Protein AF-0000000068387878 (afdb_homodimer)

Radius of gyration: 28.51 Å; Cα contacts (8 Å, |Δi|>4): 1374; chains: 2; bounding box: 43×89×68 Å

Sequence (608 aa):
MSEPAFIAVDWGTTSFRLWLLSRSGAVLAERRSAEGMTTAMRTGFADVLQAHLDAIGAPADLPVLVCGMAGARQGWVEAGYIDVPASLSAVLEGAVRVPGQTRDVRILPGLAQRDKGAPDVMRGEETQLLGALSSGDSGEKLVCMPGTHSKWVTVKDGGVTRFATFMTGELFEAISKQTILSHAVAEAEAFTGEHEAFTAAVRDIYAHPELATNRLFTLRSGQLLHGLAATDAKARLSGIMIGLEIAGAHSQAKRETPVVLIGSGALGALYEGAFTALDIHYTVIDADDAVRRGLLAAANAIWPMSEPAFIAVDWGTTSFRLWLLSRSGAVLAERRSAEGMTTAMRTGFADVLQAHLDAIGAPADLPVLVCGMAGARQGWVEAGYIDVPASLSAVLEGAVRVPGQTRDVRILPGLAQRDKGAPDVMRGEETQLLGALSSGDSGEKLVCMPGTHSKWVTVKDGGVTRFATFMTGELFEAISKQTILSHAVAEAEAFTGEHEAFTAAVRDIYAHPELATNRLFTLRSGQLLHGLAATDAKARLSGIMIGLEIAGAHSQAKRETPVVLIGSGALGALYEGAFTALDIHYTVIDADDAVRRGLLAAANAIWP

Structure (mmCIF, N/CA/C/O backbone):
data_AF-0000000068387878-model_v1
#
loop_
_entity.id
_entity.type
_entity.pdbx_description
1 polymer '2-dehydro-3-deoxygalactonate kinase'
#
loop_
_atom_site.group_PDB
_atom_site.id
_atom_site.type_symbol
_atom_site.label_atom_id
_atom_site.label_alt_id
_atom_site.label_comp_id
_atom_site.label_asym_id
_atom_site.label_entity_id
_atom_site.label_seq_id
_atom_site.pdbx_PDB_ins_code
_atom_site.Cartn_x
_atom_site.Cartn_y
_atom_site.Cartn_z
_atom_site.occupancy
_atom_site.B_iso_or_equiv
_atom_site.auth_seq_id
_atom_site.auth_comp_id
_atom_site.auth_asym_id
_atom_site.auth_atom_id
_atom_site.pdbx_PDB_model_num
ATOM 1 N N . MET A 1 1 ? 16.75 -40.469 -30.5 1 60.03 1 MET A N 1
ATOM 2 C CA . MET A 1 1 ? 16.328 -39.094 -30.312 1 60.03 1 MET A CA 1
ATOM 3 C C . MET A 1 1 ? 14.906 -39.031 -29.75 1 60.03 1 MET A C 1
ATOM 5 O O . MET A 1 1 ? 14.07 -39.844 -30.078 1 60.03 1 MET A O 1
ATOM 9 N N . SER A 1 2 ? 14.68 -38.281 -28.578 1 84.06 2 SER A N 1
ATOM 10 C CA . SER A 1 2 ? 13.352 -38.281 -27.953 1 84.06 2 SER A CA 1
ATOM 11 C C . SER A 1 2 ? 12.305 -37.719 -28.906 1 84.06 2 SER A C 1
ATOM 13 O O . SER A 1 2 ? 12.547 -36.719 -29.609 1 84.06 2 SER A O 1
ATOM 15 N N . GLU A 1 3 ? 11.297 -38.469 -29.172 1 92.56 3 GLU A N 1
ATOM 16 C CA . GLU A 1 3 ? 10.203 -38.094 -30.078 1 92.56 3 GLU A CA 1
ATOM 17 C C . GLU A 1 3 ? 9.273 -37.062 -29.422 1 92.56 3 GLU A C 1
ATOM 19 O O . GLU A 1 3 ? 8.969 -37.188 -28.234 1 92.56 3 GLU A O 1
ATOM 24 N N . PRO A 1 4 ? 8.977 -36.094 -30.203 1 96 4 PRO A N 1
ATOM 25 C CA . PRO A 1 4 ? 7.996 -35.125 -29.672 1 96 4 PRO A CA 1
ATOM 26 C C . PRO A 1 4 ? 6.695 -35.812 -29.25 1 96 4 PRO A C 1
ATOM 28 O O . PRO A 1 4 ? 6.203 -36.688 -29.938 1 96 4 PRO A O 1
ATOM 31 N N . ALA A 1 5 ? 6.148 -35.375 -28.109 1 96 5 ALA A N 1
ATOM 32 C CA . ALA A 1 5 ? 4.938 -36 -27.594 1 96 5 ALA A CA 1
ATOM 33 C C . ALA A 1 5 ? 3.838 -34.969 -27.359 1 96 5 ALA A C 1
ATOM 35 O O . ALA A 1 5 ? 2.664 -35.219 -27.625 1 96 5 ALA A O 1
ATOM 36 N N . PHE A 1 6 ? 4.238 -33.812 -26.781 1 96 6 PHE A N 1
ATOM 37 C CA . PHE A 1 6 ? 3.271 -32.781 -26.406 1 96 6 PHE A CA 1
ATOM 38 C C . PHE A 1 6 ? 3.861 -31.391 -26.578 1 96 6 PHE A C 1
ATOM 40 O O . PHE A 1 6 ? 5.082 -31.234 -26.641 1 96 6 PHE A O 1
ATOM 47 N N . ILE A 1 7 ? 2.941 -30.438 -26.656 1 97.88 7 ILE A N 1
ATOM 48 C CA . ILE A 1 7 ? 3.312 -29.031 -26.547 1 97.88 7 ILE A CA 1
ATOM 49 C C . ILE A 1 7 ? 2.814 -28.469 -25.219 1 97.88 7 ILE A C 1
ATOM 51 O O . ILE A 1 7 ? 1.645 -28.641 -24.859 1 97.88 7 ILE A O 1
ATOM 55 N N . ALA A 1 8 ? 3.676 -27.891 -24.484 1 98.06 8 ALA A N 1
ATOM 56 C CA . ALA A 1 8 ? 3.332 -27.234 -23.219 1 98.06 8 ALA A CA 1
ATOM 57 C C . ALA A 1 8 ? 3.418 -25.719 -23.344 1 98.06 8 ALA A C 1
ATOM 59 O O . ALA A 1 8 ? 4.391 -25.188 -23.891 1 98.06 8 ALA A O 1
ATOM 60 N N . VAL A 1 9 ? 2.383 -25.031 -22.844 1 98.19 9 VAL A N 1
ATOM 61 C CA . VAL A 1 9 ? 2.338 -23.578 -22.969 1 98.19 9 VAL A CA 1
ATOM 62 C C . VAL A 1 9 ? 2.014 -22.953 -21.625 1 98.19 9 VAL A C 1
ATOM 64 O O . VAL A 1 9 ? 1.049 -23.344 -20.953 1 98.19 9 VAL A O 1
ATOM 67 N N . ASP A 1 10 ? 2.807 -22.094 -21.172 1 97.5 10 ASP A N 1
ATOM 68 C CA . ASP A 1 10 ? 2.523 -21.203 -20.062 1 97.5 10 ASP A CA 1
ATOM 69 C C . ASP A 1 10 ? 2.158 -19.812 -20.562 1 97.5 10 ASP A C 1
ATOM 71 O O . ASP A 1 10 ? 3.035 -19.031 -20.953 1 97.5 10 ASP A O 1
ATOM 75 N N . TRP A 1 11 ? 0.947 -19.516 -20.562 1 97.25 11 TRP A N 1
ATOM 76 C CA . TRP A 1 11 ? 0.443 -18.281 -21.141 1 97.25 11 TRP A CA 1
ATOM 77 C C . TRP A 1 11 ? 0.101 -17.266 -20.047 1 97.25 11 TRP A C 1
ATOM 79 O O . TRP A 1 11 ? -0.993 -17.312 -19.484 1 97.25 11 TRP A O 1
ATOM 89 N N . GLY A 1 12 ? 0.944 -16.328 -19.734 1 91.88 12 GLY A N 1
ATOM 90 C CA . GLY A 1 12 ? 0.727 -15.281 -18.75 1 91.88 12 GLY A CA 1
ATOM 91 C C . GLY A 1 12 ? -0.041 -14.094 -19.297 1 91.88 12 GLY A C 1
ATOM 92 O O . GLY A 1 12 ? -0.519 -14.125 -20.438 1 91.88 12 GLY A O 1
ATOM 93 N N . THR A 1 13 ? -0.19 -13.07 -18.453 1 86.56 13 THR A N 1
ATOM 94 C CA . THR A 1 13 ? -0.868 -11.859 -18.891 1 86.56 13 THR A CA 1
ATOM 95 C C . THR A 1 13 ? -0.033 -11.109 -19.922 1 86.56 13 THR A C 1
ATOM 97 O O . THR A 1 13 ? -0.569 -10.602 -20.922 1 86.56 13 THR A O 1
ATOM 100 N N . THR A 1 14 ? 1.305 -11.109 -19.641 1 87.88 14 THR A N 1
ATOM 101 C CA . THR A 1 14 ? 2.162 -10.312 -20.5 1 87.88 14 THR A CA 1
ATOM 102 C C . THR A 1 14 ? 3.238 -11.18 -21.156 1 87.88 14 THR A C 1
ATOM 104 O O . THR A 1 14 ? 4.07 -10.68 -21.906 1 87.88 14 THR A O 1
ATOM 107 N N . SER A 1 15 ? 3.25 -12.445 -20.781 1 91.19 15 SER A N 1
ATOM 108 C CA . SER A 1 15 ? 4.332 -13.305 -21.266 1 91.19 15 SER A CA 1
ATOM 109 C C . SER A 1 15 ? 3.797 -14.617 -21.812 1 91.19 15 SER A C 1
ATOM 111 O O . SER A 1 15 ? 2.691 -15.039 -21.469 1 91.19 15 SER A O 1
ATOM 113 N N . PHE A 1 16 ? 4.562 -15.188 -22.719 1 96 16 PHE A N 1
ATOM 114 C CA . PHE A 1 16 ? 4.254 -16.438 -23.391 1 96 16 PHE A CA 1
ATOM 115 C C . PHE A 1 16 ? 5.48 -17.344 -23.438 1 96 16 PHE A C 1
ATOM 117 O O . PHE A 1 16 ? 6.566 -16.906 -23.812 1 96 16 PHE A O 1
ATOM 124 N N . ARG A 1 17 ? 5.309 -18.609 -22.938 1 96.94 17 ARG A N 1
ATOM 125 C CA . ARG A 1 17 ? 6.352 -19.625 -23.047 1 96.94 17 ARG A CA 1
ATOM 126 C C . ARG A 1 17 ? 5.793 -20.938 -23.594 1 96.94 17 ARG A C 1
ATOM 128 O O . ARG A 1 17 ? 4.711 -21.375 -23.188 1 96.94 17 ARG A O 1
ATOM 135 N N . LEU A 1 18 ? 6.504 -21.453 -24.484 1 98.06 18 LEU A N 1
ATOM 136 C CA . LEU A 1 18 ? 6.102 -22.703 -25.141 1 98.06 18 LEU A CA 1
ATOM 137 C C . LEU A 1 18 ? 7.258 -23.688 -25.188 1 98.06 18 LEU A C 1
ATOM 139 O O . LEU A 1 18 ? 8.398 -23.312 -25.469 1 98.06 18 LEU A O 1
ATOM 143 N N . TRP A 1 19 ? 6.973 -25 -24.891 1 97.81 19 TRP A N 1
ATOM 144 C CA . TRP A 1 19 ? 7.949 -26.078 -24.984 1 97.81 19 TRP A CA 1
ATOM 145 C C . TRP A 1 19 ? 7.406 -27.219 -25.828 1 97.81 19 TRP A C 1
ATOM 147 O O . TRP A 1 19 ? 6.266 -27.656 -25.641 1 97.81 19 TRP A O 1
ATOM 157 N N . LEU A 1 20 ? 8.211 -27.641 -26.797 1 98.12 20 LEU A N 1
ATOM 158 C CA . LEU A 1 20 ? 8.016 -28.953 -27.406 1 98.12 20 LEU A CA 1
ATOM 159 C C . LEU A 1 20 ? 8.68 -30.047 -26.578 1 98.12 20 LEU A C 1
ATOM 161 O O . LEU A 1 20 ? 9.898 -30.031 -26.391 1 98.12 20 LEU A O 1
ATOM 165 N N . LEU A 1 21 ? 7.832 -31 -26.094 1 97.12 21 LEU A N 1
ATOM 166 C CA . LEU A 1 21 ? 8.359 -31.938 -25.109 1 97.12 21 LEU A CA 1
ATOM 167 C C . LEU A 1 21 ? 8.227 -33.375 -25.609 1 97.12 21 LEU A C 1
ATOM 169 O O . LEU A 1 21 ? 7.281 -33.688 -26.344 1 97.12 21 LEU A O 1
ATOM 173 N N . SER A 1 22 ? 9.188 -34.188 -25.203 1 96.88 22 SER A N 1
ATOM 174 C CA . SER A 1 22 ? 9.023 -35.625 -25.328 1 96.88 22 SER A CA 1
ATOM 175 C C . SER A 1 22 ? 8.227 -36.188 -24.156 1 96.88 22 SER A C 1
ATOM 177 O O . SER A 1 22 ? 7.969 -35.5 -23.172 1 96.88 22 SER A O 1
ATOM 179 N N . ARG A 1 23 ? 7.848 -37.438 -24.25 1 94.88 23 ARG A N 1
ATOM 180 C CA . ARG A 1 23 ? 7.09 -38.094 -23.188 1 94.88 23 ARG A CA 1
ATOM 181 C C . ARG A 1 23 ? 7.902 -38.156 -21.891 1 94.88 23 ARG A C 1
ATOM 183 O O . ARG A 1 23 ? 7.344 -38.062 -20.797 1 94.88 23 ARG A O 1
ATOM 190 N N . SER A 1 24 ? 9.266 -38.188 -22 1 94.5 24 SER A N 1
ATOM 191 C CA . SER A 1 24 ? 10.156 -38.281 -20.859 1 94.5 24 SER A CA 1
ATOM 192 C C . SER A 1 24 ? 10.469 -36.906 -20.281 1 94.5 24 SER A C 1
ATOM 194 O O . SER A 1 24 ? 11.086 -36.812 -19.219 1 94.5 24 SER A O 1
ATOM 196 N N . GLY A 1 25 ? 10.031 -35.875 -20.984 1 94.56 25 GLY A N 1
ATOM 197 C CA . GLY A 1 25 ? 10.203 -34.531 -20.438 1 94.56 25 GLY A CA 1
ATOM 198 C C . GLY A 1 25 ? 11.352 -33.781 -21.078 1 94.56 25 GLY A C 1
ATOM 199 O O . GLY A 1 25 ? 11.656 -32.656 -20.688 1 94.56 25 GLY A O 1
ATOM 200 N N . ALA A 1 26 ? 11.992 -34.375 -22.109 1 96.19 26 ALA A N 1
ATOM 201 C CA . ALA A 1 26 ? 13.047 -33.656 -22.828 1 96.19 26 ALA A CA 1
ATOM 202 C C . ALA A 1 26 ? 12.477 -32.469 -23.578 1 96.19 26 ALA A C 1
ATOM 204 O O . ALA A 1 26 ? 11.438 -32.594 -24.25 1 96.19 26 ALA A O 1
ATOM 205 N N . VAL A 1 27 ? 13.172 -31.375 -23.469 1 97.19 27 VAL A N 1
ATOM 206 C CA . VAL A 1 27 ? 12.789 -30.172 -24.219 1 97.19 27 VAL A CA 1
ATOM 207 C C . VAL A 1 27 ? 13.398 -30.234 -25.625 1 97.19 27 VAL A C 1
ATOM 209 O O . VAL A 1 27 ? 14.617 -30.109 -25.781 1 97.19 27 VAL A O 1
ATOM 212 N N . LEU A 1 28 ? 12.602 -30.328 -26.594 1 97.44 28 LEU A N 1
ATOM 213 C CA . LEU A 1 28 ? 13.055 -30.469 -27.969 1 97.44 28 LEU A CA 1
ATOM 214 C C . LEU A 1 28 ? 13.086 -29.109 -28.672 1 97.44 28 LEU A C 1
ATOM 216 O O . LEU A 1 28 ? 13.844 -28.922 -29.625 1 97.44 28 LEU A O 1
ATOM 220 N N . ALA A 1 29 ? 12.258 -28.234 -28.266 1 97.5 29 ALA A N 1
ATOM 221 C CA . ALA A 1 29 ? 12.219 -26.844 -28.734 1 97.5 29 ALA A CA 1
ATOM 222 C C . ALA A 1 29 ? 11.539 -25.938 -27.703 1 97.5 29 ALA A C 1
ATOM 224 O O . ALA A 1 29 ? 10.742 -26.406 -26.891 1 97.5 29 ALA A O 1
ATOM 225 N N . GLU A 1 30 ? 11.906 -24.719 -27.719 1 97.19 30 GLU A N 1
ATOM 226 C CA . GLU A 1 30 ? 11.336 -23.734 -26.797 1 97.19 30 GLU A CA 1
ATOM 227 C C . GLU A 1 30 ? 11.125 -22.391 -27.5 1 97.19 30 GLU A C 1
ATOM 229 O O . GLU A 1 30 ? 11.906 -22.016 -28.375 1 97.19 30 GLU A O 1
ATOM 234 N N . ARG A 1 31 ? 10.023 -21.734 -27.156 1 97.31 31 ARG A N 1
ATOM 235 C CA . ARG A 1 31 ? 9.711 -20.375 -27.609 1 97.31 31 ARG A CA 1
ATOM 236 C C . ARG A 1 31 ? 9.32 -19.5 -26.438 1 97.31 31 ARG A C 1
ATOM 238 O O . ARG A 1 31 ? 8.617 -19.938 -25.516 1 97.31 31 ARG A O 1
ATOM 245 N N . ARG A 1 32 ? 9.797 -18.25 -26.422 1 95.75 32 ARG A N 1
ATOM 246 C CA . ARG A 1 32 ? 9.383 -17.234 -25.469 1 95.75 32 ARG A CA 1
ATOM 247 C C . ARG A 1 32 ? 9.055 -15.922 -26.172 1 95.75 32 ARG A C 1
ATOM 249 O O . ARG A 1 32 ? 9.719 -15.547 -27.141 1 95.75 32 ARG A O 1
ATOM 256 N N . SER A 1 33 ? 8.008 -15.242 -25.703 1 95.56 33 SER A N 1
ATOM 257 C CA . SER A 1 33 ? 7.668 -13.938 -26.266 1 95.56 33 SER A CA 1
ATOM 258 C C . SER A 1 33 ? 6.852 -13.109 -25.281 1 95.56 33 SER A C 1
ATOM 260 O O . SER A 1 33 ? 6.559 -13.562 -24.172 1 95.56 33 SER A O 1
ATOM 262 N N . ALA A 1 34 ? 6.5 -11.875 -25.656 1 93.25 34 ALA A N 1
ATOM 263 C CA . ALA A 1 34 ? 5.707 -10.977 -24.828 1 93.25 34 ALA A CA 1
ATOM 264 C C . ALA A 1 34 ? 4.234 -11.023 -25.219 1 93.25 34 ALA A C 1
ATOM 266 O O . ALA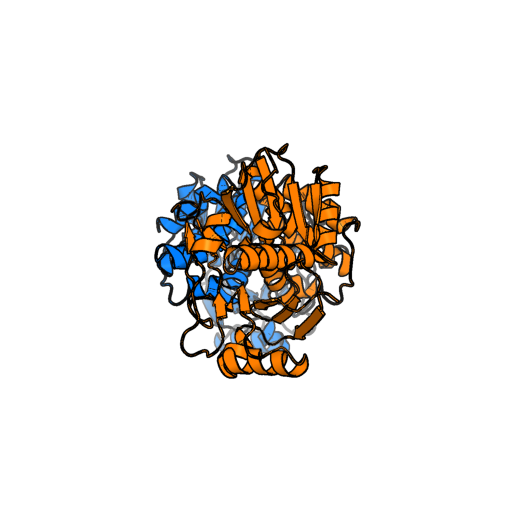 A 1 34 ? 3.434 -10.203 -24.766 1 93.25 34 ALA A O 1
ATOM 267 N N . GLU A 1 35 ? 3.922 -11.992 -26.062 1 94.62 35 GLU A N 1
ATOM 268 C CA . GLU A 1 35 ? 2.541 -12.102 -26.516 1 94.62 35 GLU A CA 1
ATOM 269 C C . GLU A 1 35 ? 1.673 -12.805 -25.484 1 94.62 35 GLU A C 1
ATOM 271 O O . GLU A 1 35 ? 1.076 -13.852 -25.766 1 94.62 35 GLU A O 1
ATOM 276 N N . GLY A 1 36 ? 1.526 -12.164 -24.375 1 93.62 36 GLY A N 1
ATOM 277 C CA . GLY A 1 36 ? 0.639 -12.672 -23.344 1 93.62 36 GLY A CA 1
ATOM 278 C C . GLY A 1 36 ? -0.83 -12.539 -23.703 1 93.62 36 GLY A C 1
ATOM 279 O O . GLY A 1 36 ? -1.174 -12.32 -24.859 1 93.62 36 GLY A O 1
ATOM 280 N N . MET A 1 37 ? -1.682 -12.805 -22.734 1 91.75 37 MET A N 1
ATOM 281 C CA . MET A 1 37 ? -3.133 -12.781 -22.891 1 91.75 37 MET A CA 1
ATOM 282 C C . MET A 1 37 ? -3.588 -11.461 -23.516 1 91.75 37 MET A C 1
ATOM 284 O O . MET A 1 37 ? -4.441 -11.445 -24.406 1 91.75 37 MET A O 1
ATOM 288 N N . THR A 1 38 ? -2.977 -10.352 -23.062 1 89.25 38 THR A N 1
ATOM 289 C CA . THR A 1 38 ? -3.371 -9.031 -23.547 1 89.25 38 THR A CA 1
ATOM 290 C C . THR A 1 38 ? -3.166 -8.922 -25.047 1 89.25 38 THR A C 1
ATOM 292 O O . THR A 1 38 ? -4.035 -8.422 -25.766 1 89.25 38 THR A O 1
ATOM 295 N N . THR A 1 39 ? -2.074 -9.344 -25.516 1 91.56 39 THR A N 1
ATOM 296 C CA . THR A 1 39 ? -1.775 -9.336 -26.953 1 91.56 39 THR A CA 1
ATOM 297 C C . THR A 1 39 ? -2.613 -10.383 -27.688 1 91.56 39 THR A C 1
ATOM 299 O O . THR A 1 39 ? -3.145 -10.109 -28.766 1 91.56 39 THR A O 1
ATOM 302 N N . ALA A 1 40 ? -2.758 -11.453 -27.109 1 94.56 40 ALA A N 1
ATOM 303 C CA . ALA A 1 40 ? -3.457 -12.57 -27.734 1 94.56 40 ALA A CA 1
ATOM 304 C C . ALA A 1 40 ? -4.945 -12.266 -27.891 1 94.56 40 ALA A C 1
ATOM 306 O O . ALA A 1 40 ? -5.582 -12.734 -28.844 1 94.56 40 ALA A O 1
ATOM 307 N N . MET A 1 41 ? -5.43 -11.508 -26.953 1 91.62 41 MET A N 1
ATOM 308 C CA . MET A 1 41 ? -6.832 -11.109 -27.047 1 91.62 41 MET A CA 1
ATOM 309 C C . MET A 1 41 ? -7.086 -10.312 -28.312 1 91.62 41 MET A C 1
ATOM 311 O O . MET A 1 41 ? -8.172 -10.383 -28.891 1 91.62 41 MET A O 1
ATOM 315 N N . ARG A 1 42 ? -6.164 -9.523 -28.781 1 91.94 42 ARG A N 1
ATOM 316 C CA . ARG A 1 42 ? -6.281 -8.68 -29.969 1 91.94 42 ARG A CA 1
ATOM 317 C C . ARG A 1 42 ? -5.98 -9.477 -31.234 1 91.94 42 ARG A C 1
ATOM 319 O O . ARG A 1 42 ? -6.707 -9.375 -32.219 1 91.94 42 ARG A O 1
ATOM 326 N N . THR A 1 43 ? -4.977 -10.359 -31.234 1 94.25 43 THR A N 1
ATOM 327 C CA . THR A 1 43 ? -4.469 -11.086 -32.406 1 94.25 43 THR A CA 1
ATOM 328 C C . THR A 1 43 ? -5.234 -12.391 -32.594 1 94.25 43 THR A C 1
ATOM 330 O O . THR A 1 43 ? -5.379 -12.859 -33.719 1 94.25 43 THR A O 1
ATOM 333 N N . GLY A 1 44 ? -5.777 -12.898 -31.547 1 95.38 44 GLY A N 1
ATOM 334 C CA . GLY A 1 44 ? -6.336 -14.242 -31.531 1 95.38 44 GLY A CA 1
ATOM 335 C C . GLY A 1 44 ? -5.406 -15.273 -30.922 1 95.38 44 GLY A C 1
ATOM 336 O O . GLY A 1 44 ? -4.277 -15.453 -31.391 1 95.38 44 GLY A O 1
ATOM 337 N N . PHE A 1 45 ? -5.84 -16.016 -29.938 1 97 45 PHE A N 1
ATOM 338 C CA . PHE A 1 45 ? -5.027 -16.984 -29.219 1 97 45 PHE A CA 1
ATOM 339 C C . PHE A 1 45 ? -4.551 -18.094 -30.156 1 97 45 PHE A C 1
ATOM 341 O O . PHE A 1 45 ? -3.373 -18.453 -30.141 1 97 45 PHE A O 1
ATOM 348 N N . ALA A 1 46 ? -5.441 -18.578 -30.953 1 96.38 46 ALA A N 1
ATOM 349 C CA . ALA A 1 46 ? -5.113 -19.672 -31.875 1 96.38 46 ALA A CA 1
ATOM 350 C C . ALA A 1 46 ? -4.043 -19.234 -32.875 1 96.38 46 ALA A C 1
ATOM 352 O O . ALA A 1 46 ? -3.15 -20.016 -33.219 1 96.38 46 ALA A O 1
ATOM 353 N N . ASP A 1 47 ? -4.145 -18.047 -33.344 1 96.88 47 ASP A N 1
ATOM 354 C CA . ASP A 1 47 ? -3.186 -17.531 -34.312 1 96.88 47 ASP A CA 1
ATOM 355 C C . ASP A 1 47 ? -1.798 -17.391 -33.688 1 96.88 47 ASP A C 1
ATOM 357 O O . ASP A 1 47 ? -0.793 -17.734 -34.312 1 96.88 47 ASP A O 1
ATOM 361 N N . VAL A 1 48 ? -1.782 -16.828 -32.469 1 97.56 48 VAL A N 1
ATOM 362 C CA . VAL A 1 48 ? -0.512 -16.672 -31.781 1 97.56 48 VAL A CA 1
ATOM 363 C C . VAL A 1 48 ? 0.133 -18.031 -31.562 1 97.56 48 VAL A C 1
ATOM 365 O O . VAL A 1 48 ? 1.321 -18.219 -31.844 1 97.56 48 VAL A O 1
ATOM 368 N N . LEU A 1 49 ? -0.666 -18.984 -31.078 1 97.38 49 LEU A N 1
ATOM 369 C CA . LEU A 1 49 ? -0.156 -20.328 -30.844 1 97.38 49 LEU A CA 1
ATOM 370 C C . LEU A 1 49 ? 0.384 -20.953 -32.125 1 97.38 49 LEU A C 1
ATOM 372 O O . LEU A 1 49 ? 1.499 -21.469 -32.156 1 97.38 49 LEU A O 1
ATOM 376 N N . GLN A 1 50 ? -0.369 -20.844 -33.188 1 96.62 50 GLN A N 1
ATOM 377 C CA . GLN A 1 50 ? 0.012 -21.453 -34.469 1 96.62 50 GLN A CA 1
ATOM 378 C C . GLN A 1 50 ? 1.311 -20.859 -35 1 96.62 50 GLN A C 1
ATOM 380 O O . GLN A 1 50 ? 2.15 -21.578 -35.531 1 96.62 50 GLN A O 1
ATOM 385 N N . ALA A 1 51 ? 1.437 -19.531 -34.844 1 97.31 51 ALA A N 1
ATOM 386 C CA . ALA A 1 51 ? 2.66 -18.875 -35.281 1 97.31 51 ALA A CA 1
ATOM 387 C C . ALA A 1 51 ? 3.885 -19.453 -34.594 1 97.31 51 ALA A C 1
ATOM 389 O O . ALA A 1 51 ? 4.922 -19.672 -35.219 1 97.31 51 ALA A O 1
ATOM 390 N N . HIS A 1 52 ? 3.805 -19.688 -33.344 1 98 52 HIS A N 1
ATOM 391 C CA . HIS A 1 52 ? 4.922 -20.25 -32.562 1 98 52 HIS A CA 1
ATOM 392 C C . HIS A 1 52 ? 5.148 -21.719 -32.938 1 98 52 HIS A C 1
ATOM 394 O O . HIS A 1 52 ? 6.289 -22.172 -32.969 1 98 52 HIS A O 1
ATOM 400 N N . LEU A 1 53 ? 4.082 -22.453 -33.156 1 97.69 53 LEU A N 1
ATOM 401 C CA . LEU A 1 53 ? 4.203 -23.844 -33.562 1 97.69 53 LEU A CA 1
ATOM 402 C C . LEU A 1 53 ? 4.895 -23.969 -34.906 1 97.69 53 LEU A C 1
ATOM 404 O O . LEU A 1 53 ? 5.758 -24.828 -35.094 1 97.69 53 LEU A O 1
ATOM 408 N N . ASP A 1 54 ? 4.516 -23.094 -35.781 1 97.56 54 ASP A N 1
ATOM 409 C CA . ASP A 1 54 ? 5.133 -23.078 -37.094 1 97.56 54 ASP A CA 1
ATOM 410 C C . ASP A 1 54 ? 6.629 -22.781 -37 1 97.56 54 ASP A C 1
ATOM 412 O O . ASP A 1 54 ? 7.434 -23.391 -37.688 1 97.56 54 ASP A O 1
ATOM 416 N N . ALA A 1 55 ? 6.934 -21.859 -36.188 1 97.69 55 ALA A N 1
ATOM 417 C CA . ALA A 1 55 ? 8.312 -21.406 -36.031 1 97.69 55 ALA A CA 1
ATOM 418 C C . ALA A 1 55 ? 9.219 -22.547 -35.594 1 97.69 55 ALA A C 1
ATOM 420 O O . ALA A 1 55 ? 10.398 -22.578 -35.938 1 97.69 55 ALA A O 1
ATOM 421 N N . ILE A 1 56 ? 8.688 -23.547 -34.844 1 96.94 56 ILE A N 1
ATOM 422 C CA . ILE A 1 56 ? 9.531 -24.625 -34.375 1 96.94 56 ILE A CA 1
ATOM 423 C C . ILE A 1 56 ? 9.281 -25.891 -35.188 1 96.94 56 ILE A C 1
ATOM 425 O O . ILE A 1 56 ? 9.82 -26.953 -34.875 1 96.94 56 ILE A O 1
ATOM 429 N N . GLY A 1 57 ? 8.438 -25.766 -36.156 1 95.56 57 GLY A N 1
ATOM 430 C CA . GLY A 1 57 ? 8.117 -26.906 -37 1 95.56 57 GLY A CA 1
ATOM 431 C C . GLY A 1 57 ? 7.418 -28.031 -36.25 1 95.56 57 GLY A C 1
ATOM 432 O O . GLY A 1 57 ? 7.73 -29.203 -36.438 1 95.56 57 GLY A O 1
ATOM 433 N N . ALA A 1 58 ? 6.57 -27.641 -35.344 1 95.12 58 ALA A N 1
ATOM 434 C CA . ALA A 1 58 ? 5.871 -28.641 -34.531 1 95.12 58 ALA A CA 1
ATOM 435 C C . ALA A 1 58 ? 4.965 -29.5 -35.406 1 95.12 58 ALA A C 1
ATOM 437 O O . ALA A 1 58 ? 4.277 -29 -36.312 1 95.12 58 ALA A O 1
ATOM 438 N N . PRO A 1 59 ? 4.977 -30.766 -35.156 1 93.44 59 PRO A N 1
ATOM 439 C CA . PRO A 1 59 ? 4.031 -31.625 -35.906 1 93.44 59 PRO A CA 1
ATOM 440 C C . PRO A 1 59 ? 2.582 -31.188 -35.719 1 93.44 59 PRO A C 1
ATOM 442 O O . PRO A 1 59 ? 2.197 -30.75 -34.625 1 93.44 59 PRO A O 1
ATOM 445 N N . ALA A 1 60 ? 1.729 -31.391 -36.656 1 90.19 60 ALA A N 1
ATOM 446 C CA . ALA A 1 60 ? 0.383 -30.828 -36.719 1 90.19 60 ALA A CA 1
ATOM 447 C C . ALA A 1 60 ? -0.548 -31.516 -35.75 1 90.19 60 ALA A C 1
ATOM 449 O O . ALA A 1 60 ? -1.508 -30.906 -35.25 1 90.19 60 ALA A O 1
ATOM 450 N N . ASP A 1 61 ? -0.285 -32.688 -35.312 1 91.62 61 ASP A N 1
ATOM 451 C CA . ASP A 1 61 ? -1.271 -33.438 -34.562 1 91.62 61 ASP A CA 1
ATOM 452 C C . ASP A 1 61 ? -0.874 -33.531 -33.094 1 91.62 61 ASP A C 1
ATOM 454 O O . ASP A 1 61 ? -1.576 -34.156 -32.281 1 91.62 61 ASP A O 1
ATOM 458 N N . LEU A 1 62 ? 0.132 -32.875 -32.656 1 96.19 62 LEU A N 1
ATOM 459 C CA . LEU A 1 62 ? 0.546 -32.938 -31.266 1 96.19 62 LEU A CA 1
ATOM 460 C C . LEU A 1 62 ? -0.423 -32.188 -30.375 1 96.19 62 LEU A C 1
ATOM 462 O O . LEU A 1 62 ? -0.82 -31.062 -30.703 1 96.19 62 LEU A O 1
ATOM 466 N N . PRO A 1 63 ? -0.822 -32.812 -29.312 1 97.62 63 PRO A N 1
ATOM 467 C CA . PRO A 1 63 ? -1.703 -32.062 -28.406 1 97.62 63 PRO A CA 1
ATOM 468 C C . PRO A 1 63 ? -0.988 -30.938 -27.672 1 97.62 63 PRO A C 1
ATOM 470 O O . PRO A 1 63 ? 0.237 -30.969 -27.531 1 97.62 63 PRO A O 1
ATOM 473 N N . VAL A 1 64 ? -1.755 -29.891 -27.266 1 98.19 64 VAL A N 1
ATOM 474 C CA . VAL A 1 64 ? -1.236 -28.703 -26.594 1 98.19 64 VAL A CA 1
ATOM 475 C C . VAL A 1 64 ? -1.892 -28.562 -25.219 1 98.19 64 VAL A C 1
ATOM 477 O O . VAL A 1 64 ? -3.119 -28.594 -25.094 1 98.19 64 VAL A O 1
ATOM 480 N N . LEU A 1 65 ? -1.095 -28.469 -24.219 1 98.19 65 LEU A N 1
ATOM 481 C CA . LEU A 1 65 ? -1.586 -28.172 -22.875 1 98.19 65 LEU A CA 1
ATOM 482 C C . LEU A 1 65 ? -1.181 -26.766 -22.438 1 98.19 65 LEU A C 1
ATOM 484 O O . LEU A 1 65 ? -0.002 -26.406 -22.5 1 98.19 65 LEU A O 1
ATOM 488 N N . VAL A 1 66 ? -2.188 -26.016 -22.031 1 98.19 66 VAL A N 1
ATOM 489 C CA . VAL A 1 66 ? -1.978 -24.609 -21.703 1 98.19 66 VAL A CA 1
ATOM 490 C C . VAL A 1 66 ? -2.309 -24.359 -20.234 1 98.19 66 VAL A C 1
ATOM 492 O O . VAL A 1 66 ? -3.283 -24.906 -19.703 1 98.19 66 VAL A O 1
ATOM 495 N N . CYS A 1 67 ? -1.521 -23.641 -19.547 1 97.56 67 CYS A N 1
ATOM 496 C CA . CYS A 1 67 ? -1.854 -23.125 -18.219 1 97.56 67 CYS A CA 1
ATOM 497 C C . CYS A 1 67 ? -1.744 -21.594 -18.203 1 97.56 67 CYS A C 1
ATOM 499 O O . CYS A 1 67 ? -1.236 -21 -19.141 1 97.56 67 CYS A O 1
ATOM 501 N N . GLY A 1 68 ? -2.311 -21 -17.125 1 96.12 68 GLY A N 1
ATOM 502 C CA . GLY A 1 68 ? -2.195 -19.547 -16.969 1 96.12 68 GLY A CA 1
ATOM 503 C C . GLY A 1 68 ? -3.447 -18.797 -17.375 1 96.12 68 GLY A C 1
ATOM 504 O O . GLY A 1 68 ? -4.562 -19.297 -17.203 1 96.12 68 GLY A O 1
ATOM 505 N N . MET A 1 69 ? -3.217 -17.625 -17.891 1 94.69 69 MET A N 1
ATOM 506 C CA . MET A 1 69 ? -4.297 -16.656 -18.031 1 94.69 69 MET A CA 1
ATOM 507 C C . MET A 1 69 ? -5.145 -16.953 -19.266 1 94.69 69 MET A C 1
ATOM 509 O O . MET A 1 69 ? -6.227 -16.391 -19.438 1 94.69 69 MET A O 1
ATOM 513 N N . ALA A 1 70 ? -4.727 -17.859 -20.156 1 96.06 70 ALA A N 1
ATOM 514 C CA . ALA A 1 70 ? -5.543 -18.281 -21.297 1 96.06 70 ALA A CA 1
ATOM 515 C C . ALA A 1 70 ? -6.859 -18.891 -20.828 1 96.06 70 ALA A C 1
ATOM 517 O O . ALA A 1 70 ? -7.836 -18.922 -21.578 1 96.06 70 ALA A O 1
ATOM 518 N N . GLY A 1 71 ? -6.805 -19.328 -19.609 1 96.44 71 GLY A N 1
ATOM 519 C CA . GLY A 1 71 ? -7.996 -19.953 -19.047 1 96.44 71 GLY A CA 1
ATOM 520 C C . GLY A 1 71 ? -8.859 -19 -18.25 1 96.44 71 GLY A C 1
ATOM 521 O O . GLY A 1 71 ? -9.859 -19.406 -17.672 1 96.44 71 GLY A O 1
ATOM 522 N N . ALA A 1 72 ? -8.453 -17.734 -18.109 1 93.75 72 ALA A N 1
ATOM 523 C CA . ALA A 1 72 ? -9.234 -16.734 -17.391 1 93.75 72 ALA A CA 1
ATOM 524 C C . ALA A 1 72 ? -10.523 -16.422 -18.125 1 93.75 72 ALA A C 1
ATOM 526 O O . ALA A 1 72 ? -10.703 -16.797 -19.281 1 93.75 72 ALA A O 1
ATOM 527 N N . ARG A 1 73 ? -11.531 -15.672 -17.531 1 87.75 73 ARG A N 1
ATOM 528 C CA . ARG A 1 73 ? -12.812 -15.289 -18.109 1 87.75 73 ARG A CA 1
ATOM 529 C C . ARG A 1 73 ? -12.609 -14.539 -19.422 1 87.75 73 ARG A C 1
ATOM 531 O O . ARG A 1 73 ? -13.375 -14.711 -20.375 1 87.75 73 ARG A O 1
ATOM 538 N N . GLN A 1 74 ? -11.586 -13.703 -19.453 1 86.31 74 GLN A N 1
ATOM 539 C CA . GLN A 1 74 ? -11.289 -12.93 -20.656 1 86.31 74 GLN A CA 1
ATOM 540 C C . GLN A 1 74 ? -10.227 -13.625 -21.5 1 86.31 74 GLN A C 1
ATOM 542 O O . GLN A 1 74 ? -9.664 -13.016 -22.422 1 86.31 74 GLN A O 1
ATOM 547 N N . GLY A 1 75 ? -9.906 -14.812 -21.172 1 93.94 75 GLY A N 1
ATOM 548 C CA . GLY A 1 75 ? -8.875 -15.547 -21.891 1 93.94 75 GLY A CA 1
ATOM 549 C C . GLY A 1 75 ? -9.406 -16.266 -23.125 1 93.94 75 GLY A C 1
ATOM 550 O O . GLY A 1 75 ? -10.383 -15.844 -23.734 1 93.94 75 GLY A O 1
ATOM 551 N N . TRP A 1 76 ? -8.688 -17.312 -23.5 1 95.88 76 TRP A N 1
ATOM 552 C CA . TRP A 1 76 ? -9.039 -18.109 -24.672 1 95.88 76 TRP A CA 1
ATOM 553 C C . TRP A 1 76 ? -10.344 -18.875 -24.438 1 95.88 76 TRP A C 1
ATOM 555 O O . TRP A 1 76 ? -11.305 -18.719 -25.203 1 95.88 76 TRP A O 1
ATOM 565 N N . VAL A 1 77 ? -10.391 -19.688 -23.484 1 96.25 77 VAL A N 1
ATOM 566 C CA . VAL A 1 77 ? -11.57 -20.391 -22.984 1 96.25 77 VAL A CA 1
ATOM 567 C C . VAL A 1 77 ? -11.555 -20.422 -21.469 1 96.25 77 VAL A C 1
ATOM 569 O O . VAL A 1 77 ? -10.531 -20.75 -20.859 1 96.25 77 VAL A O 1
ATOM 572 N N . GLU A 1 78 ? -12.68 -20.078 -20.859 1 95.5 78 GLU A N 1
ATOM 573 C CA . GLU A 1 78 ? -12.719 -20.094 -19.406 1 95.5 78 GLU A CA 1
ATOM 574 C C . GLU A 1 78 ? -12.594 -21.516 -18.859 1 95.5 78 GLU A C 1
ATOM 576 O O . GLU A 1 78 ? -13.461 -22.359 -19.109 1 95.5 78 GLU A O 1
ATOM 581 N N . ALA A 1 79 ? -11.5 -21.812 -18.141 1 96.38 79 ALA A N 1
ATOM 582 C CA . ALA A 1 79 ? -11.234 -23.156 -17.625 1 96.38 79 ALA A CA 1
ATOM 583 C C . ALA A 1 79 ? -11.758 -23.312 -16.203 1 96.38 79 ALA A C 1
ATOM 585 O O . ALA A 1 79 ? -11.742 -24.406 -15.648 1 96.38 79 ALA A O 1
ATOM 586 N N . GLY A 1 80 ? -12.25 -22.25 -15.578 1 95.44 80 GLY A N 1
ATOM 587 C CA . GLY A 1 80 ? -12.828 -22.312 -14.242 1 95.44 80 GLY A CA 1
ATOM 588 C C . GLY A 1 80 ? -11.805 -22.547 -13.156 1 95.44 80 GLY A C 1
ATOM 589 O O . GLY A 1 80 ? -10.625 -22.234 -13.32 1 95.44 80 GLY A O 1
ATOM 590 N N . TYR A 1 81 ? -12.289 -23.031 -11.953 1 97.12 81 TYR A N 1
ATOM 591 C CA . TYR A 1 81 ? -11.453 -23.25 -10.773 1 97.12 81 TYR A CA 1
ATOM 592 C C . TYR A 1 81 ? -11.82 -24.547 -10.086 1 97.12 81 TYR A C 1
ATOM 594 O O . TYR A 1 81 ? -12.984 -24.969 -10.102 1 97.12 81 TYR A O 1
ATOM 602 N N . ILE A 1 82 ? -10.867 -25.156 -9.539 1 97.25 82 ILE A N 1
ATOM 603 C CA . ILE A 1 82 ? -11.086 -26.25 -8.594 1 97.25 82 ILE A CA 1
ATOM 604 C C . ILE A 1 82 ? -11.117 -25.703 -7.168 1 97.25 82 ILE A C 1
ATOM 606 O O . ILE A 1 82 ? -10.242 -24.938 -6.773 1 97.25 82 ILE A O 1
ATOM 610 N N . ASP A 1 83 ? -12.078 -26.109 -6.371 1 97.62 83 ASP A N 1
ATOM 611 C CA . ASP A 1 83 ? -12.219 -25.594 -5.016 1 97.62 83 ASP A CA 1
ATOM 612 C C . ASP A 1 83 ? -11.258 -26.281 -4.055 1 97.62 83 ASP A C 1
ATOM 614 O O . ASP A 1 83 ? -11.141 -27.5 -4.059 1 97.62 83 ASP A O 1
ATOM 618 N N . VAL A 1 84 ? -10.586 -25.469 -3.252 1 97.12 84 VAL A N 1
ATOM 619 C CA . VAL A 1 84 ? -9.727 -26 -2.201 1 97.12 84 VAL A CA 1
ATOM 620 C C . VAL A 1 84 ? -10.508 -26.094 -0.893 1 97.12 84 VAL A C 1
ATOM 622 O O . VAL A 1 84 ? -11.406 -25.297 -0.638 1 97.12 84 VAL A O 1
ATOM 625 N N . PRO A 1 85 ? -10.164 -27.219 -0.061 1 96.81 85 PRO A N 1
ATOM 626 C CA . PRO A 1 85 ? -9.039 -28.156 -0.205 1 96.81 85 PRO A CA 1
ATOM 627 C C . PRO A 1 85 ? -9.25 -29.156 -1.342 1 96.81 85 PRO A C 1
ATOM 629 O O . PRO A 1 85 ? -10.383 -29.547 -1.625 1 96.81 85 PRO A O 1
ATOM 632 N N . ALA A 1 86 ? -8.211 -29.5 -2.037 1 95.5 86 ALA A N 1
ATOM 633 C CA . ALA A 1 86 ? -8.258 -30.453 -3.141 1 95.5 86 ALA A CA 1
ATOM 634 C C . ALA A 1 86 ? -6.883 -31.062 -3.396 1 95.5 86 ALA A C 1
ATOM 636 O O . ALA A 1 86 ? -5.855 -30.453 -3.102 1 95.5 86 ALA A O 1
ATOM 637 N N . SER A 1 87 ? -6.984 -32.281 -3.867 1 93.06 87 SER A N 1
ATOM 638 C CA . SER A 1 87 ? -5.758 -32.844 -4.414 1 93.06 87 SER A CA 1
ATOM 639 C C . SER A 1 87 ? -5.297 -32.094 -5.656 1 93.06 87 SER A C 1
ATOM 641 O O . SER A 1 87 ? -6.121 -31.672 -6.469 1 93.06 87 SER A O 1
ATOM 643 N N . LEU A 1 88 ? -4.035 -31.922 -5.801 1 91.12 88 LEU A N 1
ATOM 644 C CA . LEU A 1 88 ? -3.504 -31.219 -6.965 1 91.12 88 LEU A CA 1
ATOM 645 C C . LEU A 1 88 ? -3.848 -31.969 -8.25 1 91.12 88 LEU A C 1
ATOM 647 O O . LEU A 1 88 ? -3.965 -31.359 -9.312 1 91.12 88 LEU A O 1
ATOM 651 N N . SER A 1 89 ? -4.047 -33.25 -8.148 1 89.62 89 SER A N 1
ATOM 652 C CA . SER A 1 89 ? -4.402 -34.062 -9.312 1 89.62 89 SER A CA 1
ATOM 653 C C . SER A 1 89 ? -5.777 -33.688 -9.852 1 89.62 89 SER A C 1
ATOM 655 O O . SER A 1 89 ? -6.117 -34 -10.992 1 89.62 89 SER A O 1
ATOM 657 N N . ALA A 1 90 ? -6.594 -33.031 -9.047 1 92.19 90 ALA A N 1
ATOM 658 C CA . ALA A 1 90 ? -7.918 -32.594 -9.477 1 92.19 90 ALA A CA 1
ATOM 659 C C . ALA A 1 90 ? -7.816 -31.594 -10.633 1 92.19 90 ALA A C 1
ATOM 661 O O . ALA A 1 90 ? -8.727 -31.5 -11.453 1 92.19 90 ALA A O 1
ATOM 662 N N . VAL A 1 91 ? -6.719 -30.906 -10.703 1 93 91 VAL A N 1
ATOM 663 C CA . VAL A 1 91 ? -6.484 -29.938 -11.766 1 93 91 VAL A CA 1
ATOM 664 C C . VAL A 1 91 ? -6.449 -30.641 -13.117 1 93 91 VAL A C 1
ATOM 666 O O . VAL A 1 91 ? -6.875 -30.078 -14.133 1 93 91 VAL A O 1
ATOM 669 N N . LEU A 1 92 ? -6.066 -31.906 -13.148 1 92.25 92 LEU A N 1
ATOM 670 C CA . LEU A 1 92 ? -5.953 -32.688 -14.375 1 92.25 92 LEU A CA 1
ATOM 671 C C . LEU A 1 92 ? -7.336 -33.031 -14.922 1 92.25 92 LEU A C 1
ATOM 673 O O . LEU A 1 92 ? -7.57 -32.938 -16.125 1 92.25 92 LEU A O 1
ATOM 677 N N . GLU A 1 93 ? -8.188 -33.344 -13.984 1 91.19 93 GLU A N 1
ATOM 678 C CA . GLU A 1 93 ? -9.539 -33.719 -14.367 1 91.19 93 GLU A CA 1
ATOM 679 C C . GLU A 1 93 ? -10.336 -32.5 -14.852 1 91.19 93 GLU A C 1
ATOM 681 O O . GLU A 1 93 ? -11.281 -32.656 -15.625 1 91.19 93 GLU A O 1
ATOM 686 N N . GLY A 1 94 ? -9.883 -31.391 -14.469 1 93.56 94 GLY A N 1
ATOM 687 C CA . GLY A 1 94 ? -10.633 -30.188 -14.766 1 93.56 94 GLY A CA 1
ATOM 688 C C . GLY A 1 94 ? -10.18 -29.5 -16.047 1 93.56 94 GLY A C 1
ATOM 689 O O . GLY A 1 94 ? -10.719 -28.453 -16.422 1 93.56 94 GLY A O 1
ATOM 690 N N . ALA A 1 95 ? -9.227 -30.109 -16.781 1 96.62 95 ALA A N 1
ATOM 691 C CA . ALA A 1 95 ? -8.734 -29.5 -18.016 1 96.62 95 ALA A CA 1
ATOM 692 C C . ALA A 1 95 ? -9.852 -29.359 -19.047 1 96.62 95 ALA A C 1
ATOM 694 O O . ALA A 1 95 ? -10.656 -30.266 -19.234 1 96.62 95 ALA A O 1
ATOM 695 N N . VAL A 1 96 ? -9.898 -28.188 -19.703 1 97.31 96 VAL A N 1
ATOM 696 C CA . VAL A 1 96 ? -10.984 -27.906 -20.625 1 97.31 96 VAL A CA 1
ATOM 697 C C . VAL A 1 96 ? -10.445 -27.875 -22.062 1 97.31 96 VAL A C 1
ATOM 699 O O . VAL A 1 96 ? -9.43 -27.25 -22.328 1 97.31 96 VAL A O 1
ATOM 702 N N . ARG A 1 97 ? -11.156 -28.453 -22.938 1 97.19 97 ARG A N 1
ATOM 703 C CA . ARG A 1 97 ? -10.781 -28.469 -24.344 1 97.19 97 ARG A CA 1
ATOM 704 C C . ARG A 1 97 ? -11.172 -27.172 -25.031 1 97.19 97 ARG A C 1
ATOM 706 O O . ARG A 1 97 ? -12.25 -26.625 -24.797 1 97.19 97 ARG A O 1
ATOM 713 N N . VAL A 1 98 ? -10.234 -26.656 -25.812 1 97.38 98 VAL A N 1
ATOM 714 C CA . VAL A 1 98 ? -10.523 -25.484 -26.609 1 97.38 98 VAL A CA 1
ATOM 715 C C . VAL A 1 98 ? -11.305 -25.891 -27.859 1 97.38 98 VAL A C 1
ATOM 717 O O . VAL A 1 98 ? -10.812 -26.656 -28.688 1 97.38 98 VAL A O 1
ATOM 720 N N . PRO A 1 99 ? -12.461 -25.359 -28.047 1 95.62 99 PRO A N 1
ATOM 721 C CA . PRO A 1 99 ? -13.25 -25.766 -29.219 1 95.62 99 PRO A CA 1
ATOM 722 C C . PRO A 1 99 ? -12.695 -25.188 -30.516 1 95.62 99 PRO A C 1
ATOM 724 O O . PRO A 1 99 ? -11.953 -24.203 -30.5 1 95.62 99 PRO A O 1
ATOM 727 N N . GLY A 1 100 ? -13.039 -25.812 -31.641 1 93.38 100 GLY A N 1
ATOM 728 C CA . GLY A 1 100 ? -12.773 -25.281 -32.969 1 93.38 100 GLY A CA 1
ATOM 729 C C . GLY A 1 100 ? -11.336 -25.484 -33.406 1 93.38 100 GLY A C 1
ATOM 730 O O . GLY A 1 100 ? -10.898 -24.891 -34.406 1 93.38 100 GLY A O 1
ATOM 731 N N . GLN A 1 101 ? -10.625 -26.141 -32.625 1 93.69 101 GLN A N 1
ATOM 732 C CA . GLN A 1 101 ? -9.25 -26.438 -33 1 93.69 101 GLN A CA 1
ATOM 733 C C . GLN A 1 101 ? -9.133 -27.844 -33.594 1 93.69 101 GLN A C 1
ATOM 735 O O . GLN A 1 101 ? -9.805 -28.781 -33.125 1 93.69 101 GLN A O 1
ATOM 740 N N . THR A 1 102 ? -8.297 -27.953 -34.594 1 91.94 102 THR A N 1
ATOM 741 C CA . THR A 1 102 ? -8.07 -29.266 -35.188 1 91.94 102 THR A CA 1
ATOM 742 C C . THR A 1 102 ? -7.289 -30.172 -34.25 1 91.94 102 THR A C 1
ATOM 744 O O . THR A 1 102 ? -7.613 -31.344 -34.094 1 91.94 102 THR A O 1
ATOM 747 N N . ARG A 1 103 ? -6.25 -29.672 -33.625 1 93.94 103 ARG A N 1
ATOM 748 C CA . ARG A 1 103 ? -5.504 -30.438 -32.625 1 93.94 103 ARG A CA 1
ATOM 749 C C . ARG A 1 103 ? -6.172 -30.344 -31.266 1 93.94 103 ARG A C 1
ATOM 751 O O . ARG A 1 103 ? -7 -29.469 -31.031 1 93.94 103 ARG A O 1
ATOM 758 N N . ASP A 1 104 ? -5.863 -31.297 -30.406 1 97 104 ASP A N 1
ATOM 759 C CA . ASP A 1 104 ? -6.379 -31.266 -29.031 1 97 104 ASP A CA 1
ATOM 760 C C . ASP A 1 104 ? -5.652 -30.234 -28.188 1 97 104 ASP A C 1
ATOM 762 O O . ASP A 1 104 ? -4.492 -30.422 -27.828 1 97 104 ASP A O 1
ATOM 766 N N . VAL A 1 105 ? -6.289 -29.078 -27.938 1 97.75 105 VAL A N 1
ATOM 767 C CA . VAL A 1 105 ? -5.77 -28.031 -27.062 1 97.75 105 VAL A CA 1
ATOM 768 C C . VAL A 1 105 ? -6.57 -27.984 -25.766 1 97.75 105 VAL A C 1
ATOM 770 O O . VAL A 1 105 ? -7.797 -27.859 -25.797 1 97.75 105 VAL A O 1
ATOM 773 N N . ARG A 1 106 ? -5.906 -28.125 -24.672 1 98.12 106 ARG A N 1
ATOM 774 C CA . ARG A 1 106 ? -6.578 -28.094 -23.375 1 98.12 106 ARG A CA 1
ATOM 775 C C . ARG A 1 106 ? -5.965 -27.031 -22.469 1 98.12 106 ARG A C 1
ATOM 777 O O . ARG A 1 106 ? -4.766 -26.766 -22.547 1 98.12 106 ARG A O 1
ATOM 784 N N . ILE A 1 107 ? -6.812 -26.469 -21.656 1 98.31 107 ILE A N 1
ATOM 785 C CA . ILE A 1 107 ? -6.391 -25.438 -20.703 1 98.31 107 ILE A CA 1
ATOM 786 C C . ILE A 1 107 ? -6.664 -25.922 -19.281 1 98.31 107 ILE A C 1
ATOM 788 O O . ILE A 1 107 ? -7.773 -26.359 -18.969 1 98.31 107 ILE A O 1
ATOM 792 N N . LEU A 1 108 ? -5.652 -25.875 -18.422 1 98 108 LEU A N 1
ATOM 793 C CA . LEU A 1 108 ? -5.781 -26.281 -17.031 1 98 108 LEU A CA 1
ATOM 794 C C . LEU A 1 108 ? -6.547 -25.234 -16.219 1 98 108 LEU A C 1
ATOM 796 O O . LEU A 1 108 ? -6.371 -24.031 -16.422 1 98 108 LEU A O 1
ATOM 800 N N . PRO A 1 109 ? -7.438 -25.688 -15.305 1 97.88 109 PRO A N 1
ATOM 801 C CA . PRO A 1 109 ? -8.141 -24.75 -14.422 1 97.88 109 PRO A CA 1
ATOM 802 C C . PRO A 1 109 ? -7.258 -24.219 -13.297 1 97.88 109 PRO A C 1
ATOM 804 O O . PRO A 1 109 ? -6.164 -24.734 -13.07 1 97.88 109 PRO A O 1
ATOM 807 N N . GLY A 1 110 ? -7.684 -23.125 -12.688 1 97.38 110 GLY A N 1
ATOM 808 C CA . GLY A 1 110 ? -7.043 -22.625 -11.484 1 97.38 110 GLY A CA 1
ATOM 809 C C . GLY A 1 110 ? -7.598 -23.234 -10.211 1 97.38 110 GLY A C 1
ATOM 810 O O . GLY A 1 110 ? -8.297 -24.25 -10.266 1 97.38 110 GLY A O 1
ATOM 811 N N . LEU A 1 111 ? -7.176 -22.719 -9.078 1 97.94 111 LEU A N 1
ATOM 812 C CA . LEU A 1 111 ? -7.711 -23.094 -7.777 1 97.94 111 LEU A CA 1
ATOM 813 C C . LEU A 1 111 ? -8.461 -21.922 -7.141 1 97.94 111 LEU A C 1
ATOM 815 O O . LEU A 1 111 ? -8.078 -20.766 -7.32 1 97.94 111 LEU A O 1
ATOM 819 N N . ALA A 1 112 ? -9.523 -22.219 -6.426 1 98.25 112 ALA A N 1
ATOM 820 C CA . ALA A 1 112 ? -10.289 -21.219 -5.703 1 98.25 112 ALA A CA 1
ATOM 821 C C . ALA A 1 112 ? -10.508 -21.625 -4.25 1 98.25 112 ALA A C 1
ATOM 823 O O . ALA A 1 112 ? -10.75 -22.797 -3.961 1 98.25 112 ALA A O 1
ATOM 824 N N . GLN A 1 113 ? -10.266 -20.766 -3.387 1 98.44 113 GLN A N 1
ATOM 825 C CA . GLN A 1 113 ? -10.656 -20.859 -1.983 1 98.44 113 GLN A CA 1
ATOM 826 C C . GLN A 1 113 ? -11.914 -20.031 -1.705 1 98.44 113 GLN A C 1
ATOM 828 O O . GLN A 1 113 ? -11.867 -18.797 -1.729 1 98.44 113 GLN A O 1
ATOM 833 N N . ARG A 1 114 ? -13 -20.656 -1.364 1 97.94 114 ARG A N 1
ATOM 834 C CA . ARG A 1 114 ? -14.289 -19.969 -1.372 1 97.94 114 ARG A CA 1
ATOM 835 C C . ARG A 1 114 ? -14.75 -19.641 0.046 1 97.94 114 ARG A C 1
ATOM 837 O O . ARG A 1 114 ? -15.891 -19.219 0.257 1 97.94 114 ARG A O 1
ATOM 844 N N . ASP A 1 115 ? -13.836 -19.891 0.985 1 96.25 115 ASP A N 1
ATOM 845 C CA . ASP A 1 115 ? -14.141 -19.375 2.32 1 96.25 115 ASP A CA 1
ATOM 846 C C . ASP A 1 115 ? -14.477 -17.891 2.275 1 96.25 115 ASP A C 1
ATOM 848 O O . ASP A 1 115 ? -13.656 -17.078 1.857 1 96.25 115 ASP A O 1
ATOM 852 N N . LYS A 1 116 ? -15.609 -17.469 2.756 1 93.25 116 LYS A N 1
ATOM 853 C CA . LYS A 1 116 ? -16.078 -16.078 2.652 1 93.25 116 LYS A CA 1
ATOM 854 C C . LYS A 1 116 ? -15.156 -15.141 3.424 1 93.25 116 LYS A C 1
ATOM 856 O O . LYS A 1 116 ? -15.008 -13.969 3.057 1 93.25 116 LYS A O 1
ATOM 861 N N . GLY A 1 117 ? -14.492 -15.633 4.434 1 93.5 117 GLY A N 1
ATOM 862 C CA . GLY A 1 117 ? -13.594 -14.828 5.238 1 93.5 117 GLY A CA 1
ATOM 863 C C . GLY A 1 117 ? -12.211 -14.688 4.633 1 93.5 117 GLY A C 1
ATOM 864 O O . GLY A 1 117 ? -11.438 -13.812 5.023 1 93.5 117 GLY A O 1
ATOM 865 N N . ALA A 1 118 ? -11.938 -15.586 3.66 1 95.94 118 ALA A N 1
ATOM 866 C CA . ALA A 1 118 ? -10.617 -15.562 3.045 1 95.94 118 ALA A CA 1
ATOM 867 C C . ALA A 1 118 ? -10.68 -16.031 1.596 1 95.94 118 ALA A C 1
ATOM 869 O O . ALA A 1 118 ? -9.961 -16.953 1.206 1 95.94 118 ALA A O 1
ATOM 870 N N . PRO A 1 119 ? -11.562 -15.391 0.789 1 98.38 119 PRO A N 1
ATOM 871 C CA . PRO A 1 119 ? -11.641 -15.789 -0.618 1 98.38 119 PRO A CA 1
ATOM 872 C C . PRO A 1 1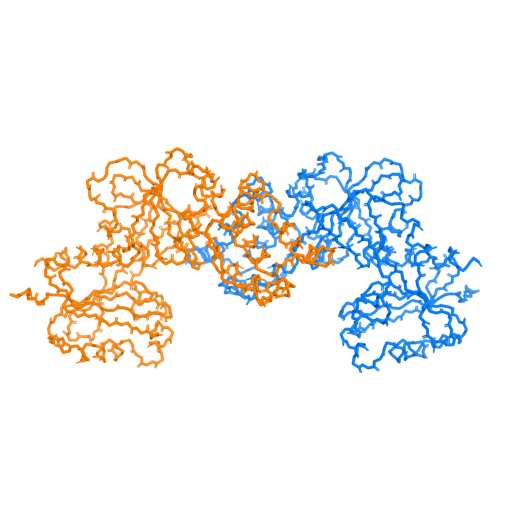19 ? -10.336 -15.57 -1.37 1 98.38 119 PRO A C 1
ATOM 874 O O . PRO A 1 119 ? -9.656 -14.555 -1.161 1 98.38 119 PRO A O 1
ATOM 877 N N . ASP A 1 120 ? -9.984 -16.5 -2.199 1 98.56 120 ASP A N 1
ATOM 878 C CA . ASP A 1 120 ? -8.719 -16.406 -2.92 1 98.56 120 ASP A CA 1
ATOM 879 C C . ASP A 1 120 ? -8.758 -17.234 -4.203 1 98.56 120 ASP A C 1
ATOM 881 O O . ASP A 1 120 ? -9.602 -18.125 -4.352 1 98.56 120 ASP A O 1
ATOM 885 N N . VAL A 1 121 ? -7.961 -16.859 -5.141 1 97.88 121 VAL A N 1
ATOM 886 C CA . VAL A 1 121 ? -7.883 -17.562 -6.414 1 97.88 121 VAL A CA 1
ATOM 887 C C . VAL A 1 121 ? -6.441 -17.578 -6.91 1 97.88 121 VAL A C 1
ATOM 889 O O . VAL A 1 121 ? -5.66 -16.688 -6.598 1 97.88 121 VAL A O 1
ATOM 892 N N . MET A 1 122 ? -6.121 -18.594 -7.566 1 96.88 122 MET A N 1
ATOM 893 C CA . MET A 1 122 ? -4.867 -18.625 -8.312 1 96.88 122 MET A CA 1
ATOM 894 C C . MET A 1 122 ? -5.059 -19.281 -9.672 1 96.88 122 MET A C 1
ATOM 896 O O . MET A 1 122 ? -5.938 -20.125 -9.836 1 96.88 122 MET A O 1
ATOM 900 N N . ARG A 1 123 ? -4.34 -18.844 -10.609 1 96.06 123 ARG A N 1
ATOM 901 C CA . ARG A 1 123 ? -4.312 -19.375 -11.969 1 96.06 123 ARG A CA 1
ATOM 902 C C . ARG A 1 123 ? -2.898 -19.344 -12.539 1 96.06 123 ARG A C 1
ATOM 904 O O . ARG A 1 123 ? -2.293 -18.281 -12.656 1 96.06 123 ARG A O 1
ATOM 911 N N . GLY A 1 124 ? -2.383 -20.438 -12.891 1 94.19 124 GLY A N 1
ATOM 912 C CA . GLY A 1 124 ? -0.995 -20.609 -13.289 1 94.19 124 GLY A CA 1
ATOM 913 C C . GLY A 1 124 ? -0.133 -21.219 -12.203 1 94.19 124 GLY A C 1
ATOM 914 O O . GLY A 1 124 ? 0.633 -22.156 -12.461 1 94.19 124 GLY A O 1
ATOM 915 N N . GLU A 1 125 ? -0.265 -20.766 -10.992 1 95.88 125 GLU A N 1
ATOM 916 C CA . GLU A 1 125 ? 0.544 -21.234 -9.867 1 95.88 125 GLU A CA 1
ATOM 917 C C . GLU A 1 125 ? 0.232 -22.688 -9.531 1 95.88 125 GLU A C 1
ATOM 919 O O . GLU A 1 125 ? 1.102 -23.422 -9.055 1 95.88 125 GLU A O 1
ATOM 924 N N . GLU A 1 126 ? -1.022 -23.125 -9.789 1 96.19 126 GLU A N 1
ATOM 925 C CA . GLU A 1 126 ? -1.391 -24.516 -9.523 1 96.19 126 GLU A CA 1
ATOM 926 C C . GLU A 1 126 ? -0.533 -25.484 -10.336 1 96.19 126 GLU A C 1
ATOM 928 O O . GLU A 1 126 ? -0.232 -26.578 -9.883 1 96.19 126 GLU A O 1
ATOM 933 N N . THR A 1 127 ? -0.192 -25.062 -11.562 1 95.81 127 THR A N 1
ATOM 934 C CA . THR A 1 127 ? 0.634 -25.891 -12.422 1 95.81 127 THR A CA 1
ATOM 935 C C . THR A 1 127 ? 2.062 -25.984 -11.891 1 95.81 127 THR A C 1
ATOM 937 O O . THR A 1 127 ? 2.697 -27.031 -11.969 1 95.81 127 THR A O 1
ATOM 940 N N . GLN A 1 128 ? 2.543 -24.844 -11.383 1 95.31 128 GLN A N 1
ATOM 941 C CA . GLN A 1 128 ? 3.852 -24.859 -10.734 1 95.31 128 GLN A CA 1
ATOM 942 C C . GLN A 1 128 ? 3.861 -25.797 -9.531 1 95.31 128 GLN A C 1
ATOM 944 O O . GLN A 1 128 ? 4.828 -26.531 -9.312 1 95.31 128 GLN A O 1
ATOM 949 N N . LEU A 1 129 ? 2.807 -25.766 -8.773 1 95.56 129 LEU A N 1
ATOM 950 C CA . LEU A 1 129 ? 2.684 -26.656 -7.613 1 95.56 129 LEU A CA 1
ATOM 951 C C . LEU A 1 129 ? 2.729 -28.109 -8.039 1 95.56 129 LEU A C 1
ATOM 953 O O . LEU A 1 129 ? 3.41 -28.922 -7.41 1 95.56 129 LEU A O 1
ATOM 957 N N . LEU A 1 130 ? 2.035 -28.438 -9.086 1 92.75 130 LEU A N 1
ATOM 958 C CA . LEU A 1 130 ? 2.008 -29.781 -9.625 1 92.75 130 LEU A CA 1
ATOM 959 C C . LEU A 1 130 ? 3.416 -30.266 -9.977 1 92.75 130 LEU A C 1
ATOM 961 O O . LEU A 1 130 ? 3.744 -31.438 -9.789 1 92.75 130 LEU A O 1
ATOM 965 N N . GLY A 1 131 ? 4.199 -29.328 -10.484 1 92.94 131 GLY A N 1
ATOM 966 C CA . GLY A 1 131 ? 5.555 -29.656 -10.891 1 92.94 131 GLY A CA 1
ATOM 967 C C . GLY A 1 131 ? 6.535 -29.703 -9.734 1 92.94 131 GLY A C 1
ATOM 968 O O . GLY A 1 131 ? 7.566 -30.375 -9.812 1 92.94 131 GLY A O 1
ATOM 969 N N . ALA A 1 132 ? 6.262 -28.969 -8.742 1 91.38 132 ALA A N 1
ATOM 970 C CA . ALA A 1 132 ? 7.188 -28.812 -7.625 1 91.38 132 ALA A CA 1
ATOM 971 C C . ALA A 1 132 ? 7.012 -29.922 -6.598 1 91.38 132 ALA A C 1
ATOM 973 O O . ALA A 1 132 ? 7.98 -30.359 -5.98 1 91.38 132 ALA A O 1
ATOM 974 N N . LEU A 1 133 ? 5.762 -30.297 -6.441 1 85.31 133 LEU A N 1
ATOM 975 C CA . LEU A 1 133 ? 5.488 -31.219 -5.336 1 85.31 133 LEU A CA 1
ATOM 976 C C . LEU A 1 133 ? 5.363 -32.656 -5.832 1 85.31 133 LEU A C 1
ATOM 978 O O . LEU A 1 133 ? 4.832 -32.906 -6.918 1 85.31 133 LEU A O 1
ATOM 982 N N . SER A 1 134 ? 6.188 -33.469 -5.305 1 69.06 134 SER A N 1
ATOM 983 C CA . SER A 1 134 ? 6.172 -34.875 -5.672 1 69.06 134 SER A CA 1
ATOM 984 C C . SER A 1 134 ? 5.109 -35.625 -4.887 1 69.06 134 SER A C 1
ATOM 986 O O . SER A 1 134 ? 4.777 -35.25 -3.758 1 69.06 134 SER A O 1
ATOM 988 N N . SER A 1 135 ? 4.586 -36.5 -5.594 1 58.97 135 SER A N 1
ATOM 989 C CA . SER A 1 135 ? 3.562 -37.344 -4.988 1 58.97 135 SER A CA 1
ATOM 990 C C . SER A 1 135 ? 4.062 -37.969 -3.697 1 58.97 135 SER A C 1
ATOM 992 O O . SER A 1 135 ? 3.273 -38.25 -2.797 1 58.97 135 SER A O 1
ATOM 994 N N . GLY A 1 136 ? 5.281 -38.094 -3.568 1 62.41 136 GLY A N 1
ATOM 995 C CA . GLY A 1 136 ? 5.773 -38.812 -2.406 1 62.41 136 GLY A CA 1
ATOM 996 C C . GLY A 1 136 ? 6.121 -37.906 -1.242 1 62.41 136 GLY A C 1
ATOM 997 O O . GLY A 1 136 ? 6.539 -38.375 -0.183 1 62.41 136 GLY A O 1
ATOM 998 N N . ASP A 1 137 ? 5.871 -36.656 -1.416 1 68.19 137 ASP A N 1
ATOM 999 C CA . ASP A 1 137 ? 6.207 -35.719 -0.332 1 68.19 137 ASP A CA 1
ATOM 1000 C C . ASP A 1 137 ? 5.203 -35.844 0.814 1 68.19 137 ASP A C 1
ATOM 1002 O O . ASP A 1 137 ? 3.994 -35.875 0.584 1 68.19 137 ASP A O 1
ATOM 1006 N N . SER A 1 138 ? 5.688 -36.281 1.967 1 77.75 138 SER A N 1
ATOM 1007 C CA . SER A 1 138 ? 4.82 -36.375 3.137 1 77.75 138 SER A CA 1
ATOM 1008 C C . SER A 1 138 ? 5.016 -35.219 4.082 1 77.75 138 SER A C 1
ATOM 1010 O O . SER A 1 138 ? 6.062 -34.562 4.066 1 77.75 138 SER A O 1
ATOM 1012 N N . GLY A 1 139 ? 3.941 -34.844 4.695 1 87.62 139 GLY A N 1
ATOM 1013 C CA . GLY A 1 139 ? 3.994 -33.812 5.699 1 87.62 139 GLY A CA 1
ATOM 1014 C C . GLY A 1 139 ? 3.482 -32.469 5.191 1 87.62 139 GLY A C 1
ATOM 1015 O O . GLY A 1 139 ? 3.08 -32.344 4.031 1 87.62 139 GLY A O 1
ATOM 1016 N N . GLU A 1 140 ? 3.379 -31.547 6.016 1 92.62 140 GLU A N 1
ATOM 1017 C CA . GLU A 1 140 ? 2.887 -30.219 5.691 1 92.62 140 GLU A CA 1
ATOM 1018 C C . GLU A 1 140 ? 4.023 -29.312 5.246 1 92.62 140 GLU A C 1
ATOM 1020 O O . GLU A 1 140 ? 5.121 -29.344 5.812 1 92.62 140 GLU A O 1
ATOM 1025 N N . LYS A 1 141 ? 3.826 -28.609 4.184 1 94.06 141 LYS A N 1
ATOM 1026 C CA . LYS A 1 141 ? 4.77 -27.609 3.666 1 94.06 141 LYS A CA 1
ATOM 1027 C C . LYS A 1 141 ? 4.07 -26.297 3.363 1 94.06 141 LYS A C 1
ATOM 1029 O O . LYS A 1 141 ? 2.863 -26.266 3.113 1 94.06 141 LYS A O 1
ATOM 1034 N N . LEU A 1 142 ? 4.773 -25.281 3.482 1 96.75 142 LEU A N 1
ATOM 1035 C CA . LEU A 1 142 ? 4.352 -23.953 3.055 1 96.75 142 LEU A CA 1
ATOM 1036 C C . LEU A 1 142 ? 5.102 -23.531 1.8 1 96.75 142 LEU A C 1
ATOM 1038 O O . LEU A 1 142 ? 6.324 -23.359 1.828 1 96.75 142 LEU A O 1
ATOM 1042 N N . VAL A 1 143 ? 4.383 -23.359 0.709 1 97.44 143 VAL A N 1
ATOM 1043 C CA . VAL A 1 143 ? 5.023 -23.031 -0.559 1 97.44 143 VAL A CA 1
ATOM 1044 C C . VAL A 1 143 ? 4.871 -21.531 -0.835 1 97.44 143 VAL A C 1
ATOM 1046 O O . VAL A 1 143 ? 3.756 -21.016 -0.881 1 97.44 143 VAL A O 1
ATOM 1049 N N . CYS A 1 144 ? 5.961 -20.906 -0.972 1 98.44 144 CYS A N 1
ATOM 1050 C CA . CYS A 1 144 ? 6.004 -19.484 -1.316 1 98.44 144 CYS A CA 1
ATOM 1051 C C . CYS A 1 144 ? 6.242 -19.297 -2.809 1 98.44 144 CYS A C 1
ATOM 1053 O O . CYS A 1 144 ? 7.234 -19.781 -3.352 1 98.44 144 CYS A O 1
ATOM 1055 N N . MET A 1 145 ? 5.348 -18.578 -3.445 1 98 145 MET A N 1
ATOM 1056 C CA . MET A 1 145 ? 5.418 -18.328 -4.879 1 98 145 MET A CA 1
ATOM 1057 C C . MET A 1 145 ? 5.367 -16.828 -5.164 1 98 145 MET A C 1
ATOM 1059 O O . MET A 1 145 ? 4.305 -16.281 -5.465 1 98 145 MET A O 1
ATOM 1063 N N . PRO A 1 146 ? 6.539 -16.188 -5.18 1 97.38 146 PRO A N 1
ATOM 1064 C CA . PRO A 1 146 ? 6.602 -14.734 -5.328 1 97.38 146 PRO A CA 1
ATOM 1065 C C . PRO A 1 146 ? 6.164 -14.266 -6.711 1 97.38 146 PRO A C 1
ATOM 1067 O O . PRO A 1 146 ? 6.375 -14.969 -7.703 1 97.38 146 PRO A O 1
ATOM 1070 N N . GLY A 1 147 ? 5.594 -13.039 -6.844 1 93.94 147 GLY A N 1
ATOM 1071 C CA . GLY A 1 147 ? 5.184 -12.414 -8.086 1 93.94 147 GLY A CA 1
ATOM 1072 C C . GLY A 1 147 ? 4.402 -11.125 -7.883 1 93.94 147 GLY A C 1
ATOM 1073 O O . GLY A 1 147 ? 4.508 -10.492 -6.832 1 93.94 147 GLY A O 1
ATOM 1074 N N . THR A 1 148 ? 3.662 -10.703 -8.906 1 93.75 148 THR A N 1
ATOM 1075 C CA . THR A 1 148 ? 2.754 -9.57 -8.797 1 93.75 148 THR A CA 1
ATOM 1076 C C . THR A 1 148 ? 1.774 -9.766 -7.645 1 93.75 148 THR A C 1
ATOM 1078 O O . THR A 1 148 ? 1.543 -8.852 -6.855 1 93.75 148 THR A O 1
ATOM 1081 N N . HIS A 1 149 ? 1.266 -10.914 -7.637 1 96.44 149 HIS A N 1
ATOM 1082 C CA . HIS A 1 149 ? 0.478 -11.406 -6.512 1 96.44 149 HIS A CA 1
ATOM 1083 C C . HIS A 1 149 ? 1.104 -12.664 -5.914 1 96.44 149 HIS A C 1
ATOM 1085 O O . HIS A 1 149 ? 0.908 -13.766 -6.426 1 96.44 149 HIS A O 1
ATOM 1091 N N . SER A 1 150 ? 1.844 -12.461 -4.855 1 97.81 150 SER A N 1
ATOM 1092 C CA . SER A 1 150 ? 2.576 -13.555 -4.227 1 97.81 150 SER A CA 1
ATOM 1093 C C . SER A 1 150 ? 1.631 -14.516 -3.518 1 97.81 150 SER A C 1
ATOM 1095 O O . SER A 1 150 ? 0.695 -14.086 -2.84 1 97.81 150 SER A O 1
ATOM 1097 N N . LYS A 1 151 ? 1.886 -15.812 -3.676 1 98.25 151 LYS A N 1
ATOM 1098 C CA . LYS A 1 151 ? 1.044 -16.828 -3.061 1 98.25 151 LYS A CA 1
ATOM 1099 C C . LYS A 1 151 ? 1.809 -17.594 -1.986 1 98.25 151 LYS A C 1
ATOM 1101 O O . LYS A 1 151 ? 2.986 -17.922 -2.166 1 98.25 151 LYS A O 1
ATOM 1106 N N . TRP A 1 152 ? 1.196 -17.812 -0.944 1 98.56 152 TRP A N 1
ATOM 1107 C CA . TRP A 1 152 ? 1.622 -18.781 0.074 1 98.56 152 TRP A CA 1
ATOM 1108 C C . TRP A 1 152 ? 0.617 -19.906 0.207 1 98.56 152 TRP A C 1
ATOM 1110 O O . TRP A 1 152 ? -0.542 -19.688 0.563 1 98.56 152 TRP A O 1
ATOM 1120 N N . VAL A 1 153 ? 1.048 -21.109 -0.099 1 97.88 153 VAL A N 1
ATOM 1121 C CA . VAL A 1 153 ? 0.142 -22.25 -0.241 1 97.88 153 VAL A CA 1
ATOM 1122 C C . VAL A 1 153 ? 0.49 -23.328 0.79 1 97.88 153 VAL A C 1
ATOM 1124 O O . VAL A 1 153 ? 1.646 -23.734 0.894 1 97.88 153 VAL A O 1
ATOM 1127 N N . THR A 1 154 ? -0.444 -23.734 1.568 1 96.88 154 THR A N 1
ATOM 1128 C CA . THR A 1 154 ? -0.28 -24.875 2.465 1 96.88 154 THR A CA 1
ATOM 1129 C C . THR A 1 154 ? -0.616 -26.172 1.749 1 96.88 154 THR A C 1
ATOM 1131 O O . THR A 1 154 ? -1.738 -26.359 1.271 1 96.88 154 THR A O 1
ATOM 1134 N N . VAL A 1 155 ? 0.355 -27 1.646 1 94.75 155 VAL A N 1
ATOM 1135 C CA . VAL A 1 155 ? 0.195 -28.297 0.992 1 94.75 155 VAL A CA 1
ATOM 1136 C C . VAL A 1 155 ? 0.397 -29.422 2.008 1 94.75 155 VAL A C 1
ATOM 1138 O O . VAL A 1 155 ? 1.333 -29.375 2.809 1 94.75 155 VAL A O 1
ATOM 1141 N N . LYS A 1 156 ? -0.529 -30.312 2.037 1 92.25 156 LYS A N 1
ATOM 1142 C CA . LYS A 1 156 ? -0.444 -31.5 2.885 1 92.25 156 LYS A CA 1
ATOM 1143 C C . LYS A 1 156 ? -0.742 -32.781 2.09 1 92.25 156 LYS A C 1
ATOM 1145 O O . LYS A 1 156 ? -1.795 -32.875 1.457 1 92.25 156 LYS A O 1
ATOM 1150 N N . ASP A 1 157 ? 0.194 -33.719 2.115 1 87.81 157 ASP A N 1
ATOM 1151 C CA . ASP A 1 157 ? 0.036 -35.031 1.504 1 87.81 157 ASP A CA 1
ATOM 1152 C C . ASP A 1 157 ? -0.457 -34.906 0.063 1 87.81 157 ASP A C 1
ATOM 1154 O O . ASP A 1 157 ? -1.435 -35.562 -0.319 1 87.81 157 ASP A O 1
ATOM 1158 N N . GLY A 1 158 ? 0.135 -33.969 -0.694 1 84.38 158 GLY A N 1
ATOM 1159 C CA . GLY A 1 158 ? -0.124 -33.812 -2.119 1 84.38 158 GLY A CA 1
ATOM 1160 C C . GLY A 1 158 ? -1.358 -33 -2.424 1 84.38 158 GLY A C 1
ATOM 1161 O O . GLY A 1 158 ? -1.764 -32.875 -3.584 1 84.38 158 GLY A O 1
ATOM 1162 N N . GLY A 1 159 ? -1.943 -32.438 -1.392 1 92.38 159 GLY A N 1
ATOM 1163 C CA . GLY A 1 159 ? -3.121 -31.609 -1.58 1 92.38 159 GLY A CA 1
ATOM 1164 C C . GLY A 1 159 ? -2.938 -30.203 -1.078 1 92.38 159 GLY A C 1
ATOM 1165 O O . GLY A 1 159 ? -2.193 -29.969 -0.124 1 92.38 159 GLY A O 1
ATOM 1166 N N . VAL A 1 160 ? -3.594 -29.25 -1.756 1 95.69 160 VAL A N 1
ATOM 1167 C CA . VAL A 1 160 ? -3.654 -27.875 -1.284 1 95.69 160 VAL A CA 1
ATOM 1168 C C . VAL A 1 160 ? -4.785 -27.719 -0.271 1 95.69 160 VAL A C 1
ATOM 1170 O O . VAL A 1 160 ? -5.941 -28.031 -0.573 1 95.69 160 VAL A O 1
ATOM 1173 N N . THR A 1 161 ? -4.5 -27.281 0.901 1 96.19 161 THR A N 1
ATOM 1174 C CA . THR A 1 161 ? -5.52 -27.141 1.936 1 96.19 161 THR A CA 1
ATOM 1175 C C . THR A 1 161 ? -6.004 -25.703 2.031 1 96.19 161 THR A C 1
ATOM 1177 O O . THR A 1 161 ? -7.184 -25.453 2.275 1 96.19 161 THR A O 1
ATOM 1180 N N . ARG A 1 162 ? -5.078 -24.766 1.854 1 97 162 ARG A N 1
ATOM 1181 C CA . ARG A 1 162 ? -5.379 -23.344 1.909 1 97 162 ARG A CA 1
ATOM 1182 C C . ARG A 1 162 ? -4.277 -22.516 1.239 1 97 162 ARG A C 1
ATOM 1184 O O . ARG A 1 162 ? -3.16 -23.016 1.054 1 97 162 ARG A O 1
ATOM 1191 N N . PHE A 1 163 ? -4.621 -21.359 0.835 1 98 163 PHE A N 1
ATOM 1192 C CA . PHE A 1 163 ? -3.586 -20.453 0.344 1 98 163 PHE A CA 1
ATOM 1193 C C . PHE A 1 163 ? -3.992 -19 0.547 1 98 163 PHE A C 1
ATOM 1195 O O . PHE A 1 163 ? -5.164 -18.703 0.783 1 98 163 PHE A O 1
ATOM 1202 N N . ALA A 1 164 ? -3.062 -18.141 0.576 1 98.44 164 ALA A N 1
ATOM 1203 C CA . ALA A 1 164 ? -3.229 -16.703 0.756 1 98.44 164 ALA A CA 1
ATOM 1204 C C . ALA A 1 164 ? -2.406 -15.922 -0.268 1 98.44 164 ALA A C 1
ATOM 1206 O O . ALA A 1 164 ? -1.23 -16.219 -0.486 1 98.44 164 ALA A O 1
ATOM 1207 N N . THR A 1 165 ? -3.076 -14.992 -0.929 1 98.56 165 THR A N 1
ATOM 1208 C CA . THR A 1 165 ? -2.412 -14.148 -1.914 1 98.56 165 THR A CA 1
ATOM 1209 C C . THR A 1 165 ? -2.08 -12.781 -1.318 1 98.56 165 THR A C 1
ATOM 1211 O O . THR A 1 165 ? -2.93 -12.148 -0.685 1 98.56 165 THR A O 1
ATOM 1214 N N . PHE A 1 166 ? -0.848 -12.359 -1.475 1 98.62 166 PHE A N 1
ATOM 1215 C CA . PHE A 1 166 ? -0.381 -11.039 -1.063 1 98.62 166 PHE A CA 1
ATOM 1216 C C . PHE A 1 166 ? 0.004 -10.203 -2.275 1 98.62 166 PHE A C 1
ATOM 1218 O O . PHE A 1 166 ? 0.644 -10.695 -3.203 1 98.62 166 PHE A O 1
ATOM 1225 N N . MET A 1 167 ? -0.321 -8.953 -2.271 1 97.94 167 MET A N 1
ATOM 1226 C CA . MET A 1 167 ? -0.168 -8.094 -3.441 1 97.94 167 MET A CA 1
ATOM 1227 C C . MET A 1 167 ? 1.215 -7.453 -3.467 1 97.94 167 MET A C 1
ATOM 1229 O O . MET A 1 167 ? 1.372 -6.328 -3.941 1 97.94 167 MET A O 1
ATOM 1233 N N . THR A 1 168 ? 2.137 -8.133 -3.018 1 98.38 168 THR A N 1
ATOM 1234 C CA . THR A 1 168 ? 3.457 -7.586 -2.732 1 98.38 168 THR A CA 1
ATOM 1235 C C . THR A 1 168 ? 4.055 -6.938 -3.979 1 98.38 168 THR A C 1
ATOM 1237 O O . THR A 1 168 ? 4.434 -5.766 -3.953 1 98.38 168 THR A O 1
ATOM 1240 N N . GLY A 1 169 ? 4.145 -7.645 -5.082 1 97.31 169 GLY A N 1
ATOM 1241 C CA . GLY A 1 169 ? 4.742 -7.105 -6.289 1 97.31 169 GLY A CA 1
ATOM 1242 C C . GLY A 1 169 ? 3.979 -5.926 -6.859 1 97.31 169 GLY A C 1
ATOM 1243 O O . GLY A 1 169 ? 4.578 -4.922 -7.254 1 97.31 169 GLY A O 1
ATOM 1244 N N . GLU A 1 170 ? 2.723 -6.117 -6.922 1 96.69 170 GLU A N 1
ATOM 1245 C CA . GLU A 1 170 ? 1.884 -5.062 -7.48 1 96.69 170 GLU A CA 1
ATOM 1246 C C . GLU A 1 170 ? 1.948 -3.795 -6.629 1 96.69 170 GLU A C 1
ATOM 1248 O O . GLU A 1 170 ? 2.012 -2.686 -7.16 1 96.69 170 GLU A O 1
ATOM 1253 N N . LEU A 1 171 ? 1.892 -3.926 -5.297 1 98.44 171 LEU A N 1
ATOM 1254 C CA . LEU A 1 171 ? 1.975 -2.787 -4.387 1 98.44 171 LEU A CA 1
ATOM 1255 C C . LEU A 1 171 ? 3.338 -2.109 -4.488 1 98.44 171 LEU A C 1
ATOM 1257 O O . LEU A 1 171 ? 3.428 -0.879 -4.469 1 98.44 171 LEU A O 1
ATOM 1261 N N . PHE A 1 172 ? 4.379 -2.926 -4.582 1 98.31 172 PHE A N 1
ATOM 1262 C CA . PHE A 1 172 ? 5.699 -2.342 -4.785 1 98.31 172 PHE A CA 1
ATOM 1263 C C . PHE A 1 172 ? 5.711 -1.438 -6.012 1 98.31 172 PHE A C 1
ATOM 1265 O O . PHE A 1 172 ? 6.203 -0.309 -5.953 1 98.31 172 PHE A O 1
ATOM 1272 N N . GLU A 1 173 ? 5.152 -1.94 -7.078 1 96.81 173 GLU A N 1
ATOM 1273 C CA . GLU A 1 173 ? 5.133 -1.185 -8.328 1 96.81 173 GLU A CA 1
ATOM 1274 C C . GLU A 1 173 ? 4.301 0.089 -8.188 1 96.81 173 GLU A C 1
ATOM 1276 O O . GLU A 1 173 ? 4.758 1.175 -8.555 1 96.81 173 GLU A O 1
ATOM 1281 N N . ALA A 1 174 ? 3.125 -0.015 -7.645 1 97.5 174 ALA A N 1
ATOM 1282 C CA . ALA A 1 174 ? 2.232 1.131 -7.5 1 97.5 174 ALA A CA 1
ATOM 1283 C C . ALA A 1 174 ? 2.834 2.184 -6.574 1 97.5 174 ALA A C 1
ATOM 1285 O O . ALA A 1 174 ? 2.805 3.379 -6.883 1 97.5 174 ALA A O 1
ATOM 1286 N N . ILE A 1 175 ? 3.41 1.737 -5.465 1 98.31 175 ILE A N 1
ATOM 1287 C CA . ILE A 1 175 ? 3.924 2.648 -4.449 1 98.31 175 ILE A CA 1
ATOM 1288 C C . ILE A 1 175 ? 5.188 3.338 -4.965 1 98.31 175 ILE A C 1
ATOM 1290 O O . ILE A 1 175 ? 5.352 4.547 -4.797 1 98.31 175 ILE A O 1
ATOM 1294 N N . SER A 1 176 ? 6.055 2.586 -5.629 1 98.12 176 SER A N 1
ATOM 1295 C CA . SER A 1 176 ? 7.332 3.125 -6.09 1 98.12 176 SER A CA 1
ATOM 1296 C C . SER A 1 176 ? 7.137 4.07 -7.273 1 98.12 176 SER A C 1
ATOM 1298 O O . SER A 1 176 ? 7.996 4.906 -7.555 1 98.12 176 SER A O 1
ATOM 1300 N N . LYS A 1 177 ? 5.957 4.004 -7.93 1 97.12 177 LYS A N 1
ATOM 1301 C CA . LYS A 1 177 ? 5.789 4.773 -9.156 1 97.12 177 LYS A CA 1
ATOM 1302 C C . LYS A 1 177 ? 4.715 5.844 -9 1 97.12 177 LYS A C 1
ATOM 1304 O O . LYS A 1 177 ? 4.758 6.879 -9.664 1 97.12 177 LYS A O 1
ATOM 1309 N N . GLN A 1 178 ? 3.756 5.574 -8.102 1 96.69 178 GLN A N 1
ATOM 1310 C CA . GLN A 1 178 ? 2.547 6.387 -8.117 1 96.69 178 GLN A CA 1
ATOM 1311 C C . GLN A 1 178 ? 2.354 7.113 -6.793 1 96.69 178 GLN A C 1
ATOM 1313 O O . GLN A 1 178 ? 1.247 7.551 -6.473 1 96.69 178 GLN A O 1
ATOM 1318 N N . THR A 1 179 ? 3.268 7.191 -5.965 1 96.81 179 THR A N 1
ATOM 1319 C CA . THR A 1 179 ? 3.232 7.953 -4.723 1 96.81 179 THR A CA 1
ATOM 1320 C C . THR A 1 179 ? 4.457 8.852 -4.602 1 96.81 179 THR A C 1
ATOM 1322 O O . THR A 1 179 ? 5.324 8.852 -5.477 1 96.81 179 THR A O 1
ATOM 1325 N N . ILE A 1 180 ? 4.555 9.617 -3.529 1 94.38 180 ILE A N 1
ATOM 1326 C CA . ILE A 1 180 ? 5.664 10.531 -3.277 1 94.38 180 ILE A CA 1
ATOM 1327 C C . ILE A 1 180 ? 6.973 9.742 -3.217 1 94.38 180 ILE A C 1
ATOM 1329 O O . ILE A 1 180 ? 8.055 10.32 -3.328 1 94.38 180 ILE A O 1
ATOM 1333 N N . LEU A 1 181 ? 6.871 8.383 -3.059 1 97.81 181 LEU A N 1
ATOM 1334 C CA . LEU A 1 181 ? 8.07 7.566 -2.912 1 97.81 181 LEU A CA 1
ATOM 1335 C C . LEU A 1 181 ? 8.773 7.395 -4.254 1 97.81 181 LEU A C 1
ATOM 1337 O O . LEU A 1 181 ? 9.93 6.953 -4.301 1 97.81 181 LEU A O 1
ATOM 1341 N N . SER A 1 182 ? 8.078 7.711 -5.383 1 97.38 182 SER A N 1
ATOM 1342 C CA . SER A 1 182 ? 8.75 7.723 -6.676 1 97.38 182 SER A CA 1
ATOM 1343 C C . SER A 1 182 ? 9.977 8.625 -6.648 1 97.38 182 SER A C 1
ATOM 1345 O O . SER A 1 182 ? 10.984 8.328 -7.301 1 97.38 182 SER A O 1
ATOM 1347 N N . HIS A 1 183 ? 9.898 9.68 -5.809 1 94.06 183 HIS A N 1
ATOM 1348 C CA . HIS A 1 183 ? 11.016 10.602 -5.66 1 94.06 183 HIS A CA 1
ATOM 1349 C C . HIS A 1 183 ? 12.133 9.984 -4.832 1 94.06 183 HIS A C 1
ATOM 1351 O O . HIS A 1 183 ? 13.312 10.289 -5.047 1 94.06 183 HIS A O 1
ATOM 1357 N N . ALA A 1 184 ? 11.766 9.141 -3.918 1 95.44 184 ALA A N 1
ATOM 1358 C CA . ALA A 1 184 ? 12.742 8.547 -3.012 1 95.44 184 ALA A CA 1
ATOM 1359 C C . ALA A 1 184 ? 13.555 7.461 -3.715 1 95.44 184 ALA A C 1
ATOM 1361 O O . ALA A 1 184 ? 14.711 7.219 -3.367 1 95.44 184 ALA A O 1
ATOM 1362 N N . VAL A 1 185 ? 12.938 6.852 -4.695 1 97.19 185 VAL A N 1
ATOM 1363 C CA . VAL A 1 185 ? 13.594 5.688 -5.277 1 97.19 185 VAL A CA 1
ATOM 1364 C C . VAL A 1 185 ? 14.062 6.02 -6.695 1 97.19 185 VAL A C 1
ATOM 1366 O O . VAL A 1 185 ? 14.57 5.148 -7.406 1 97.19 185 VAL A O 1
ATOM 1369 N N . ALA A 1 186 ? 13.945 7.336 -6.953 1 89.69 186 ALA A N 1
ATOM 1370 C CA . ALA A 1 186 ? 14.375 7.77 -8.281 1 89.69 186 ALA A CA 1
ATOM 1371 C C . ALA A 1 186 ? 15.844 7.422 -8.523 1 89.69 186 ALA A C 1
ATOM 1373 O O . ALA A 1 186 ? 16.688 7.641 -7.652 1 89.69 186 ALA A O 1
ATOM 1374 N N . GLU A 1 187 ? 16.219 6.734 -9.547 1 92.69 187 GLU A N 1
ATOM 1375 C CA . GLU A 1 187 ? 17.578 6.434 -9.992 1 92.69 187 GLU A CA 1
ATOM 1376 C C . GLU A 1 187 ? 18.172 5.277 -9.195 1 92.69 187 GLU A C 1
ATOM 1378 O O . GLU A 1 187 ? 19.391 5.168 -9.086 1 92.69 187 GLU A O 1
ATOM 1383 N N . ALA A 1 188 ? 17.375 4.684 -8.406 1 96.5 188 ALA A N 1
ATOM 1384 C CA . ALA A 1 188 ? 17.859 3.535 -7.641 1 96.5 188 ALA A CA 1
ATOM 1385 C C . ALA A 1 188 ? 18.5 2.498 -8.555 1 96.5 188 ALA A C 1
ATOM 1387 O O . ALA A 1 188 ? 18.016 2.246 -9.656 1 96.5 188 ALA A O 1
ATOM 1388 N N . GLU A 1 189 ? 19.547 1.948 -8.078 1 97 189 GLU A N 1
ATOM 1389 C CA . GLU A 1 189 ? 20.203 0.842 -8.766 1 97 189 GLU A CA 1
ATOM 1390 C C . GLU A 1 189 ? 19.672 -0.504 -8.281 1 97 189 GLU A C 1
ATOM 1392 O O . GLU A 1 189 ? 18.844 -0.559 -7.367 1 97 189 GLU A O 1
ATOM 1397 N N . ALA A 1 190 ? 20.172 -1.515 -9.008 1 96 190 ALA A N 1
ATOM 1398 C CA . ALA A 1 190 ? 19.812 -2.867 -8.586 1 96 190 ALA A CA 1
ATOM 1399 C C . ALA A 1 190 ? 20.484 -3.223 -7.262 1 96 190 ALA A C 1
ATOM 1401 O O . ALA A 1 190 ? 21.578 -2.748 -6.965 1 96 190 ALA A O 1
ATOM 1402 N N . PHE A 1 191 ? 19.797 -3.965 -6.449 1 97.12 191 PHE A N 1
ATOM 1403 C CA . PHE A 1 191 ? 20.328 -4.484 -5.199 1 97.12 191 PHE A CA 1
ATOM 1404 C C . PHE A 1 191 ? 20 -5.961 -5.035 1 97.12 191 PHE A C 1
ATOM 1406 O O . PHE A 1 191 ? 19.156 -6.496 -5.758 1 97.12 191 PHE A O 1
ATOM 1413 N N . THR A 1 192 ? 20.703 -6.629 -4.129 1 96.88 192 THR A N 1
ATOM 1414 C CA . THR A 1 192 ? 20.5 -8.062 -3.922 1 96.88 192 THR A CA 1
ATOM 1415 C C . THR A 1 192 ? 19.844 -8.32 -2.572 1 96.88 192 THR A C 1
ATOM 1417 O O . THR A 1 192 ? 19.672 -7.402 -1.771 1 96.88 192 THR A O 1
ATOM 1420 N N . GLY A 1 193 ? 19.562 -9.586 -2.34 1 97.75 193 GLY A N 1
ATOM 1421 C CA . GLY A 1 193 ? 18.938 -10 -1.1 1 97.75 193 GLY A CA 1
ATOM 1422 C C . GLY A 1 193 ? 19.844 -9.859 0.11 1 97.75 193 GLY A C 1
ATOM 1423 O O . GLY A 1 193 ? 19.375 -9.938 1.25 1 97.75 193 GLY A O 1
ATOM 1424 N N . GLU A 1 194 ? 21.078 -9.547 -0.12 1 97.75 194 GLU A N 1
ATOM 1425 C CA . GLU A 1 194 ? 22.031 -9.398 0.969 1 97.75 194 GLU A CA 1
ATOM 1426 C C . GLU A 1 194 ? 22.172 -7.938 1.39 1 97.75 194 GLU A C 1
ATOM 1428 O O . GLU A 1 194 ? 22.812 -7.629 2.393 1 97.75 194 GLU A O 1
ATOM 1433 N N . HIS A 1 195 ? 21.531 -7.09 0.574 1 98.38 195 HIS A N 1
ATOM 1434 C CA . HIS A 1 195 ? 21.641 -5.664 0.869 1 98.38 195 HIS A CA 1
ATOM 1435 C C . HIS A 1 195 ? 21.172 -5.363 2.291 1 98.38 195 HIS A C 1
ATOM 1437 O O . HIS A 1 195 ? 20.094 -5.773 2.697 1 98.38 195 HIS A O 1
ATOM 1443 N N . GLU A 1 196 ? 21.906 -4.652 3.053 1 98.5 196 GLU A N 1
ATOM 1444 C CA . GLU A 1 196 ? 21.672 -4.438 4.477 1 98.5 196 GLU A CA 1
ATOM 1445 C C . GLU A 1 196 ? 20.359 -3.711 4.727 1 98.5 196 GLU A C 1
ATOM 1447 O O . GLU A 1 196 ? 19.594 -4.082 5.621 1 98.5 196 GLU A O 1
ATOM 1452 N N . ALA A 1 197 ? 20.094 -2.662 3.928 1 98.44 197 ALA A N 1
ATOM 1453 C CA . ALA A 1 197 ? 18.859 -1.899 4.098 1 98.44 197 ALA A CA 1
ATOM 1454 C C . ALA A 1 197 ? 17.641 -2.77 3.828 1 98.44 197 ALA A C 1
ATOM 1456 O O . ALA A 1 197 ? 16.594 -2.609 4.473 1 98.44 197 ALA A O 1
ATOM 1457 N N . PHE A 1 198 ? 17.828 -3.723 2.873 1 98.81 198 PHE A N 1
ATOM 1458 C CA . PHE A 1 198 ? 16.766 -4.656 2.549 1 98.81 198 PHE A CA 1
ATOM 1459 C C . PHE A 1 198 ? 16.5 -5.613 3.707 1 98.81 198 PHE A C 1
ATOM 1461 O O . PHE A 1 198 ? 15.383 -5.707 4.207 1 98.81 198 PHE A O 1
ATOM 1468 N N . THR A 1 199 ? 17.531 -6.23 4.227 1 98.88 199 THR A N 1
ATOM 1469 C CA . THR A 1 199 ? 17.359 -7.246 5.258 1 98.88 199 THR A CA 1
ATOM 1470 C C . THR A 1 199 ? 16.922 -6.613 6.574 1 98.88 199 THR A C 1
ATOM 1472 O O . THR A 1 199 ? 16.125 -7.203 7.312 1 98.88 199 THR A O 1
ATOM 1475 N N . ALA A 1 200 ? 17.359 -5.41 6.871 1 98.75 200 ALA A N 1
ATOM 1476 C CA . ALA A 1 200 ? 16.938 -4.703 8.078 1 98.75 200 ALA A CA 1
ATOM 1477 C C . ALA A 1 200 ? 15.453 -4.379 8.023 1 98.75 200 ALA A C 1
ATOM 1479 O O . ALA A 1 200 ? 14.742 -4.527 9.023 1 98.75 200 ALA A O 1
ATOM 1480 N N . ALA A 1 201 ? 15.008 -3.943 6.859 1 98.81 201 ALA A N 1
ATOM 1481 C CA . ALA A 1 201 ? 13.594 -3.621 6.691 1 98.81 201 ALA A CA 1
ATOM 1482 C C . ALA A 1 201 ? 12.727 -4.871 6.812 1 98.81 201 ALA A C 1
ATOM 1484 O O . ALA A 1 201 ? 11.656 -4.832 7.414 1 98.81 201 ALA A O 1
ATOM 1485 N N . VAL A 1 202 ? 13.188 -6 6.234 1 98.94 202 VAL A N 1
ATOM 1486 C CA . VAL A 1 202 ? 12.484 -7.27 6.348 1 98.94 202 VAL A CA 1
ATOM 1487 C C . VAL A 1 202 ? 12.289 -7.625 7.816 1 98.94 202 VAL A C 1
ATOM 1489 O O . VAL A 1 202 ? 11.172 -7.914 8.25 1 98.94 202 VAL A O 1
ATOM 1492 N N . ARG A 1 203 ? 13.344 -7.551 8.609 1 98.88 203 ARG A N 1
ATOM 1493 C CA . ARG A 1 203 ? 13.289 -7.91 10.023 1 98.88 203 ARG A CA 1
ATOM 1494 C C . ARG A 1 203 ? 12.359 -6.973 10.789 1 98.88 203 ARG A C 1
ATOM 1496 O O . ARG A 1 203 ? 11.547 -7.418 11.602 1 98.88 203 ARG A O 1
ATOM 1503 N N . ASP A 1 204 ? 12.484 -5.727 10.516 1 98.75 204 ASP A N 1
ATOM 1504 C CA . ASP A 1 204 ? 11.719 -4.711 11.234 1 98.75 204 ASP A CA 1
ATOM 1505 C C . ASP A 1 204 ? 10.219 -4.902 11.023 1 98.75 204 ASP A C 1
ATOM 1507 O O . ASP A 1 204 ? 9.461 -4.996 11.984 1 98.75 204 ASP A O 1
ATOM 1511 N N . ILE A 1 205 ? 9.836 -5.062 9.789 1 98.81 205 ILE A N 1
ATOM 1512 C CA . ILE A 1 205 ? 8.406 -5.094 9.492 1 98.81 205 ILE A CA 1
ATOM 1513 C C . ILE A 1 205 ? 7.836 -6.469 9.836 1 98.81 205 ILE A C 1
ATOM 1515 O O . ILE A 1 205 ? 6.688 -6.582 10.273 1 98.81 205 ILE A O 1
ATOM 1519 N N . TYR A 1 206 ? 8.641 -7.516 9.664 1 98.81 206 TYR A N 1
ATOM 1520 C CA . TYR A 1 206 ? 8.203 -8.828 10.117 1 98.81 206 TYR A CA 1
ATOM 1521 C C . TYR A 1 206 ? 7.836 -8.789 11.602 1 98.81 206 TYR A C 1
ATOM 1523 O O . TYR A 1 206 ? 6.836 -9.383 12.008 1 98.81 206 TYR A O 1
ATOM 1531 N N . ALA A 1 207 ? 8.609 -8.07 12.375 1 98.56 207 ALA A N 1
ATOM 1532 C CA . ALA A 1 207 ? 8.391 -7.98 13.82 1 98.56 207 ALA A CA 1
ATOM 1533 C C . ALA A 1 207 ? 7.312 -6.957 14.148 1 98.56 207 ALA A C 1
ATOM 1535 O O . ALA A 1 207 ? 6.594 -7.102 15.141 1 98.56 207 ALA A O 1
ATOM 1536 N N . HIS A 1 208 ? 7.176 -5.926 13.359 1 98.56 208 HIS A N 1
ATOM 1537 C CA . HIS A 1 208 ? 6.25 -4.824 13.609 1 98.56 208 HIS A CA 1
ATOM 1538 C C . HIS A 1 208 ? 5.43 -4.5 12.367 1 98.56 208 HIS A C 1
ATOM 1540 O O . HIS A 1 208 ? 5.516 -3.395 11.828 1 98.56 208 HIS A O 1
ATOM 1546 N N . PRO A 1 209 ? 4.562 -5.465 11.977 1 98.75 209 PRO A N 1
ATOM 1547 C CA . PRO A 1 209 ? 3.812 -5.266 10.734 1 98.75 209 PRO A CA 1
ATOM 1548 C C . PRO A 1 209 ? 2.908 -4.039 10.781 1 98.75 209 PRO A C 1
ATOM 1550 O O . PRO A 1 209 ? 2.623 -3.439 9.742 1 98.75 209 PRO A O 1
ATOM 1553 N N . GLU A 1 210 ? 2.449 -3.58 11.992 1 98.62 210 GLU A N 1
ATOM 1554 C CA . GLU A 1 210 ? 1.553 -2.439 12.148 1 98.62 210 GLU A CA 1
ATOM 1555 C C . GLU A 1 210 ? 2.242 -1.136 11.75 1 98.62 210 GLU A C 1
ATOM 1557 O O . GLU A 1 210 ? 1.581 -0.118 11.539 1 98.62 210 GLU A O 1
ATOM 1562 N N . LEU A 1 211 ? 3.562 -1.143 11.578 1 98.62 211 LEU A N 1
ATOM 1563 C CA . LEU A 1 211 ? 4.309 0.075 11.281 1 98.62 211 LEU A CA 1
ATOM 1564 C C . LEU A 1 211 ? 4.637 0.162 9.797 1 98.62 211 LEU A C 1
ATOM 1566 O O . LEU A 1 211 ? 5.332 1.083 9.359 1 98.62 211 LEU A O 1
ATOM 1570 N N . ALA A 1 212 ? 4.125 -0.732 8.984 1 98.62 212 ALA A N 1
ATOM 1571 C CA . ALA A 1 212 ? 4.508 -0.845 7.578 1 98.62 212 ALA A CA 1
ATOM 1572 C C . ALA A 1 212 ? 4.297 0.476 6.844 1 98.62 212 ALA A C 1
ATOM 1574 O O . ALA A 1 212 ? 5.211 0.979 6.188 1 98.62 212 ALA A O 1
ATOM 1575 N N . THR A 1 213 ? 3.133 1.129 7.031 1 98.56 213 THR A N 1
ATOM 1576 C CA . THR A 1 213 ? 2.82 2.307 6.23 1 98.56 213 THR A CA 1
ATOM 1577 C C . THR A 1 213 ? 3.506 3.545 6.801 1 98.56 213 THR A C 1
ATOM 1579 O O . THR A 1 213 ? 3.66 4.551 6.105 1 98.56 213 THR A O 1
ATOM 1582 N N . ASN A 1 214 ? 3.881 3.525 8.078 1 98.62 214 ASN A N 1
ATOM 1583 C CA . ASN A 1 214 ? 4.758 4.562 8.617 1 98.62 214 ASN A CA 1
ATOM 1584 C C . ASN A 1 214 ? 6.172 4.441 8.062 1 98.62 214 ASN A C 1
ATOM 1586 O O . ASN A 1 214 ? 6.773 5.441 7.656 1 98.62 214 ASN A O 1
ATOM 1590 N N . ARG A 1 215 ? 6.703 3.195 8.031 1 98.69 215 ARG A N 1
ATOM 1591 C CA . ARG A 1 215 ? 8.047 2.973 7.52 1 98.69 215 ARG A CA 1
ATOM 1592 C C . ARG A 1 215 ? 8.156 3.387 6.055 1 98.69 215 ARG A C 1
ATOM 1594 O O . ARG A 1 215 ? 9.203 3.859 5.613 1 98.69 215 ARG A O 1
ATOM 1601 N N . LEU A 1 216 ? 7.059 3.207 5.328 1 98.69 216 LEU A N 1
ATOM 1602 C CA . LEU A 1 216 ? 7.062 3.691 3.951 1 98.69 216 LEU A CA 1
ATOM 1603 C C . LEU A 1 216 ? 7.359 5.188 3.898 1 98.69 216 LEU A C 1
ATOM 1605 O O . LEU A 1 216 ? 8.211 5.625 3.129 1 98.69 216 LEU A O 1
ATOM 1609 N N . PHE A 1 217 ? 6.711 5.945 4.727 1 98.5 217 PHE A N 1
ATOM 1610 C CA . PHE A 1 217 ? 6.898 7.391 4.688 1 98.5 217 PHE A CA 1
ATOM 1611 C C . PHE A 1 217 ? 8.32 7.762 5.078 1 98.5 217 PHE A C 1
ATOM 1613 O O . PHE A 1 217 ? 8.875 8.734 4.57 1 98.5 217 PHE A O 1
ATOM 1620 N N . THR A 1 218 ? 8.945 6.992 5.938 1 98.5 218 THR A N 1
ATOM 1621 C CA . THR A 1 218 ? 10.289 7.297 6.414 1 98.5 218 THR A CA 1
ATOM 1622 C C . THR A 1 218 ? 11.297 7.234 5.266 1 98.5 218 THR A C 1
ATOM 1624 O O . THR A 1 218 ? 12.406 7.758 5.379 1 98.5 218 THR A O 1
ATOM 1627 N N . LEU A 1 219 ? 10.938 6.59 4.184 1 98.44 219 LEU A N 1
ATOM 1628 C CA . LEU A 1 219 ? 11.812 6.594 3.018 1 98.44 219 LEU A CA 1
ATOM 1629 C C . LEU A 1 219 ? 11.961 8 2.451 1 98.44 219 LEU A C 1
ATOM 1631 O O . LEU A 1 219 ? 13.07 8.438 2.141 1 98.44 219 LEU A O 1
ATOM 1635 N N . ARG A 1 220 ? 10.883 8.703 2.346 1 97.06 220 ARG A N 1
ATOM 1636 C CA . ARG A 1 220 ? 10.898 10.055 1.813 1 97.06 220 ARG A CA 1
ATOM 1637 C C . ARG A 1 220 ? 11.484 11.031 2.83 1 97.06 220 ARG A C 1
ATOM 1639 O O . ARG A 1 220 ? 12.344 11.852 2.49 1 97.06 220 ARG A O 1
ATOM 1646 N N . SER A 1 221 ? 10.961 10.914 4.129 1 97.75 221 SER A N 1
ATOM 1647 C CA . SER A 1 221 ? 11.461 11.828 5.148 1 97.75 221 SER A CA 1
ATOM 1648 C C . SER A 1 221 ? 12.938 11.57 5.441 1 97.75 221 SER A C 1
ATOM 1650 O O . SER A 1 221 ? 13.688 12.508 5.742 1 97.75 221 SER A O 1
ATOM 1652 N N . GLY A 1 222 ? 13.375 10.273 5.305 1 97.56 222 GLY A N 1
ATOM 1653 C CA . GLY A 1 222 ? 14.789 9.961 5.457 1 97.56 222 GLY A CA 1
ATOM 1654 C C . GLY A 1 222 ? 15.656 10.57 4.371 1 97.56 222 GLY A C 1
ATOM 1655 O O . GLY A 1 222 ? 16.781 10.992 4.633 1 97.56 222 GLY A O 1
ATOM 1656 N N . GLN A 1 223 ? 15.117 10.508 3.201 1 96.38 223 GLN A N 1
ATOM 1657 C CA . GLN A 1 223 ? 15.82 11.164 2.105 1 96.38 223 GLN A CA 1
ATOM 1658 C C . GLN A 1 223 ? 15.938 12.664 2.352 1 96.38 223 GLN A C 1
ATOM 1660 O O . GLN A 1 223 ? 17.016 13.242 2.217 1 96.38 223 GLN A O 1
ATOM 1665 N N . LEU A 1 224 ? 14.891 13.32 2.762 1 93.75 224 LEU A N 1
ATOM 1666 C CA . LEU A 1 224 ? 14.812 14.766 2.967 1 93.75 224 LEU A CA 1
ATOM 1667 C C . LEU A 1 224 ? 15.719 15.203 4.105 1 93.75 224 LEU A C 1
ATOM 1669 O O . LEU A 1 224 ? 16.391 16.234 4.008 1 93.75 224 LEU A O 1
ATOM 1673 N N . LEU A 1 225 ? 15.781 14.422 5.18 1 96.69 225 LEU A N 1
ATOM 1674 C CA . LEU A 1 225 ? 16.438 14.867 6.402 1 96.69 225 LEU A CA 1
ATOM 1675 C C . LEU A 1 225 ? 17.875 14.359 6.469 1 96.69 225 LEU A C 1
ATOM 1677 O O . LEU A 1 225 ? 18.734 15.008 7.051 1 96.69 225 LEU A O 1
ATOM 1681 N N . HIS A 1 226 ? 18.125 13.141 5.863 1 97.12 226 HIS A N 1
ATOM 1682 C CA . HIS A 1 226 ? 19.422 12.508 6.098 1 97.12 226 HIS A CA 1
ATOM 1683 C C . HIS A 1 226 ? 20.094 12.117 4.781 1 97.12 226 HIS A C 1
ATOM 1685 O O . HIS A 1 226 ? 21.172 11.539 4.785 1 97.12 226 HIS A O 1
ATOM 1691 N N . GLY A 1 227 ? 19.469 12.367 3.713 1 96.44 227 GLY A N 1
ATOM 1692 C CA . GLY A 1 227 ? 20.047 12.023 2.428 1 96.44 227 GLY A CA 1
ATOM 1693 C C . GLY A 1 227 ? 20.062 10.531 2.156 1 96.44 227 GLY A C 1
ATOM 1694 O O . GLY A 1 227 ? 21.031 10 1.605 1 96.44 227 GLY A O 1
ATOM 1695 N N . LEU A 1 228 ? 19.078 9.805 2.646 1 97.06 228 LEU A N 1
ATOM 1696 C CA . LEU A 1 228 ? 18.938 8.391 2.32 1 97.06 228 LEU A CA 1
ATOM 1697 C C . LEU A 1 228 ? 19.109 8.156 0.824 1 97.06 228 LEU A C 1
ATOM 1699 O O . LEU A 1 228 ? 18.422 8.773 0.011 1 97.06 228 LEU A O 1
ATOM 1703 N N . ALA A 1 229 ? 20.047 7.32 0.487 1 97.88 229 ALA A N 1
ATOM 1704 C CA . ALA A 1 229 ? 20.344 7.039 -0.917 1 97.88 229 ALA A CA 1
ATOM 1705 C C . ALA A 1 229 ? 19.172 6.332 -1.592 1 97.88 229 ALA A C 1
ATOM 1707 O O . ALA A 1 229 ? 18.5 5.508 -0.972 1 97.88 229 ALA A O 1
ATOM 1708 N N . ALA A 1 230 ? 18.984 6.555 -2.881 1 98.31 230 ALA A N 1
ATOM 1709 C CA . ALA A 1 230 ? 17.859 6.016 -3.646 1 98.31 230 ALA A CA 1
ATOM 1710 C C . ALA A 1 230 ? 17.859 4.492 -3.613 1 98.31 230 ALA A C 1
ATOM 1712 O O . ALA A 1 230 ? 16.797 3.871 -3.48 1 98.31 230 ALA A O 1
ATOM 1713 N N . THR A 1 231 ? 19.031 3.857 -3.746 1 98.69 231 THR A N 1
ATOM 1714 C CA . THR A 1 231 ? 19.125 2.402 -3.752 1 98.69 231 THR A CA 1
ATOM 1715 C C . THR A 1 231 ? 18.75 1.83 -2.389 1 98.69 231 THR A C 1
ATOM 1717 O O . THR A 1 231 ? 18.062 0.811 -2.307 1 98.69 231 THR A O 1
ATOM 1720 N N . ASP A 1 232 ? 19.172 2.514 -1.323 1 98.56 232 ASP A N 1
ATOM 1721 C CA . ASP A 1 232 ? 18.781 2.098 0.02 1 98.56 232 ASP A CA 1
ATOM 1722 C C . ASP A 1 232 ? 17.281 2.221 0.216 1 98.56 232 ASP A C 1
ATOM 1724 O O . ASP A 1 232 ? 16.656 1.354 0.834 1 98.56 232 ASP A O 1
ATOM 1728 N N . ALA A 1 233 ? 16.734 3.318 -0.292 1 98.62 233 ALA A N 1
ATOM 1729 C CA . ALA A 1 233 ? 15.297 3.531 -0.19 1 98.62 233 ALA A CA 1
ATOM 1730 C C . ALA A 1 233 ? 14.531 2.436 -0.924 1 98.62 233 ALA A C 1
ATOM 1732 O O . ALA A 1 233 ? 13.555 1.893 -0.396 1 98.62 233 ALA A O 1
ATOM 1733 N N . LYS A 1 234 ? 14.961 2.119 -2.117 1 98.75 234 LYS A N 1
ATOM 1734 C CA . LYS A 1 234 ? 14.312 1.069 -2.898 1 98.75 234 LYS A CA 1
ATOM 1735 C C . LYS A 1 234 ? 14.43 -0.284 -2.203 1 98.75 234 LYS A C 1
ATOM 1737 O O . LYS A 1 234 ? 13.469 -1.055 -2.168 1 98.75 234 LYS A O 1
ATOM 1742 N N . ALA A 1 235 ? 15.602 -0.578 -1.665 1 98.81 235 ALA A N 1
ATOM 1743 C CA . ALA A 1 235 ? 15.828 -1.818 -0.929 1 98.81 235 ALA A CA 1
ATOM 1744 C C . ALA A 1 235 ? 14.914 -1.904 0.293 1 98.81 235 ALA A C 1
ATOM 1746 O O . ALA A 1 235 ? 14.328 -2.955 0.566 1 98.81 235 ALA A O 1
ATOM 1747 N N . ARG A 1 236 ? 14.781 -0.79 1.014 1 98.75 236 ARG A N 1
ATOM 1748 C CA . ARG A 1 236 ? 13.906 -0.751 2.182 1 98.75 236 ARG A CA 1
ATOM 1749 C C . ARG A 1 236 ? 12.445 -0.952 1.778 1 98.75 236 ARG A C 1
ATOM 1751 O O . ARG A 1 236 ? 11.703 -1.668 2.453 1 98.75 236 ARG A O 1
ATOM 1758 N N . LEU A 1 237 ? 12.109 -0.282 0.691 1 98.81 237 LEU A N 1
ATOM 1759 C CA . LEU A 1 237 ? 10.742 -0.445 0.202 1 98.81 237 LEU A CA 1
ATOM 1760 C C . LEU A 1 237 ? 10.43 -1.914 -0.067 1 98.81 237 LEU A C 1
ATOM 1762 O O . LEU A 1 237 ? 9.398 -2.424 0.366 1 98.81 237 LEU A O 1
ATOM 1766 N N . SER A 1 238 ? 11.32 -2.615 -0.76 1 98.75 238 SER A N 1
ATOM 1767 C CA . SER A 1 238 ? 11.164 -4.039 -1.04 1 98.75 238 SER A CA 1
ATOM 1768 C C . SER A 1 238 ? 11.125 -4.852 0.248 1 98.75 238 SER A C 1
ATOM 1770 O O . SER A 1 238 ? 10.297 -5.75 0.395 1 98.75 238 SER A O 1
ATOM 1772 N N . GLY A 1 239 ? 12.023 -4.488 1.179 1 98.88 239 GLY A N 1
ATOM 1773 C CA . GLY A 1 239 ? 12.062 -5.184 2.457 1 98.88 239 GLY A CA 1
ATOM 1774 C C . GLY A 1 239 ? 10.797 -5.016 3.268 1 98.88 239 GLY A C 1
ATOM 1775 O O . GLY A 1 239 ? 10.336 -5.965 3.908 1 98.88 239 GLY A O 1
ATOM 1776 N N . ILE A 1 240 ? 10.234 -3.824 3.227 1 98.88 240 ILE A N 1
ATOM 1777 C CA . ILE A 1 240 ? 8.992 -3.543 3.934 1 98.88 240 ILE A CA 1
ATOM 1778 C C . ILE A 1 240 ? 7.871 -4.426 3.379 1 98.88 240 ILE A C 1
ATOM 1780 O O . ILE A 1 240 ? 7.16 -5.086 4.137 1 98.88 240 ILE A O 1
ATOM 1784 N N . MET A 1 241 ? 7.773 -4.484 2.068 1 98.75 241 MET A N 1
ATOM 1785 C CA . MET A 1 241 ? 6.699 -5.238 1.428 1 98.75 241 MET A CA 1
ATOM 1786 C C . MET A 1 241 ? 6.848 -6.73 1.693 1 98.75 241 MET A C 1
ATOM 1788 O O . MET A 1 241 ? 5.883 -7.398 2.066 1 98.75 241 MET A O 1
ATOM 1792 N N . ILE A 1 242 ? 8.039 -7.242 1.539 1 98.88 242 ILE A N 1
ATOM 1793 C CA . ILE A 1 242 ? 8.281 -8.672 1.682 1 98.88 242 ILE A CA 1
ATOM 1794 C C . ILE A 1 242 ? 8.203 -9.07 3.156 1 98.88 242 ILE A C 1
ATOM 1796 O O . ILE A 1 242 ? 7.668 -10.125 3.496 1 98.88 242 ILE A O 1
ATOM 1800 N N . GLY A 1 243 ? 8.719 -8.211 4.059 1 98.94 243 GLY A N 1
ATOM 1801 C CA . GLY A 1 243 ? 8.586 -8.477 5.48 1 98.94 243 GLY A CA 1
ATOM 1802 C C . GLY A 1 243 ? 7.141 -8.57 5.938 1 98.94 243 GLY A C 1
ATOM 1803 O O . GLY A 1 243 ? 6.793 -9.453 6.727 1 98.94 243 GLY A O 1
ATOM 1804 N N . LEU A 1 244 ? 6.32 -7.656 5.453 1 98.88 244 LEU A N 1
ATOM 1805 C CA . LEU A 1 244 ? 4.902 -7.664 5.785 1 98.88 244 LEU A CA 1
ATOM 1806 C C . LEU A 1 244 ? 4.23 -8.93 5.266 1 98.88 244 LEU A C 1
ATOM 1808 O O . LEU A 1 244 ? 3.438 -9.555 5.98 1 98.88 244 LEU A O 1
ATOM 1812 N N . GLU A 1 245 ? 4.547 -9.336 4.07 1 98.81 245 GLU A N 1
ATOM 1813 C CA . GLU A 1 245 ? 4.035 -10.555 3.457 1 98.81 245 GLU A CA 1
ATOM 1814 C C . GLU A 1 245 ? 4.367 -11.781 4.305 1 98.81 245 GLU A C 1
ATOM 1816 O O . GLU A 1 245 ? 3.482 -12.578 4.629 1 98.81 245 GLU A O 1
ATOM 1821 N N . ILE A 1 246 ? 5.629 -11.875 4.668 1 98.75 246 ILE A N 1
ATOM 1822 C CA . ILE A 1 246 ? 6.074 -13.055 5.398 1 98.75 246 ILE A CA 1
ATOM 1823 C C . ILE A 1 246 ? 5.414 -13.094 6.773 1 98.75 246 ILE A C 1
ATOM 1825 O O . ILE A 1 246 ? 5.027 -14.156 7.258 1 98.75 246 ILE A O 1
ATOM 1829 N N . ALA A 1 247 ? 5.258 -11.891 7.418 1 98.75 247 ALA A N 1
ATOM 1830 C CA . ALA A 1 247 ? 4.539 -11.828 8.688 1 98.75 247 ALA A CA 1
ATOM 1831 C C . ALA A 1 247 ? 3.113 -12.352 8.539 1 98.75 247 ALA A C 1
ATOM 1833 O O . ALA A 1 247 ? 2.639 -13.125 9.367 1 98.75 247 ALA A O 1
ATOM 1834 N N . GLY A 1 248 ? 2.438 -11.961 7.488 1 98.56 248 GLY A N 1
ATOM 1835 C CA . GLY A 1 248 ? 1.089 -12.43 7.215 1 98.56 248 GLY A CA 1
ATOM 1836 C C . GLY A 1 248 ? 1.021 -13.922 6.953 1 98.56 248 GLY A C 1
ATOM 1837 O O . GLY A 1 248 ? 0.15 -14.609 7.488 1 98.56 248 GLY A O 1
ATOM 1838 N N . ALA A 1 249 ? 1.933 -14.422 6.129 1 97.88 249 ALA A N 1
ATOM 1839 C CA . ALA A 1 249 ? 1.969 -15.844 5.805 1 97.88 249 ALA A CA 1
ATOM 1840 C C . ALA A 1 249 ? 2.186 -16.688 7.062 1 97.88 249 ALA A C 1
ATOM 1842 O O . ALA A 1 249 ? 1.507 -17.688 7.266 1 97.88 249 ALA A O 1
ATOM 1843 N N . HIS A 1 250 ? 3.078 -16.188 7.906 1 97.56 250 HIS A N 1
ATOM 1844 C CA . HIS A 1 250 ? 3.447 -16.938 9.102 1 97.56 250 HIS A CA 1
ATOM 1845 C C . HIS A 1 250 ? 2.357 -16.844 10.164 1 97.56 250 HIS A C 1
ATOM 1847 O O . HIS A 1 250 ? 2.348 -17.625 11.125 1 97.56 250 HIS A O 1
ATOM 1853 N N . SER A 1 251 ? 1.474 -15.852 10.039 1 96.38 251 SER A N 1
ATOM 1854 C CA . SER A 1 251 ? 0.352 -15.781 10.969 1 96.38 251 SER A CA 1
ATOM 1855 C C . SER A 1 251 ? -0.68 -16.859 10.672 1 96.38 251 SER A C 1
ATOM 1857 O O . SER A 1 251 ? -1.546 -17.141 11.5 1 96.38 251 SER A O 1
ATOM 1859 N N . GLN A 1 252 ? -0.544 -17.516 9.508 1 91.44 252 GLN A N 1
ATOM 1860 C CA . GLN A 1 252 ? -1.545 -18.484 9.07 1 91.44 252 GLN A CA 1
ATOM 1861 C C . GLN A 1 252 ? -0.996 -19.906 9.133 1 91.44 252 GLN A C 1
ATOM 1863 O O . GLN A 1 252 ? -1.695 -20.859 8.789 1 91.44 252 GLN A O 1
ATOM 1868 N N . ALA A 1 253 ? 0.208 -20.094 9.43 1 91.38 253 ALA A N 1
ATOM 1869 C CA . ALA A 1 253 ? 0.88 -21.391 9.539 1 91.38 253 ALA A CA 1
ATOM 1870 C C . ALA A 1 253 ? 1.937 -21.359 10.641 1 91.38 253 ALA A C 1
ATOM 1872 O O . ALA A 1 253 ? 2.418 -20.297 11.023 1 91.38 253 ALA A O 1
ATOM 1873 N N . LYS A 1 254 ? 2.307 -22.562 11.117 1 91.38 254 LYS A N 1
ATOM 1874 C CA . LYS A 1 254 ? 3.363 -22.641 12.117 1 91.38 254 LYS A CA 1
ATOM 1875 C C . LYS A 1 254 ? 4.707 -22.219 11.539 1 91.38 254 LYS A C 1
ATOM 1877 O O . LYS A 1 254 ? 5.047 -22.578 10.414 1 91.38 254 LYS A O 1
ATOM 1882 N N . ARG A 1 255 ? 5.441 -21.5 12.281 1 90.25 255 ARG A N 1
ATOM 1883 C CA . ARG A 1 255 ? 6.727 -20.969 11.852 1 90.25 255 ARG A CA 1
ATOM 1884 C C . ARG A 1 255 ? 7.688 -22.078 11.461 1 90.25 255 ARG A C 1
ATOM 1886 O O . ARG A 1 255 ? 8.539 -21.891 10.586 1 90.25 255 ARG A O 1
ATOM 1893 N N . GLU A 1 256 ? 7.5 -23.219 12.078 1 91.69 256 GLU A N 1
ATOM 1894 C CA . GLU A 1 256 ? 8.422 -24.328 11.875 1 91.69 256 GLU A CA 1
ATOM 1895 C C . GLU A 1 256 ? 8.078 -25.109 10.602 1 91.69 256 GLU A C 1
ATOM 1897 O O . GLU A 1 256 ? 8.859 -25.938 10.148 1 91.69 256 GLU A O 1
ATOM 1902 N N . THR A 1 257 ? 6.953 -24.828 10.008 1 93.44 257 THR A N 1
ATOM 1903 C CA . THR A 1 257 ? 6.586 -25.5 8.766 1 93.44 257 THR A CA 1
ATOM 1904 C C . THR A 1 257 ? 7.621 -25.234 7.68 1 93.44 257 THR A C 1
ATOM 1906 O O . THR A 1 257 ? 7.965 -24.094 7.41 1 93.44 257 THR A O 1
ATOM 1909 N N . PRO A 1 258 ? 8.18 -26.312 7.133 1 93.06 258 PRO A N 1
ATOM 1910 C CA . PRO A 1 258 ? 9.18 -26.109 6.078 1 93.06 258 PRO A CA 1
ATOM 1911 C C . PRO A 1 258 ? 8.641 -25.281 4.91 1 93.06 258 PRO A C 1
ATOM 1913 O O . PRO A 1 258 ? 7.492 -25.453 4.504 1 93.06 258 PRO A O 1
ATOM 1916 N N . VAL A 1 259 ? 9.5 -24.391 4.387 1 96.88 259 VAL A N 1
ATOM 1917 C CA . VAL A 1 259 ? 9.094 -23.5 3.303 1 96.88 259 VAL A CA 1
ATOM 1918 C C . VAL A 1 259 ? 9.742 -23.953 1.997 1 96.88 259 VAL A C 1
ATOM 1920 O O . VAL A 1 259 ? 10.93 -24.297 1.971 1 96.88 259 VAL A O 1
ATOM 1923 N N . VAL A 1 260 ? 9 -24.078 0.96 1 96.56 260 VAL A N 1
ATOM 1924 C CA . VAL A 1 260 ? 9.492 -24.281 -0.398 1 96.56 260 VAL A CA 1
ATOM 1925 C C . VAL A 1 260 ? 9.305 -23 -1.212 1 96.56 260 VAL A C 1
ATOM 1927 O O . VAL A 1 260 ? 8.188 -22.5 -1.349 1 96.56 260 VAL A O 1
ATOM 1930 N N . LEU A 1 261 ? 10.359 -22.438 -1.668 1 98 261 LEU A N 1
ATOM 1931 C CA . LEU A 1 261 ? 10.312 -21.266 -2.529 1 98 261 LEU A CA 1
ATOM 1932 C C . LEU A 1 261 ? 10.305 -21.672 -4 1 98 261 LEU A C 1
ATOM 1934 O O . LEU A 1 261 ? 11.242 -22.312 -4.477 1 98 261 LEU A O 1
ATOM 1938 N N . ILE A 1 262 ? 9.219 -21.391 -4.66 1 97.44 262 ILE A N 1
ATOM 1939 C CA . ILE A 1 262 ? 9.203 -21.516 -6.117 1 97.44 262 ILE A CA 1
ATOM 1940 C C . ILE A 1 262 ? 9.484 -20.141 -6.746 1 97.44 262 ILE A C 1
ATOM 1942 O O . ILE A 1 262 ? 8.594 -19.297 -6.828 1 97.44 262 ILE A O 1
ATOM 1946 N N . GLY A 1 263 ? 10.664 -19.938 -7.098 1 94.38 263 GLY A N 1
ATOM 1947 C CA . GLY A 1 263 ? 11.078 -18.641 -7.609 1 94.38 263 GLY A CA 1
ATOM 1948 C C . GLY A 1 263 ? 12.297 -18.719 -8.508 1 94.38 263 GLY A C 1
ATOM 1949 O O . GLY A 1 263 ? 13.008 -19.719 -8.508 1 94.38 263 GLY A O 1
ATOM 1950 N N . SER A 1 264 ? 12.461 -17.734 -9.336 1 90.69 264 SER A N 1
ATOM 1951 C CA . SER A 1 264 ? 13.609 -17.641 -10.234 1 90.69 264 SER A CA 1
ATOM 1952 C C . SER A 1 264 ? 14.125 -16.203 -10.312 1 90.69 264 SER A C 1
ATOM 1954 O O . SER A 1 264 ? 13.43 -15.266 -9.93 1 90.69 264 SER A O 1
ATOM 1956 N N . GLY A 1 265 ? 15.398 -16.094 -10.648 1 92.69 265 GLY A N 1
ATOM 1957 C CA . GLY A 1 265 ? 15.977 -14.797 -10.969 1 92.69 265 GLY A CA 1
ATOM 1958 C C . GLY A 1 265 ? 16.125 -13.891 -9.758 1 92.69 265 GLY A C 1
ATOM 1959 O O . GLY A 1 265 ? 16.312 -14.367 -8.641 1 92.69 265 GLY A O 1
ATOM 1960 N N . ALA A 1 266 ? 16.078 -12.594 -9.992 1 94.19 266 ALA A N 1
ATOM 1961 C CA . ALA A 1 266 ? 16.344 -11.586 -8.977 1 94.19 266 ALA A CA 1
ATOM 1962 C C . ALA A 1 266 ? 15.266 -11.609 -7.887 1 94.19 266 ALA A C 1
ATOM 1964 O O . ALA A 1 266 ? 15.57 -11.438 -6.703 1 94.19 266 ALA A O 1
ATOM 1965 N N . LEU A 1 267 ? 14.07 -11.867 -8.297 1 95.31 267 LEU A N 1
ATOM 1966 C CA . LEU A 1 267 ? 12.984 -11.883 -7.328 1 95.31 267 LEU A CA 1
ATOM 1967 C C . LEU A 1 267 ? 13.125 -13.062 -6.371 1 95.31 267 LEU A C 1
ATOM 1969 O O . LEU A 1 267 ? 12.945 -12.906 -5.16 1 95.31 267 LEU A O 1
ATOM 1973 N N . GLY A 1 268 ? 13.422 -14.234 -6.895 1 97.06 268 GLY A N 1
ATOM 1974 C CA . GLY A 1 268 ? 13.695 -15.383 -6.043 1 97.06 268 GLY A CA 1
ATOM 1975 C C . GLY A 1 268 ? 14.82 -15.133 -5.059 1 97.06 268 GLY A C 1
ATOM 1976 O O . GLY A 1 268 ? 14.719 -15.492 -3.883 1 97.06 268 GLY A O 1
ATOM 1977 N N . ALA A 1 269 ? 15.805 -14.484 -5.523 1 97.56 269 ALA A N 1
ATOM 1978 C CA . ALA A 1 269 ? 16.969 -14.195 -4.695 1 97.56 269 ALA A CA 1
ATOM 1979 C C . ALA A 1 269 ? 16.609 -13.25 -3.553 1 97.56 269 ALA A C 1
ATOM 1981 O O . ALA A 1 269 ? 17.156 -13.359 -2.453 1 97.56 269 ALA A O 1
ATOM 1982 N N . LEU A 1 270 ? 15.766 -12.328 -3.777 1 98.5 270 LEU A N 1
ATOM 1983 C CA . LEU A 1 270 ? 15.32 -11.43 -2.723 1 98.5 270 LEU A CA 1
ATOM 1984 C C . LEU A 1 270 ? 14.594 -12.195 -1.622 1 98.5 270 LEU A C 1
ATOM 1986 O O . LEU A 1 270 ? 14.82 -11.945 -0.435 1 98.5 270 LEU A O 1
ATOM 1990 N N . TYR A 1 271 ? 13.75 -13.125 -2.033 1 98.75 271 TYR A N 1
ATOM 1991 C CA . TYR A 1 271 ? 13.023 -13.906 -1.038 1 98.75 271 TYR A CA 1
ATOM 1992 C C . TYR A 1 271 ? 13.969 -14.812 -0.265 1 98.75 271 TYR A C 1
ATOM 1994 O O . TYR A 1 271 ? 13.82 -15 0.944 1 98.75 271 TYR A O 1
ATOM 2002 N N . GLU A 1 272 ? 14.945 -15.367 -0.964 1 98.56 272 GLU A N 1
ATOM 2003 C CA . GLU A 1 272 ? 15.969 -16.125 -0.257 1 98.56 272 GLU A CA 1
ATOM 2004 C C . GLU A 1 272 ? 16.672 -15.273 0.787 1 98.56 272 GLU A C 1
ATOM 2006 O O . GLU A 1 272 ? 16.906 -15.719 1.913 1 98.56 272 GLU A O 1
ATOM 2011 N N . GLY A 1 273 ? 17.016 -14.078 0.37 1 98.75 273 GLY A N 1
ATOM 2012 C CA . GLY A 1 273 ? 17.625 -13.148 1.311 1 98.75 273 GLY A CA 1
ATOM 2013 C C . GLY A 1 273 ? 16.734 -12.859 2.51 1 98.75 273 GLY A C 1
ATOM 2014 O O . GLY A 1 273 ? 17.219 -12.805 3.643 1 98.75 273 GLY A O 1
ATOM 2015 N N . ALA A 1 274 ? 15.469 -12.656 2.295 1 98.88 274 ALA A N 1
ATOM 2016 C CA . ALA A 1 274 ? 14.516 -12.398 3.371 1 98.88 274 ALA A CA 1
ATOM 2017 C C . ALA A 1 274 ? 14.406 -13.594 4.309 1 98.88 274 ALA A C 1
ATOM 2019 O O . ALA A 1 274 ? 14.375 -13.438 5.531 1 98.88 274 ALA A O 1
ATOM 2020 N N . PHE A 1 275 ? 14.32 -14.82 3.699 1 98.62 275 PHE A N 1
ATOM 2021 C CA . PHE A 1 275 ? 14.234 -16.047 4.5 1 98.62 275 PHE A CA 1
ATOM 2022 C C . PHE A 1 275 ? 15.477 -16.203 5.375 1 98.62 275 PHE A C 1
ATOM 2024 O O . PHE A 1 275 ? 15.367 -16.547 6.551 1 98.62 275 PHE A O 1
ATOM 2031 N N . THR A 1 276 ? 16.594 -15.914 4.809 1 98.31 276 THR A N 1
ATOM 2032 C CA . THR A 1 276 ? 17.844 -15.984 5.562 1 98.31 276 THR A CA 1
ATOM 2033 C C . THR A 1 276 ? 17.844 -14.977 6.703 1 98.31 276 THR A C 1
ATOM 2035 O O . THR A 1 276 ? 18.188 -15.305 7.84 1 98.31 276 THR A O 1
ATOM 2038 N N . ALA A 1 277 ? 17.438 -13.773 6.398 1 98.62 277 ALA A N 1
ATOM 2039 C CA . ALA A 1 277 ? 17.391 -12.711 7.395 1 98.62 277 ALA A CA 1
ATOM 2040 C C . ALA A 1 277 ? 16.484 -13.094 8.562 1 98.62 277 ALA A C 1
ATOM 2042 O O . ALA A 1 277 ? 16.719 -12.672 9.703 1 98.62 277 ALA A O 1
ATOM 2043 N N . LEU A 1 278 ? 15.492 -13.906 8.32 1 98.5 278 LEU A N 1
ATOM 2044 C CA . LEU A 1 278 ? 14.508 -14.25 9.336 1 98.5 278 LEU A CA 1
ATOM 2045 C C . LEU A 1 278 ? 14.758 -15.656 9.883 1 98.5 278 LEU A C 1
ATOM 2047 O O . LEU A 1 278 ? 13.961 -16.172 10.664 1 98.5 278 LEU A O 1
ATOM 2051 N N . ASP A 1 279 ? 15.789 -16.328 9.453 1 97.75 279 ASP A N 1
ATOM 2052 C CA . ASP A 1 279 ? 16.172 -17.672 9.883 1 97.75 279 ASP A CA 1
ATOM 2053 C C . ASP A 1 279 ? 15.094 -18.688 9.531 1 97.75 279 ASP A C 1
ATOM 2055 O O . ASP A 1 279 ? 14.719 -19.516 10.359 1 97.75 279 ASP A O 1
ATOM 2059 N N . ILE A 1 280 ? 14.539 -18.531 8.352 1 97.5 280 ILE A N 1
ATOM 2060 C CA . ILE A 1 280 ? 13.555 -19.484 7.836 1 97.5 280 ILE A CA 1
ATOM 2061 C C . ILE A 1 280 ? 14.258 -20.562 7.012 1 97.5 280 ILE A C 1
ATOM 2063 O O . ILE A 1 280 ? 15.039 -20.25 6.109 1 97.5 280 ILE A O 1
ATOM 2067 N N . HIS A 1 281 ? 14.031 -21.812 7.359 1 95.56 281 HIS A N 1
ATOM 2068 C CA . HIS A 1 281 ? 14.531 -22.922 6.555 1 95.56 281 HIS A CA 1
ATOM 2069 C C . HIS A 1 281 ? 13.703 -23.109 5.285 1 95.56 281 HIS A C 1
ATOM 2071 O O . HIS A 1 281 ? 12.477 -23.125 5.344 1 95.56 281 HIS A O 1
ATOM 2077 N N . TYR A 1 282 ? 14.43 -23.156 4.156 1 96.5 282 TYR A N 1
ATOM 2078 C CA . TYR A 1 282 ? 13.695 -23.25 2.898 1 96.5 282 TYR A CA 1
ATOM 2079 C C . TYR A 1 282 ? 14.453 -24.094 1.882 1 96.5 282 TYR A C 1
ATOM 2081 O O . TYR A 1 282 ? 15.664 -24.297 2.012 1 96.5 282 TYR A O 1
ATOM 2089 N N . THR A 1 283 ? 13.773 -24.625 0.954 1 95.56 283 THR A N 1
ATOM 2090 C CA . THR A 1 283 ? 14.312 -25.203 -0.274 1 95.56 283 THR A CA 1
ATOM 2091 C C . THR A 1 283 ? 13.828 -24.422 -1.494 1 95.56 283 THR A C 1
ATOM 2093 O O . THR A 1 283 ? 12.805 -23.734 -1.433 1 95.56 283 THR A O 1
ATOM 2096 N N . VAL A 1 284 ? 14.586 -24.438 -2.582 1 96.62 284 VAL A N 1
ATOM 2097 C CA . VAL A 1 284 ? 14.25 -23.656 -3.762 1 96.62 284 VAL A CA 1
ATOM 2098 C C . VAL A 1 284 ? 13.953 -24.578 -4.938 1 96.62 284 VAL A C 1
ATOM 2100 O O . VAL A 1 284 ? 14.656 -25.578 -5.145 1 96.62 284 VAL A O 1
ATOM 2103 N N . ILE A 1 285 ? 12.922 -24.328 -5.543 1 95.75 285 ILE A N 1
ATOM 2104 C CA . ILE A 1 285 ? 12.609 -24.922 -6.84 1 95.75 285 ILE A CA 1
ATOM 2105 C C . ILE A 1 285 ? 12.469 -23.828 -7.891 1 95.75 285 ILE A C 1
ATOM 2107 O O . ILE A 1 285 ? 11.75 -22.844 -7.68 1 95.75 285 ILE A O 1
ATOM 2111 N N . ASP A 1 286 ? 13.156 -23.969 -8.977 1 95.19 286 ASP A N 1
ATOM 2112 C CA . ASP A 1 286 ? 13.086 -22.969 -10.047 1 95.19 286 ASP A CA 1
ATOM 2113 C C . ASP A 1 286 ? 11.68 -22.906 -10.641 1 95.19 286 ASP A C 1
ATOM 2115 O O . ASP A 1 286 ? 11.086 -23.938 -10.969 1 95.19 286 ASP A O 1
ATOM 2119 N N . ALA A 1 287 ? 11.188 -21.703 -10.789 1 92.44 287 ALA A N 1
ATOM 2120 C CA . ALA A 1 287 ? 9.805 -21.516 -11.227 1 92.44 287 ALA A CA 1
ATOM 2121 C C . ALA A 1 287 ? 9.594 -22.047 -12.641 1 92.44 287 ALA A C 1
ATOM 2123 O O . ALA A 1 287 ? 8.539 -22.625 -12.938 1 92.44 287 ALA A O 1
ATOM 2124 N N . ASP A 1 288 ? 10.508 -21.859 -13.555 1 89.62 288 ASP A N 1
ATOM 2125 C CA . ASP A 1 288 ? 10.414 -22.344 -14.922 1 89.62 288 ASP A CA 1
ATOM 2126 C C . ASP A 1 288 ? 10.398 -23.875 -14.961 1 89.62 288 ASP A C 1
ATOM 2128 O O . ASP A 1 288 ? 9.617 -24.469 -15.703 1 89.62 288 ASP A O 1
ATOM 2132 N N . ASP A 1 289 ? 11.273 -24.391 -14.133 1 93.19 289 ASP A N 1
ATOM 2133 C CA . ASP A 1 289 ? 11.328 -25.859 -14.039 1 93.19 289 ASP A CA 1
ATOM 2134 C C . ASP A 1 289 ? 10.023 -26.406 -13.477 1 93.19 289 ASP A C 1
ATOM 2136 O O . ASP A 1 289 ? 9.516 -27.422 -13.961 1 93.19 289 ASP A O 1
ATOM 2140 N N . ALA A 1 290 ? 9.531 -25.734 -12.516 1 94.75 290 ALA A N 1
ATOM 2141 C CA . ALA A 1 290 ? 8.312 -26.188 -11.852 1 94.75 290 ALA A CA 1
ATOM 2142 C C . ALA A 1 290 ? 7.141 -26.219 -12.828 1 94.75 290 ALA A C 1
ATOM 2144 O O . ALA A 1 290 ? 6.402 -27.219 -12.891 1 94.75 290 ALA A O 1
ATOM 2145 N N . VAL A 1 291 ? 6.949 -25.188 -13.562 1 95.38 291 VAL A N 1
ATOM 2146 C CA . VAL A 1 291 ? 5.809 -25.125 -14.469 1 95.38 291 VAL A CA 1
ATOM 2147 C C . VAL A 1 291 ? 5.98 -26.141 -15.594 1 95.38 291 VAL A C 1
ATOM 2149 O O . VAL A 1 291 ? 5.016 -26.797 -16 1 95.38 291 VAL A O 1
ATOM 2152 N N . ARG A 1 292 ? 7.184 -26.312 -16.125 1 94.44 292 ARG A N 1
ATOM 2153 C CA . ARG A 1 292 ? 7.434 -27.281 -17.172 1 94.44 292 ARG A CA 1
ATOM 2154 C C . ARG A 1 292 ? 7.148 -28.703 -16.672 1 94.44 292 ARG A C 1
ATOM 2156 O O . ARG A 1 292 ? 6.48 -29.484 -17.359 1 94.44 292 ARG A O 1
ATOM 2163 N N . ARG A 1 293 ? 7.625 -28.969 -15.5 1 94.06 293 ARG A N 1
ATOM 2164 C CA . ARG A 1 293 ? 7.395 -30.281 -14.922 1 94.06 293 ARG A CA 1
ATOM 2165 C C . ARG A 1 293 ? 5.91 -30.516 -14.656 1 94.06 293 ARG A C 1
ATOM 2167 O O . ARG A 1 293 ? 5.41 -31.625 -14.844 1 94.06 293 ARG A O 1
ATOM 2174 N N . GLY A 1 294 ? 5.273 -29.469 -14.18 1 95.31 294 GLY A N 1
ATOM 2175 C CA . GLY A 1 294 ? 3.84 -29.547 -13.961 1 95.31 294 GLY A CA 1
ATOM 2176 C C . GLY A 1 294 ? 3.061 -29.828 -15.227 1 95.31 294 GLY A C 1
ATOM 2177 O O . GLY A 1 294 ? 2.184 -30.703 -15.25 1 95.31 294 GLY A O 1
ATOM 2178 N N . LEU A 1 295 ? 3.416 -29.125 -16.266 1 96.44 295 LEU A N 1
ATOM 2179 C CA . LEU A 1 295 ? 2.762 -29.328 -17.562 1 96.44 295 LEU A CA 1
ATOM 2180 C C . LEU A 1 295 ? 3.055 -30.719 -18.109 1 96.44 295 LEU A C 1
ATOM 2182 O O . LEU A 1 295 ? 2.172 -31.359 -18.688 1 96.44 295 LEU A O 1
ATOM 2186 N N . LEU A 1 296 ? 4.25 -31.172 -17.922 1 95 296 LEU A N 1
ATOM 2187 C CA . LEU A 1 296 ? 4.621 -32.5 -18.359 1 95 296 LEU A CA 1
ATOM 2188 C C . LEU A 1 296 ? 3.803 -33.562 -17.625 1 95 296 LEU A C 1
ATOM 2190 O O . LEU A 1 296 ? 3.25 -34.469 -18.266 1 95 296 LEU A O 1
ATOM 2194 N N . ALA A 1 297 ? 3.744 -33.375 -16.359 1 93.19 297 ALA A N 1
ATOM 2195 C CA . ALA A 1 297 ? 2.986 -34.344 -15.547 1 93.19 297 ALA A CA 1
ATOM 2196 C C . ALA A 1 297 ? 1.517 -34.344 -15.961 1 93.19 297 ALA A C 1
ATOM 2198 O O . ALA A 1 297 ? 0.919 -35.438 -16.094 1 93.19 297 ALA A O 1
ATOM 2199 N N . ALA A 1 298 ? 1.007 -33.25 -16.141 1 94.88 298 ALA A N 1
ATOM 2200 C CA . ALA A 1 298 ? -0.397 -33.125 -16.531 1 94.88 298 ALA A CA 1
ATOM 2201 C C . ALA A 1 298 ? -0.64 -33.719 -17.906 1 94.88 298 ALA A C 1
ATOM 2203 O O . ALA A 1 298 ? -1.61 -34.438 -18.109 1 94.88 298 ALA A O 1
ATOM 2204 N N . ALA A 1 299 ? 0.244 -33.406 -18.844 1 95.69 299 ALA A N 1
ATOM 2205 C CA . ALA A 1 299 ? 0.106 -33.906 -20.203 1 95.69 299 ALA A CA 1
ATOM 2206 C C . ALA A 1 299 ? 0.143 -35.438 -20.219 1 95.69 299 ALA A C 1
ATOM 2208 O O . ALA A 1 299 ? -0.663 -36.094 -20.891 1 95.69 299 ALA A O 1
ATOM 2209 N N . ASN A 1 300 ? 1.04 -35.969 -19.469 1 94.75 300 ASN A N 1
ATOM 2210 C CA . ASN A 1 300 ? 1.164 -37.438 -19.391 1 94.75 300 ASN A CA 1
ATOM 2211 C C . ASN A 1 300 ? -0.078 -38.062 -18.781 1 94.75 300 ASN A C 1
ATOM 2213 O O . ASN A 1 300 ? -0.458 -39.188 -19.141 1 94.75 300 ASN A O 1
ATOM 2217 N N . ALA A 1 301 ? -0.669 -37.406 -17.875 1 93.56 301 ALA A N 1
ATOM 2218 C CA . ALA A 1 301 ? -1.873 -37.906 -17.234 1 93.56 301 ALA A CA 1
ATOM 2219 C C . ALA A 1 301 ? -3.082 -37.812 -18.156 1 93.56 301 ALA A C 1
ATOM 2221 O O . ALA A 1 301 ? -3.934 -38.688 -18.188 1 93.56 301 ALA A O 1
ATOM 2222 N N . ILE A 1 302 ? -3.174 -36.719 -18.875 1 94.31 302 ILE A N 1
ATOM 2223 C CA . ILE A 1 302 ? -4.316 -36.438 -19.734 1 94.31 302 ILE A CA 1
ATOM 2224 C C . ILE A 1 302 ? -4.23 -37.312 -21 1 94.31 302 ILE A C 1
ATOM 2226 O O . ILE A 1 302 ? -5.25 -37.781 -21.5 1 94.31 302 ILE A O 1
ATOM 2230 N N . TRP A 1 303 ? -2.969 -37.406 -21.516 1 94.31 303 TRP A N 1
ATOM 2231 C CA . TRP A 1 303 ? -2.713 -38.188 -22.719 1 94.31 303 TRP A CA 1
ATOM 2232 C C . TRP A 1 303 ? -1.677 -39.281 -22.453 1 94.31 303 TRP A C 1
ATOM 2234 O O . TRP A 1 303 ? -0.539 -39.188 -22.922 1 94.31 303 TRP A O 1
ATOM 2244 N N . PRO A 1 304 ? -2.08 -40.344 -21.812 1 88.44 304 PRO A N 1
ATOM 2245 C CA . PRO A 1 304 ? -1.114 -41.406 -21.469 1 88.44 304 PRO A CA 1
ATOM 2246 C C . PRO A 1 304 ? -0.514 -42.062 -22.703 1 88.44 304 PRO A C 1
ATOM 2248 O O . PRO A 1 304 ? -1.156 -42.125 -23.75 1 88.44 304 PRO A O 1
ATOM 2251 N N . MET B 1 1 ? -17.547 47.5 14.75 1 60.09 1 MET B N 1
ATOM 2252 C CA . MET B 1 1 ? -17.188 46.531 13.719 1 60.09 1 MET B CA 1
ATOM 2253 C C . MET B 1 1 ? -15.711 46.125 13.844 1 60.09 1 MET B C 1
ATOM 2255 O O . MET B 1 1 ? -14.875 46.938 14.211 1 60.09 1 MET B O 1
ATOM 2259 N N . SER B 1 2 ? -15.383 44.75 13.961 1 84.31 2 SER B N 1
ATOM 2260 C CA . SER B 1 2 ? -14 44.344 14.172 1 84.31 2 SER B CA 1
ATOM 2261 C C . SER B 1 2 ? -13.102 44.812 13.031 1 84.31 2 SER B C 1
ATOM 2263 O O . SER B 1 2 ? -13.484 44.719 11.859 1 84.31 2 SER B O 1
ATOM 2265 N N . GLU B 1 3 ? -12.086 45.531 13.344 1 92.69 3 GLU B N 1
ATOM 2266 C CA . GLU B 1 3 ? -11.133 46.062 12.375 1 92.69 3 GLU B CA 1
ATOM 2267 C C . GLU B 1 3 ? -10.195 44.969 11.867 1 92.69 3 GLU B C 1
ATOM 2269 O O . GLU B 1 3 ? -9.742 44.125 12.641 1 92.69 3 GLU B O 1
ATOM 2274 N N . PRO B 1 4 ? -10.055 45 10.57 1 96.06 4 PRO B N 1
ATOM 2275 C CA . PRO B 1 4 ? -9.07 44.062 10.031 1 96.06 4 PRO B CA 1
ATOM 2276 C C . PRO B 1 4 ? -7.695 44.219 10.672 1 96.06 4 PRO B C 1
ATOM 2278 O O . PRO B 1 4 ? -7.234 45.344 10.891 1 96.06 4 PRO B O 1
ATOM 2281 N N . ALA B 1 5 ? -7.047 43.094 10.969 1 96.12 5 ALA B N 1
ATOM 2282 C CA . ALA B 1 5 ? -5.75 43.156 11.641 1 96.12 5 ALA B CA 1
ATOM 2283 C C . ALA B 1 5 ? -4.695 42.375 10.867 1 96.12 5 ALA B C 1
ATOM 2285 O O . ALA B 1 5 ? -3.541 42.781 10.773 1 96.12 5 ALA B O 1
ATOM 2286 N N . PHE B 1 6 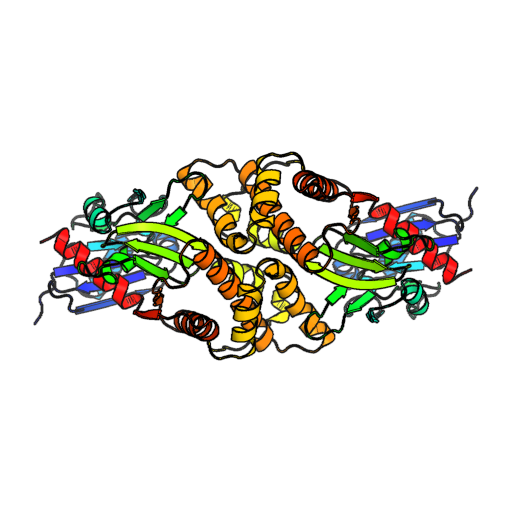? -5.109 41.188 10.352 1 96.06 6 PHE B N 1
ATOM 2287 C CA . PHE B 1 6 ? -4.176 40.281 9.703 1 96.06 6 PHE B CA 1
ATOM 2288 C C . PHE B 1 6 ? -4.84 39.562 8.531 1 96.06 6 PHE B C 1
ATOM 2290 O O . PHE B 1 6 ? -6.07 39.438 8.484 1 96.06 6 PHE B O 1
ATOM 2297 N N . ILE B 1 7 ? -3.982 39.062 7.656 1 97.88 7 ILE B N 1
ATOM 2298 C CA . ILE B 1 7 ? -4.402 38.094 6.656 1 97.88 7 ILE B CA 1
ATOM 2299 C C . ILE B 1 7 ? -3.787 36.719 6.977 1 97.88 7 ILE B C 1
ATOM 2301 O O . ILE B 1 7 ? -2.578 36.625 7.199 1 97.88 7 ILE B O 1
ATOM 2305 N N . ALA B 1 8 ? -4.594 35.75 7.062 1 98.06 8 ALA B N 1
ATOM 2306 C CA . ALA B 1 8 ? -4.145 34.375 7.285 1 98.06 8 ALA B CA 1
ATOM 2307 C C . ALA B 1 8 ? -4.324 33.531 6.031 1 98.06 8 ALA B C 1
ATOM 2309 O O . ALA B 1 8 ? -5.379 33.562 5.391 1 98.06 8 ALA B O 1
ATOM 2310 N N . VAL B 1 9 ? -3.277 32.781 5.695 1 98.19 9 VAL B N 1
ATOM 2311 C CA . VAL B 1 9 ? -3.326 31.969 4.477 1 98.19 9 VAL B CA 1
ATOM 2312 C C . VAL B 1 9 ? -2.883 30.547 4.773 1 98.19 9 VAL B C 1
ATOM 2314 O O . VAL B 1 9 ? -1.83 30.328 5.379 1 98.19 9 VAL B O 1
ATOM 2317 N N . ASP B 1 10 ? -3.664 29.625 4.473 1 97.5 10 ASP B N 1
ATOM 2318 C CA . ASP B 1 10 ? -3.303 28.203 4.418 1 97.5 10 ASP B CA 1
ATOM 2319 C C . ASP B 1 10 ? -3.072 27.75 2.979 1 97.5 10 ASP B C 1
ATOM 2321 O O . ASP B 1 10 ? -4.027 27.531 2.234 1 97.5 10 ASP B O 1
ATOM 2325 N N . TRP B 1 11 ? -1.879 27.656 2.625 1 97.31 11 TRP B N 1
ATOM 2326 C CA . TRP B 1 11 ? -1.511 27.359 1.244 1 97.31 11 TRP B CA 1
ATOM 2327 C C . TRP B 1 11 ? -1.107 25.891 1.09 1 97.31 11 TRP B C 1
ATOM 2329 O O . TRP B 1 11 ? 0.047 25.531 1.333 1 97.31 11 TRP B O 1
ATOM 2339 N N . GLY B 1 12 ? -1.973 25.016 0.632 1 91.88 12 GLY B N 1
ATOM 2340 C CA . GLY B 1 12 ? -1.704 23.609 0.392 1 91.88 12 GLY B CA 1
ATOM 2341 C C . GLY B 1 12 ? -1.065 23.344 -0.959 1 91.88 12 GLY B C 1
ATOM 2342 O O . GLY B 1 12 ? -0.724 24.281 -1.684 1 91.88 12 GLY B O 1
ATOM 2343 N N . THR B 1 13 ? -0.87 22.062 -1.255 1 86.56 13 THR B N 1
ATOM 2344 C CA . THR B 1 13 ? -0.309 21.688 -2.547 1 86.56 13 THR B CA 1
ATOM 2345 C C . THR B 1 13 ? -1.294 21.984 -3.674 1 86.56 13 THR B C 1
ATOM 2347 O O . THR B 1 13 ? -0.902 22.469 -4.734 1 86.56 13 THR B O 1
ATOM 2350 N N . THR B 1 14 ? -2.59 21.672 -3.332 1 87.75 14 THR B N 1
ATOM 2351 C CA . THR B 1 14 ? -3.582 21.812 -4.395 1 87.75 14 THR B CA 1
ATOM 2352 C C . THR B 1 14 ? -4.676 22.797 -3.992 1 87.75 14 THR B C 1
ATOM 2354 O O . THR B 1 14 ? -5.609 23.047 -4.762 1 87.75 14 THR B O 1
ATOM 2357 N N . SER B 1 15 ? -4.57 23.297 -2.787 1 91.06 15 SER B N 1
ATOM 2358 C CA . SER B 1 15 ? -5.656 24.141 -2.285 1 91.06 15 SER B CA 1
ATOM 2359 C C . SER B 1 15 ? -5.117 25.422 -1.66 1 91.06 15 SER B C 1
ATOM 2361 O O . SER B 1 15 ? -3.957 25.484 -1.242 1 91.06 15 SER B O 1
ATOM 2363 N N . PHE B 1 16 ? -5.953 26.453 -1.678 1 95.94 16 PHE B N 1
ATOM 2364 C CA . PHE B 1 16 ? -5.656 27.766 -1.14 1 95.94 16 PHE B CA 1
ATOM 2365 C C . PHE B 1 16 ? -6.832 28.297 -0.322 1 95.94 16 PHE B C 1
ATOM 2367 O O . PHE B 1 16 ? -7.977 28.25 -0.773 1 95.94 16 PHE B O 1
ATOM 2374 N N . ARG B 1 17 ? -6.535 28.703 0.959 1 96.94 17 ARG B N 1
ATOM 2375 C CA . ARG B 1 17 ? -7.527 29.359 1.812 1 96.94 17 ARG B CA 1
ATOM 2376 C C . ARG B 1 17 ? -6.965 30.625 2.438 1 96.94 17 ARG B C 1
ATOM 2378 O O . ARG B 1 17 ? -5.824 30.641 2.902 1 96.94 17 ARG B O 1
ATOM 2385 N N . LEU B 1 18 ? -7.75 31.609 2.373 1 98.06 18 LEU B N 1
ATOM 2386 C CA . LEU B 1 18 ? -7.359 32.906 2.893 1 98.06 18 LEU B CA 1
ATOM 2387 C C . LEU B 1 18 ? -8.453 33.5 3.777 1 98.06 18 LEU B C 1
ATOM 2389 O O . LEU B 1 18 ? -9.641 33.438 3.441 1 98.06 18 LEU B O 1
ATOM 2393 N N . TRP B 1 19 ? -8.062 34.094 4.949 1 97.88 19 TRP B N 1
ATOM 2394 C CA . TRP B 1 19 ? -8.984 34.781 5.84 1 97.88 19 TRP B CA 1
ATOM 2395 C C . TRP B 1 19 ? -8.484 36.188 6.168 1 97.88 19 TRP B C 1
ATOM 2397 O O . TRP B 1 19 ? -7.301 36.375 6.473 1 97.88 19 TRP B O 1
ATOM 2407 N N . LEU B 1 20 ? -9.375 37.156 5.98 1 98.19 20 LEU B N 1
ATOM 2408 C CA . LEU B 1 20 ? -9.172 38.469 6.605 1 98.19 20 LEU B CA 1
ATOM 2409 C C . LEU B 1 20 ? -9.68 38.469 8.047 1 98.19 20 LEU B C 1
ATOM 2411 O O . LEU B 1 20 ? -10.867 38.25 8.289 1 98.19 20 LEU B O 1
ATOM 2415 N N . LEU B 1 21 ? -8.727 38.719 8.984 1 97.19 21 LEU B N 1
ATOM 2416 C CA . LEU B 1 21 ? -9.078 38.5 10.391 1 97.19 21 LEU B CA 1
ATOM 2417 C C . LEU B 1 21 ? -8.938 39.781 11.18 1 97.19 21 LEU B C 1
ATOM 2419 O O . LEU B 1 21 ? -8.07 40.625 10.883 1 97.19 21 LEU B O 1
ATOM 2423 N N . SER B 1 22 ? -9.805 39.906 12.18 1 96.94 22 SER B N 1
ATOM 2424 C CA . SER B 1 22 ? -9.578 40.906 13.211 1 96.94 22 SER B CA 1
ATOM 2425 C C . SER B 1 22 ? -8.617 40.406 14.289 1 96.94 22 SER B C 1
ATOM 2427 O O . SER B 1 22 ? -8.289 39.219 14.312 1 96.94 22 SER B O 1
ATOM 2429 N N . ARG B 1 23 ? -8.18 41.25 15.148 1 94.94 23 ARG B N 1
ATOM 2430 C CA . ARG B 1 23 ? -7.277 40.875 16.219 1 94.94 23 ARG B CA 1
ATOM 2431 C C . ARG B 1 23 ? -7.93 39.875 17.156 1 94.94 23 ARG B C 1
ATOM 2433 O O . ARG B 1 23 ? -7.254 39 17.719 1 94.94 23 ARG B O 1
ATOM 2440 N N . SER B 1 24 ? -9.289 39.906 17.281 1 94.5 24 SER B N 1
ATOM 2441 C CA . SER B 1 24 ? -10.039 39.031 18.156 1 94.5 24 SER B CA 1
ATOM 2442 C C . SER B 1 24 ? -10.359 37.688 17.469 1 94.5 24 SER B C 1
ATOM 2444 O O . SER B 1 24 ? -10.852 36.75 18.109 1 94.5 24 SER B O 1
ATOM 2446 N N . GLY B 1 25 ? -10.07 37.625 16.188 1 94.62 25 GLY B N 1
ATOM 2447 C CA . GLY B 1 25 ? -10.242 36.375 15.492 1 94.62 25 GLY B CA 1
ATOM 2448 C C . GLY B 1 25 ? -11.5 36.344 14.641 1 94.62 25 GLY B C 1
ATOM 2449 O O . GLY B 1 25 ? -11.812 35.312 14.039 1 94.62 25 GLY B O 1
ATOM 2450 N N . ALA B 1 26 ? -12.211 37.469 14.547 1 96.19 26 ALA B N 1
ATOM 2451 C CA . ALA B 1 26 ? -13.375 37.5 13.664 1 96.19 26 ALA B CA 1
ATOM 2452 C C . ALA B 1 26 ? -12.961 37.406 12.203 1 96.19 26 ALA B C 1
ATOM 2454 O O . ALA B 1 26 ? -12 38.031 11.773 1 96.19 26 ALA B O 1
ATOM 2455 N N . VAL B 1 27 ? -13.703 36.594 11.492 1 97.19 27 VAL B N 1
ATOM 2456 C CA . VAL B 1 27 ? -13.477 36.469 10.055 1 97.19 27 VAL B CA 1
ATOM 2457 C C . VAL B 1 27 ? -14.242 37.531 9.305 1 97.19 27 VAL B C 1
ATOM 2459 O O . VAL B 1 27 ? -15.477 37.531 9.258 1 97.19 27 VAL B O 1
ATOM 2462 N N . LEU B 1 28 ? -13.555 38.406 8.703 1 97.44 28 LEU B N 1
ATOM 2463 C CA . LEU B 1 28 ? -14.148 39.562 8.016 1 97.44 28 LEU B CA 1
ATOM 2464 C C . LEU B 1 28 ? -14.336 39.25 6.531 1 97.44 28 LEU B C 1
ATOM 2466 O O . LEU B 1 28 ? -15.203 39.844 5.883 1 97.44 28 LEU B O 1
ATOM 2470 N N . ALA B 1 29 ? -13.523 38.438 6.008 1 97.5 29 ALA B N 1
ATOM 2471 C CA . ALA B 1 29 ? -13.609 37.938 4.633 1 97.5 29 ALA B CA 1
ATOM 2472 C C . ALA B 1 29 ? -12.875 36.625 4.477 1 97.5 29 ALA B C 1
ATOM 2474 O O . ALA B 1 29 ? -11.961 36.312 5.25 1 97.5 29 ALA B O 1
ATOM 2475 N N . GLU B 1 30 ? -13.297 35.844 3.561 1 97.19 30 GLU B N 1
ATOM 2476 C CA . GLU B 1 30 ? -12.688 34.562 3.287 1 97.19 30 GLU B CA 1
ATOM 2477 C C . GLU B 1 30 ? -12.633 34.281 1.789 1 97.19 30 GLU B C 1
ATOM 2479 O O . GLU B 1 30 ? -13.523 34.656 1.044 1 97.19 30 GLU B O 1
ATOM 2484 N N . ARG B 1 31 ? -11.523 33.688 1.351 1 97.31 31 ARG B N 1
ATOM 2485 C CA . ARG B 1 31 ? -11.352 33.188 -0.017 1 97.31 31 ARG B CA 1
ATOM 2486 C C . ARG B 1 31 ? -10.867 31.75 -0.035 1 97.31 31 ARG B C 1
ATOM 2488 O O . ARG B 1 31 ? -10.047 31.359 0.795 1 97.31 31 ARG B O 1
ATOM 2495 N N . ARG B 1 32 ? -11.406 30.938 -0.942 1 95.75 32 ARG B N 1
ATOM 2496 C CA . ARG B 1 32 ? -10.938 29.594 -1.202 1 95.75 32 ARG B CA 1
ATOM 2497 C C . ARG B 1 32 ? -10.766 29.344 -2.697 1 95.75 32 ARG B C 1
ATOM 2499 O O . ARG B 1 32 ? -11.555 29.844 -3.506 1 95.75 32 ARG B O 1
ATOM 2506 N N . SER B 1 33 ? -9.711 28.594 -3.059 1 95.5 33 SER B N 1
ATOM 2507 C CA . SER B 1 33 ? -9.5 28.25 -4.461 1 95.5 33 SER B CA 1
ATOM 2508 C C . SER B 1 33 ? -8.625 27.016 -4.602 1 95.5 33 SER B C 1
ATOM 2510 O O . SER B 1 33 ? -8.172 26.438 -3.602 1 95.5 33 SER B O 1
ATOM 2512 N N . ALA B 1 34 ? -8.398 26.562 -5.848 1 93.19 34 ALA B N 1
ATOM 2513 C CA . ALA B 1 34 ? -7.559 25.406 -6.137 1 93.19 34 ALA B CA 1
ATOM 2514 C C . ALA B 1 34 ? -6.141 25.828 -6.504 1 93.19 34 ALA B C 1
ATOM 2516 O O . ALA B 1 34 ? -5.34 25.016 -6.961 1 93.19 34 ALA B O 1
ATOM 2517 N N . GLU B 1 35 ? -5.867 27.109 -6.277 1 94.56 35 GLU B N 1
ATOM 2518 C CA . GLU B 1 35 ? -4.543 27.609 -6.621 1 94.56 35 GLU B CA 1
ATOM 2519 C C . GLU B 1 35 ? -3.527 27.281 -5.527 1 94.56 35 GLU B C 1
ATOM 2521 O O . GLU B 1 35 ? -2.918 28.188 -4.949 1 94.56 35 GLU B O 1
ATOM 2526 N N . GLY B 1 36 ? -3.291 26.031 -5.391 1 93.62 36 GLY B N 1
ATOM 2527 C CA . GLY B 1 36 ? -2.264 25.578 -4.465 1 93.62 36 GLY B CA 1
ATOM 2528 C C . GLY B 1 36 ? -0.855 25.859 -4.949 1 93.62 36 GLY B C 1
ATOM 2529 O O . GLY B 1 36 ? -0.659 26.656 -5.875 1 93.62 36 GLY B O 1
ATOM 2530 N N . MET B 1 37 ? 0.113 25.328 -4.25 1 91.75 37 MET B N 1
ATOM 2531 C CA . MET B 1 37 ? 1.531 25.516 -4.531 1 91.75 37 MET B CA 1
ATOM 2532 C C . MET B 1 37 ? 1.842 25.203 -5.992 1 91.75 37 MET B C 1
ATOM 2534 O O . MET B 1 37 ? 2.586 25.938 -6.645 1 91.75 37 MET B O 1
ATOM 2538 N N . THR B 1 38 ? 1.224 24.125 -6.52 1 89.31 38 THR B N 1
ATOM 2539 C CA . THR B 1 38 ? 1.489 23.703 -7.891 1 89.31 38 THR B CA 1
ATOM 2540 C C . THR B 1 38 ? 1.107 24.812 -8.875 1 89.31 38 THR B C 1
ATOM 2542 O O . THR B 1 38 ? 1.864 25.109 -9.805 1 89.31 38 THR B O 1
ATOM 2545 N N . THR B 1 39 ? -0 25.375 -8.711 1 91.69 39 THR B N 1
ATOM 2546 C CA . THR B 1 39 ? -0.461 26.469 -9.555 1 91.69 39 THR B CA 1
ATOM 2547 C C . THR B 1 39 ? 0.345 27.734 -9.281 1 91.69 39 THR B C 1
ATOM 2549 O O . THR B 1 39 ? 0.732 28.438 -10.211 1 91.69 39 THR B O 1
ATOM 2552 N N . ALA B 1 40 ? 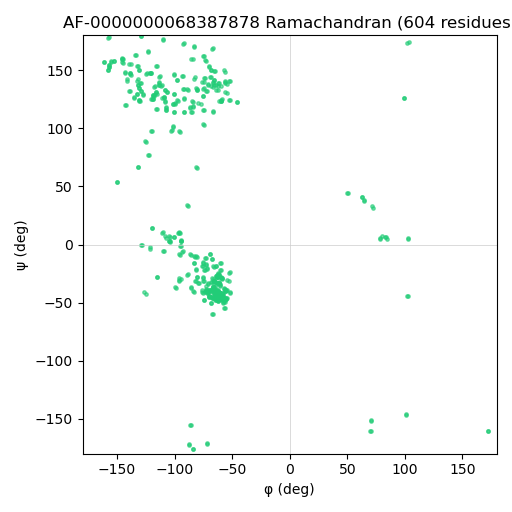0.611 27.969 -8.109 1 94.62 40 ALA B N 1
ATOM 2553 C CA . ALA B 1 40 ? 1.295 29.188 -7.703 1 94.62 40 ALA B CA 1
ATOM 2554 C C . ALA B 1 40 ? 2.734 29.203 -8.203 1 94.62 40 ALA B C 1
ATOM 2556 O O . ALA B 1 40 ? 3.287 30.266 -8.492 1 94.62 40 ALA B O 1
ATOM 2557 N N . MET B 1 41 ? 3.281 28.016 -8.273 1 91.81 41 MET B N 1
ATOM 2558 C CA . MET B 1 41 ? 4.641 27.922 -8.797 1 91.81 41 MET B CA 1
ATOM 2559 C C . MET B 1 41 ? 4.703 28.422 -10.234 1 91.81 41 MET B C 1
ATOM 2561 O O . MET B 1 41 ? 5.723 28.984 -10.656 1 91.81 41 MET B O 1
ATOM 2565 N N . ARG B 1 42 ? 3.691 28.266 -11.039 1 92.06 42 ARG B N 1
ATOM 2566 C CA . ARG B 1 42 ? 3.623 28.672 -12.438 1 92.06 42 ARG B CA 1
ATOM 2567 C C . ARG B 1 42 ? 3.227 30.141 -12.562 1 92.06 42 ARG B C 1
ATOM 2569 O O . ARG B 1 42 ? 3.826 30.891 -13.328 1 92.06 42 ARG B O 1
ATOM 2576 N N . THR B 1 43 ? 2.289 30.641 -11.742 1 94.31 43 THR B N 1
ATOM 2577 C CA . THR B 1 43 ? 1.692 31.969 -11.828 1 94.31 43 THR B CA 1
ATOM 2578 C C . THR B 1 43 ? 2.498 32.969 -11.023 1 94.31 43 THR B C 1
ATOM 2580 O O . THR B 1 43 ? 2.537 34.156 -11.359 1 94.31 43 THR B O 1
ATOM 2583 N N . GLY B 1 44 ? 3.18 32.5 -10.031 1 95.44 44 GLY B N 1
ATOM 2584 C CA . GLY B 1 44 ? 3.805 33.344 -9.031 1 95.44 44 GLY B CA 1
ATOM 2585 C C . GLY B 1 44 ? 3.008 33.469 -7.75 1 95.44 44 GLY B C 1
ATOM 2586 O O . GLY B 1 44 ? 1.847 33.875 -7.766 1 95.44 44 GLY B O 1
ATOM 2587 N N . PHE B 1 45 ? 3.59 33.188 -6.625 1 97.06 45 PHE B N 1
ATOM 2588 C CA . PHE B 1 45 ? 2.916 33.188 -5.332 1 97.06 45 PHE B CA 1
ATOM 2589 C C . PHE B 1 45 ? 2.395 34.562 -4.984 1 97.06 45 PHE B C 1
ATOM 2591 O O . PHE B 1 45 ? 1.248 34.719 -4.559 1 97.06 45 PHE B O 1
ATOM 2598 N N . ALA B 1 46 ? 3.213 35.562 -5.199 1 96.38 46 ALA B N 1
ATOM 2599 C CA . ALA B 1 46 ? 2.844 36.938 -4.879 1 96.38 46 ALA B CA 1
ATOM 2600 C C . ALA B 1 46 ? 1.645 37.375 -5.703 1 96.38 46 ALA B C 1
ATOM 2602 O O . ALA B 1 46 ? 0.764 38.094 -5.195 1 96.38 46 ALA B O 1
ATOM 2603 N N . ASP B 1 47 ? 1.622 37 -6.93 1 96.94 47 ASP B N 1
ATOM 2604 C CA . ASP B 1 47 ? 0.532 37.406 -7.824 1 96.94 47 ASP B CA 1
ATOM 2605 C C . ASP B 1 47 ? -0.782 36.75 -7.395 1 96.94 47 ASP B C 1
ATOM 2607 O O . ASP B 1 47 ? -1.83 37.406 -7.395 1 96.94 47 ASP B O 1
ATOM 2611 N N . VAL B 1 48 ? -0.682 35.438 -7.086 1 97.56 48 VAL B N 1
ATOM 2612 C CA . VAL B 1 48 ? -1.87 34.719 -6.637 1 97.56 48 VAL B CA 1
ATOM 2613 C C . VAL B 1 48 ? -2.412 35.375 -5.359 1 97.56 48 VAL B C 1
ATOM 2615 O O . VAL B 1 48 ? -3.613 35.625 -5.25 1 97.56 48 VAL B O 1
ATOM 2618 N N . LEU B 1 49 ? -1.514 35.625 -4.406 1 97.38 49 LEU B N 1
ATOM 2619 C CA . LEU B 1 49 ? -1.92 36.25 -3.152 1 97.38 49 LEU B CA 1
ATOM 2620 C C . LEU B 1 49 ? -2.568 37.625 -3.4 1 97.38 49 LEU B C 1
ATOM 2622 O O . LEU B 1 49 ? -3.648 37.906 -2.875 1 97.38 49 LEU B O 1
ATOM 2626 N N . GLN B 1 50 ? -1.949 38.438 -4.215 1 96.62 50 GLN B N 1
ATOM 2627 C CA . GLN B 1 50 ? -2.439 39.781 -4.469 1 96.62 50 GLN B CA 1
ATOM 2628 C C . GLN B 1 50 ? -3.818 39.75 -5.121 1 96.62 50 GLN B C 1
ATOM 2630 O O . GLN B 1 50 ? -4.672 40.562 -4.809 1 96.62 50 GLN B O 1
ATOM 2635 N N . ALA B 1 51 ? -3.994 38.781 -6.051 1 97.31 51 ALA B N 1
ATOM 2636 C CA . ALA B 1 51 ? -5.293 38.656 -6.703 1 97.31 51 ALA B CA 1
ATOM 2637 C C . ALA B 1 51 ? -6.398 38.406 -5.684 1 97.31 51 ALA B C 1
ATOM 2639 O O . ALA B 1 51 ? -7.492 38.969 -5.785 1 97.31 51 ALA B O 1
ATOM 2640 N N . HIS B 1 52 ? -6.16 37.594 -4.742 1 98 52 HIS B N 1
ATOM 2641 C CA . HIS B 1 52 ? -7.152 37.281 -3.721 1 98 52 HIS B CA 1
ATOM 2642 C C . HIS B 1 52 ? -7.34 38.438 -2.762 1 98 52 HIS B C 1
ATOM 2644 O O . HIS B 1 52 ? -8.453 38.688 -2.291 1 98 52 HIS B O 1
ATOM 2650 N N . LEU B 1 53 ? -6.273 39.156 -2.445 1 97.75 53 LEU B N 1
ATOM 2651 C CA . LEU B 1 53 ? -6.367 40.312 -1.585 1 97.75 53 LEU B CA 1
ATOM 2652 C C . LEU B 1 53 ? -7.199 41.406 -2.244 1 97.75 53 LEU B C 1
ATOM 2654 O O . LEU B 1 53 ? -8.023 42.062 -1.586 1 97.75 53 LEU B O 1
ATOM 2658 N N . ASP B 1 54 ? -6.973 41.562 -3.484 1 97.56 54 ASP B N 1
ATOM 2659 C CA . ASP B 1 54 ? -7.738 42.531 -4.242 1 97.56 54 ASP B CA 1
ATOM 2660 C C . ASP B 1 54 ? -9.227 42.188 -4.242 1 97.56 54 ASP B C 1
ATOM 2662 O O . ASP B 1 54 ? -10.07 43.094 -4.113 1 97.56 54 ASP B O 1
ATOM 2666 N N . ALA B 1 55 ? -9.477 40.969 -4.434 1 97.69 55 ALA B N 1
ATOM 2667 C CA . ALA B 1 55 ? -10.852 40.5 -4.547 1 97.69 55 ALA B CA 1
ATOM 2668 C C . ALA B 1 55 ? -11.641 40.812 -3.279 1 97.69 55 ALA B C 1
ATOM 2670 O O . ALA B 1 55 ? -12.852 41.031 -3.336 1 97.69 55 ALA B O 1
ATOM 2671 N N . ILE B 1 56 ? -10.969 40.875 -2.105 1 96.94 56 ILE B N 1
ATOM 2672 C CA . ILE B 1 56 ? -11.695 41.125 -0.861 1 96.94 56 ILE B CA 1
ATOM 2673 C C . ILE B 1 56 ? -11.469 42.562 -0.403 1 96.94 56 ILE B C 1
ATOM 2675 O O . ILE B 1 56 ? -11.906 42.938 0.682 1 96.94 56 ILE B O 1
ATOM 2679 N N . GLY B 1 57 ? -10.758 43.281 -1.187 1 95.69 57 GLY B N 1
ATOM 2680 C CA . GLY B 1 57 ? -10.477 44.656 -0.842 1 95.69 57 GLY B CA 1
ATOM 2681 C C . GLY B 1 57 ? -9.641 44.812 0.416 1 95.69 57 GLY B C 1
ATOM 2682 O O . GLY B 1 57 ? -9.914 45.656 1.253 1 95.69 57 GLY B O 1
ATOM 2683 N N . ALA B 1 58 ? -8.711 43.938 0.571 1 95.25 58 ALA B N 1
ATOM 2684 C CA . ALA B 1 58 ? -7.879 43.969 1.768 1 95.25 58 ALA B CA 1
ATOM 2685 C C . ALA B 1 58 ? -7.031 45.219 1.81 1 95.25 58 ALA B C 1
ATOM 2687 O O . ALA B 1 58 ? -6.477 45.656 0.79 1 95.25 58 ALA B O 1
ATOM 2688 N N . PRO B 1 59 ? -6.941 45.812 2.943 1 93.69 59 PRO B N 1
ATOM 2689 C CA . PRO B 1 59 ? -6.039 46.969 3.066 1 93.69 59 PRO B CA 1
ATOM 2690 C C . PRO B 1 59 ? -4.602 46.625 2.672 1 93.69 59 PRO B C 1
ATOM 2692 O O . PRO B 1 59 ? -4.121 45.531 2.955 1 93.69 59 PRO B O 1
ATOM 2695 N N . ALA B 1 60 ? -3.869 47.531 2.152 1 90.19 60 ALA B N 1
ATOM 2696 C CA . ALA B 1 60 ? -2.574 47.312 1.516 1 90.19 60 ALA B CA 1
ATOM 2697 C C . ALA B 1 60 ? -1.497 47.031 2.553 1 90.19 60 ALA B C 1
ATOM 2699 O O . ALA B 1 60 ? -0.522 46.312 2.262 1 90.19 60 ALA B O 1
ATOM 2700 N N . ASP B 1 61 ? -1.654 47.406 3.752 1 91.69 61 ASP B N 1
ATOM 2701 C CA . ASP B 1 61 ? -0.547 47.344 4.703 1 91.69 61 ASP B CA 1
ATOM 2702 C C . ASP B 1 61 ? -0.766 46.219 5.711 1 91.69 61 ASP B C 1
ATOM 2704 O O . ASP B 1 61 ? 0.062 46 6.598 1 91.69 61 ASP B O 1
ATOM 2708 N N . LEU B 1 62 ? -1.752 45.438 5.562 1 96.25 62 LEU B N 1
ATOM 2709 C CA . LEU B 1 62 ? -1.997 44.344 6.52 1 96.25 62 LEU B CA 1
ATOM 2710 C C . LEU B 1 62 ? -0.976 43.25 6.355 1 96.25 62 LEU B C 1
ATOM 2712 O O . LEU B 1 62 ? -0.676 42.812 5.234 1 96.25 62 LEU B O 1
ATOM 2716 N N . PRO B 1 63 ? -0.418 42.812 7.453 1 97.62 63 PRO B N 1
ATOM 2717 C CA . PRO B 1 63 ? 0.521 41.688 7.344 1 97.62 63 PRO B CA 1
ATOM 2718 C C . PRO B 1 63 ? -0.166 40.375 6.988 1 97.62 63 PRO B C 1
ATOM 2720 O O . PRO B 1 63 ? -1.362 40.219 7.242 1 97.62 63 PRO B O 1
ATOM 2723 N N . VAL B 1 64 ? 0.588 39.469 6.328 1 98.25 64 VAL B N 1
ATOM 2724 C CA . VAL B 1 64 ? 0.086 38.156 5.867 1 98.25 64 VAL B CA 1
ATOM 2725 C C . VAL B 1 64 ? 0.883 37.031 6.523 1 98.25 64 VAL B C 1
ATOM 2727 O O . VAL B 1 64 ? 2.115 37.031 6.48 1 98.25 64 VAL B O 1
ATOM 2730 N N . LEU B 1 65 ? 0.198 36.156 7.156 1 98.19 65 LEU B N 1
ATOM 2731 C CA . LEU B 1 65 ? 0.822 34.969 7.699 1 98.19 65 LEU B CA 1
ATOM 2732 C C . LEU B 1 65 ? 0.396 33.719 6.91 1 98.19 65 LEU B C 1
ATOM 2734 O O . LEU B 1 65 ? -0.799 33.5 6.73 1 98.19 65 LEU B O 1
ATOM 2738 N N . VAL B 1 66 ? 1.398 33 6.453 1 98.19 66 VAL B N 1
ATOM 2739 C CA . VAL B 1 66 ? 1.154 31.859 5.582 1 98.19 66 VAL B CA 1
ATOM 2740 C C . VAL B 1 66 ? 1.637 30.578 6.258 1 98.19 66 VAL B C 1
ATOM 2742 O O . VAL B 1 66 ? 2.689 30.562 6.898 1 98.19 66 VAL B O 1
ATOM 2745 N N . CYS B 1 67 ? 0.896 29.547 6.199 1 97.56 67 CYS B N 1
ATOM 2746 C CA . CYS B 1 67 ? 1.35 28.203 6.559 1 97.56 67 CYS B CA 1
ATOM 2747 C C . CYS B 1 67 ? 1.162 27.234 5.395 1 97.56 67 CYS B C 1
ATOM 2749 O O . CYS B 1 67 ? 0.527 27.578 4.395 1 97.56 67 CYS B O 1
ATOM 2751 N N . GLY B 1 68 ? 1.81 26.047 5.516 1 96.12 68 GLY B N 1
ATOM 2752 C CA . GLY B 1 68 ? 1.637 25.016 4.504 1 96.12 68 GLY B CA 1
ATOM 2753 C C . GLY B 1 68 ? 2.791 24.953 3.523 1 96.12 68 GLY B C 1
ATOM 2754 O O . GLY B 1 68 ? 3.945 25.172 3.895 1 96.12 68 GLY B O 1
ATOM 2755 N N . MET B 1 69 ? 2.436 24.625 2.309 1 94.69 69 MET B N 1
ATOM 2756 C CA . MET B 1 69 ? 3.439 24.172 1.343 1 94.69 69 MET B CA 1
ATOM 2757 C C . MET B 1 69 ? 4.156 25.375 0.72 1 94.69 69 MET B C 1
ATOM 2759 O O . MET B 1 69 ? 5.176 25.203 0.05 1 94.69 69 MET B O 1
ATOM 2763 N N . ALA B 1 70 ? 3.691 26.609 0.938 1 96.19 70 ALA B N 1
ATOM 2764 C CA . ALA B 1 70 ? 4.398 27.797 0.476 1 96.19 70 ALA B CA 1
ATOM 2765 C C . ALA B 1 70 ? 5.789 27.891 1.091 1 96.19 70 ALA B C 1
ATOM 2767 O O . ALA B 1 70 ? 6.676 28.547 0.544 1 96.19 70 ALA B O 1
ATOM 2768 N N . GLY B 1 71 ? 5.902 27.203 2.201 1 96.5 71 GLY B N 1
ATOM 2769 C CA . GLY B 1 71 ? 7.18 27.219 2.896 1 96.5 71 GLY B CA 1
ATOM 2770 C C . GLY B 1 71 ? 8.078 26.047 2.539 1 96.5 71 GLY B C 1
ATOM 2771 O O . GLY B 1 71 ? 9.156 25.891 3.107 1 96.5 71 GLY B O 1
ATOM 2772 N N . ALA B 1 72 ? 7.613 25.141 1.684 1 93.75 72 ALA B N 1
ATOM 2773 C CA . ALA B 1 72 ? 8.414 24 1.256 1 93.75 72 ALA B CA 1
ATOM 2774 C C . ALA B 1 72 ? 9.602 24.453 0.406 1 93.75 72 ALA B C 1
ATOM 2776 O O . ALA B 1 72 ? 9.664 25.609 -0.024 1 93.75 72 ALA B O 1
ATOM 2777 N N . ARG B 1 73 ? 10.625 23.578 0.092 1 87.62 73 ARG B N 1
ATOM 2778 C CA . ARG B 1 73 ? 11.805 23.859 -0.712 1 87.62 73 ARG B CA 1
ATOM 2779 C C . ARG B 1 73 ? 11.414 24.406 -2.082 1 87.62 73 ARG B C 1
ATOM 2781 O O . ARG B 1 73 ? 12.086 25.297 -2.617 1 87.62 73 ARG B O 1
ATOM 2788 N N . GLN B 1 74 ? 10.359 23.859 -2.637 1 86.31 74 GLN B N 1
ATOM 2789 C CA . GLN B 1 74 ? 9.891 24.297 -3.947 1 86.31 74 GLN B CA 1
ATOM 2790 C C . GLN B 1 74 ? 8.781 25.344 -3.812 1 86.31 74 GLN B C 1
ATOM 2792 O O . GLN B 1 74 ? 8.094 25.656 -4.789 1 86.31 74 GLN B O 1
ATOM 2797 N N . GLY B 1 75 ? 8.562 25.812 -2.646 1 93.94 75 GLY B N 1
ATOM 2798 C CA . GLY B 1 75 ? 7.496 26.766 -2.402 1 93.94 75 GLY B CA 1
ATOM 2799 C C . GLY B 1 75 ? 7.918 28.203 -2.641 1 93.94 75 GLY B C 1
ATOM 2800 O O . GLY B 1 75 ? 8.797 28.469 -3.461 1 93.94 75 GLY B O 1
ATOM 2801 N N . TRP B 1 76 ? 7.211 29.109 -1.983 1 95.94 76 TRP B N 1
ATOM 2802 C CA . TRP B 1 76 ? 7.473 30.547 -2.111 1 95.94 76 TRP B CA 1
ATOM 2803 C C . TRP B 1 76 ? 8.828 30.906 -1.519 1 95.94 76 TRP B C 1
ATOM 2805 O O . TRP B 1 76 ? 9.688 31.469 -2.209 1 95.94 76 TRP B O 1
ATOM 2815 N N . VAL B 1 77 ? 9.031 30.656 -0.298 1 96.25 77 VAL B N 1
ATOM 2816 C CA . VAL B 1 77 ? 10.297 30.766 0.42 1 96.25 77 VAL B CA 1
ATOM 2817 C C . VAL B 1 77 ? 10.453 29.594 1.386 1 96.25 77 VAL B C 1
ATOM 2819 O O . VAL B 1 77 ? 9.531 29.266 2.133 1 96.25 77 VAL B O 1
ATOM 2822 N N . GLU B 1 78 ? 11.617 28.969 1.358 1 95.5 78 GLU B N 1
ATOM 2823 C CA . GLU B 1 78 ? 11.82 27.844 2.258 1 95.5 78 GLU B CA 1
ATOM 2824 C C . GLU B 1 78 ? 11.836 28.297 3.717 1 95.5 78 GLU B C 1
ATOM 2826 O O . GLU B 1 78 ? 12.719 29.062 4.125 1 95.5 78 GLU B O 1
ATOM 2831 N N . ALA B 1 79 ? 10.844 27.875 4.508 1 96.31 79 ALA B N 1
ATOM 2832 C CA . ALA B 1 79 ? 10.719 28.281 5.906 1 96.31 79 ALA B CA 1
ATOM 2833 C C . ALA B 1 79 ? 11.406 27.281 6.832 1 96.31 79 ALA B C 1
ATOM 2835 O O . ALA B 1 79 ? 11.516 27.516 8.039 1 96.31 79 ALA B O 1
ATOM 2836 N N . GLY B 1 80 ? 11.906 26.172 6.332 1 95.31 80 GLY B N 1
ATOM 2837 C CA . GLY B 1 80 ? 12.633 25.188 7.121 1 95.31 80 GLY B CA 1
ATOM 2838 C C . GLY B 1 80 ? 11.75 24.438 8.102 1 95.31 80 GLY B C 1
ATOM 2839 O O . GLY B 1 80 ? 10.547 24.297 7.879 1 95.31 80 GLY B O 1
ATOM 2840 N N . TYR B 1 81 ? 12.398 23.812 9.164 1 97.12 81 TYR B N 1
ATOM 2841 C CA . TYR B 1 81 ? 11.711 22.984 10.148 1 97.12 81 TYR B CA 1
ATOM 2842 C C . TYR B 1 81 ? 12.227 23.266 11.555 1 97.12 81 TYR B C 1
ATOM 2844 O O . TYR B 1 81 ? 13.398 23.609 11.734 1 97.12 81 TYR B O 1
ATOM 2852 N N . ILE B 1 82 ? 11.367 23.172 12.477 1 97.25 82 ILE B N 1
ATOM 2853 C CA . ILE B 1 82 ? 11.75 23.125 13.883 1 97.25 82 ILE B CA 1
ATOM 2854 C C . ILE B 1 82 ? 11.914 21.672 14.32 1 97.25 82 ILE B C 1
ATOM 2856 O O . ILE B 1 82 ? 11.039 20.828 14.055 1 97.25 82 ILE B O 1
ATOM 2860 N N . ASP B 1 83 ? 12.977 21.344 15.016 1 97.56 83 ASP B N 1
ATOM 2861 C CA . ASP B 1 83 ? 13.25 19.953 15.422 1 97.56 83 ASP B CA 1
ATOM 2862 C C . ASP B 1 83 ? 12.438 19.578 16.656 1 97.56 83 ASP B C 1
ATOM 2864 O O . ASP B 1 83 ? 12.391 20.328 17.625 1 97.56 83 ASP B O 1
ATOM 2868 N N . VAL B 1 84 ? 11.82 18.422 16.562 1 97.12 84 VAL B N 1
ATOM 2869 C CA . VAL B 1 84 ? 11.117 17.875 17.719 1 97.12 84 VAL B CA 1
ATOM 2870 C C . VAL B 1 84 ? 12.047 16.953 18.516 1 97.12 84 VAL B C 1
ATOM 2872 O O . VAL B 1 84 ? 12.93 16.312 17.938 1 97.12 84 VAL B O 1
ATOM 2875 N N . PRO B 1 85 ? 11.852 16.969 19.953 1 96.75 85 PRO B N 1
ATOM 2876 C CA . PRO B 1 85 ? 10.781 17.609 20.719 1 96.75 85 PRO B CA 1
ATOM 2877 C C . PRO B 1 85 ? 10.906 19.125 20.781 1 96.75 85 PRO B C 1
ATOM 2879 O O . PRO B 1 85 ? 12.023 19.656 20.797 1 96.75 85 PRO B O 1
ATOM 2882 N N . ALA B 1 86 ? 9.805 19.828 20.75 1 95.38 86 ALA B N 1
ATOM 2883 C CA . ALA B 1 86 ? 9.781 21.281 20.812 1 95.38 86 ALA B CA 1
ATOM 2884 C C . ALA B 1 86 ? 8.422 21.797 21.297 1 95.38 86 ALA B C 1
ATOM 2886 O O . ALA B 1 86 ? 7.402 21.125 21.109 1 95.38 86 ALA B O 1
ATOM 2887 N N . SER B 1 87 ? 8.547 22.922 21.938 1 92.94 87 SER B N 1
ATOM 2888 C CA . SER B 1 87 ? 7.301 23.641 22.188 1 92.94 87 SER B CA 1
ATOM 2889 C C . SER B 1 87 ? 6.668 24.125 20.891 1 92.94 87 SER B C 1
ATOM 2891 O O . SER B 1 87 ? 7.367 24.547 19.969 1 92.94 87 SER B O 1
ATOM 2893 N N . LEU B 1 88 ? 5.379 24.062 20.812 1 90.94 88 LEU B N 1
ATOM 2894 C CA . LEU B 1 88 ? 4.684 24.516 19.609 1 90.94 88 LEU B CA 1
ATOM 2895 C C . LEU B 1 88 ? 4.918 26 19.375 1 90.94 88 LEU B C 1
ATOM 2897 O O . LEU B 1 88 ? 4.875 26.469 18.234 1 90.94 88 LEU B O 1
ATOM 2901 N N . SER B 1 89 ? 5.211 26.719 20.422 1 89.44 89 SER B N 1
ATOM 2902 C CA . SER B 1 89 ? 5.48 28.156 20.312 1 89.44 89 SER B CA 1
ATOM 2903 C C . SER B 1 89 ? 6.762 28.422 19.531 1 89.44 89 SER B C 1
ATOM 2905 O O . SER B 1 89 ? 6.984 29.531 19.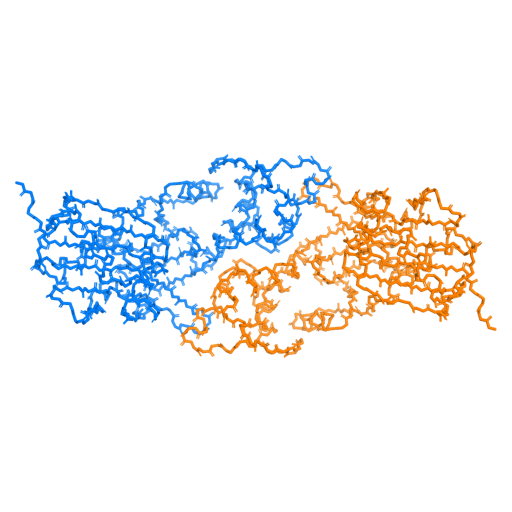031 1 89.44 89 SER B O 1
ATOM 2907 N N . ALA B 1 90 ? 7.621 27.422 19.406 1 92 90 ALA B N 1
ATOM 2908 C CA . ALA B 1 90 ? 8.859 27.562 18.656 1 92 90 ALA B CA 1
ATOM 2909 C C . ALA B 1 90 ? 8.57 27.844 17.172 1 92 90 ALA B C 1
ATOM 2911 O O . ALA B 1 90 ? 9.375 28.484 16.484 1 92 90 ALA B O 1
ATOM 2912 N N . VAL B 1 91 ? 7.43 27.406 16.719 1 92.75 91 VAL B N 1
ATOM 2913 C CA . VAL B 1 91 ? 7.02 27.625 15.336 1 92.75 91 VAL B CA 1
ATOM 2914 C C . VAL B 1 91 ? 6.867 29.125 15.07 1 92.75 91 VAL B C 1
ATOM 2916 O O . VAL B 1 91 ? 7.145 29.594 13.961 1 92.75 91 VAL B O 1
ATOM 2919 N N . LEU B 1 92 ? 6.559 29.906 16.078 1 92.19 92 LEU B N 1
ATOM 2920 C CA . LEU B 1 92 ? 6.352 31.344 15.953 1 92.19 92 LEU B CA 1
ATOM 2921 C C . LEU B 1 92 ? 7.676 32.062 15.734 1 92.19 92 LEU B C 1
ATOM 2923 O O . LEU B 1 92 ? 7.766 32.969 14.891 1 92.19 92 LEU B O 1
ATOM 2927 N N . GLU B 1 93 ? 8.641 31.578 16.453 1 91.12 93 GLU B N 1
ATOM 2928 C CA . GLU B 1 93 ? 9.961 32.188 16.359 1 91.12 93 GLU B CA 1
ATOM 2929 C C . GLU B 1 93 ? 10.633 31.859 15.031 1 91.12 93 GLU B C 1
ATOM 2931 O O . GLU B 1 93 ? 11.5 32.594 14.562 1 91.12 93 GLU B O 1
ATOM 2936 N N . GLY B 1 94 ? 10.164 30.844 14.43 1 93.44 94 GLY B N 1
ATOM 2937 C CA . GLY B 1 94 ? 10.812 30.375 13.211 1 93.44 94 GLY B CA 1
ATOM 2938 C C . GLY B 1 94 ? 10.188 30.938 11.945 1 93.44 94 GLY B C 1
ATOM 2939 O O . GLY B 1 94 ? 10.617 30.609 10.836 1 93.44 94 GLY B O 1
ATOM 2940 N N . ALA B 1 95 ? 9.195 31.828 12.078 1 96.62 95 ALA B N 1
ATOM 2941 C CA . ALA B 1 95 ? 8.539 32.406 10.906 1 96.62 95 ALA B CA 1
ATOM 2942 C C . ALA B 1 95 ? 9.531 33.156 10.031 1 96.62 95 ALA B C 1
ATOM 2944 O O . ALA B 1 95 ? 10.359 33.906 10.539 1 96.62 95 ALA B O 1
ATOM 2945 N N . VAL B 1 96 ? 9.43 32.969 8.719 1 97.31 96 VAL B N 1
ATOM 2946 C CA . VAL B 1 96 ? 10.383 33.562 7.793 1 97.31 96 VAL B CA 1
ATOM 2947 C C . VAL B 1 96 ? 9.688 34.625 6.957 1 97.31 96 VAL B C 1
ATOM 2949 O O . VAL B 1 96 ? 8.609 34.406 6.41 1 97.31 96 VAL B O 1
ATOM 2952 N N . ARG B 1 97 ? 10.32 35.719 6.785 1 97.12 97 ARG B N 1
ATOM 2953 C CA . ARG B 1 97 ? 9.789 36.812 5.977 1 97.12 97 ARG B CA 1
ATOM 2954 C C . ARG B 1 97 ? 10.023 36.562 4.492 1 97.12 97 ARG B C 1
ATOM 2956 O O . ARG B 1 97 ? 11.094 36.094 4.098 1 97.12 97 ARG B O 1
ATOM 2963 N N . VAL B 1 98 ? 8.984 36.781 3.729 1 97.38 98 VAL B N 1
ATOM 2964 C CA . VAL B 1 98 ? 9.117 36.719 2.277 1 97.38 98 VAL B CA 1
ATOM 2965 C C . VAL B 1 98 ? 9.766 37.969 1.741 1 97.38 98 VAL B C 1
ATOM 2967 O O . VAL B 1 98 ? 9.227 39.062 1.896 1 97.38 98 VAL B O 1
ATOM 2970 N N . PRO B 1 99 ? 10.867 37.844 1.085 1 95.62 99 PRO B N 1
ATOM 2971 C CA . PRO B 1 99 ? 11.539 39.062 0.589 1 95.62 99 PRO B CA 1
ATOM 2972 C C . PRO B 1 99 ? 10.812 39.688 -0.59 1 95.62 99 PRO B C 1
ATOM 2974 O O . PRO B 1 99 ? 10.023 39.031 -1.268 1 95.62 99 PRO B O 1
ATOM 2977 N N . GLY B 1 100 ? 11.047 40.969 -0.825 1 93.38 100 GLY B N 1
ATOM 2978 C CA . GLY B 1 100 ? 10.602 41.688 -2.021 1 93.38 100 GLY B CA 1
ATOM 2979 C C . GLY B 1 100 ? 9.141 42.062 -1.968 1 93.38 100 GLY B C 1
ATOM 2980 O O . GLY B 1 100 ? 8.562 42.469 -2.984 1 93.38 100 GLY B O 1
ATOM 2981 N N . GLN B 1 101 ? 8.562 41.812 -0.889 1 93.69 101 GLN B N 1
ATOM 2982 C CA . GLN B 1 101 ? 7.172 42.219 -0.724 1 93.69 101 GLN B CA 1
ATOM 2983 C C . GLN B 1 101 ? 7.07 43.531 0.034 1 93.69 101 GLN B C 1
ATOM 2985 O O . GLN B 1 101 ? 7.844 43.781 0.96 1 93.69 101 GLN B O 1
ATOM 2990 N N . THR B 1 102 ? 6.129 44.344 -0.402 1 91.94 102 THR B N 1
ATOM 2991 C CA . THR B 1 102 ? 5.902 45.625 0.276 1 91.94 102 THR B CA 1
ATOM 2992 C C . THR B 1 102 ? 5.285 45.406 1.654 1 91.94 102 THR B C 1
ATOM 2994 O O . THR B 1 102 ? 5.688 46.031 2.629 1 91.94 102 THR B O 1
ATOM 2997 N N . ARG B 1 103 ? 4.301 44.531 1.756 1 93.94 103 ARG B N 1
ATOM 2998 C CA . ARG B 1 103 ? 3.717 44.219 3.049 1 93.94 103 ARG B CA 1
ATOM 2999 C C . ARG B 1 103 ? 4.527 43.125 3.748 1 93.94 103 ARG B C 1
ATOM 3001 O O . ARG B 1 103 ? 5.328 42.438 3.113 1 93.94 103 ARG B O 1
ATOM 3008 N N . ASP B 1 104 ? 4.375 43.031 5.043 1 97 104 ASP B N 1
ATOM 3009 C CA . ASP B 1 104 ? 5.039 41.969 5.812 1 97 104 ASP B CA 1
ATOM 3010 C C . ASP B 1 104 ? 4.359 40.625 5.594 1 97 104 ASP B C 1
ATOM 3012 O O . ASP B 1 104 ? 3.268 40.375 6.105 1 97 104 ASP B O 1
ATOM 3016 N N . VAL B 1 105 ? 4.961 39.75 4.777 1 97.81 105 VAL B N 1
ATOM 3017 C CA . VAL B 1 105 ? 4.492 38.375 4.543 1 97.81 105 VAL B CA 1
ATOM 3018 C C . VAL B 1 105 ? 5.434 37.375 5.211 1 97.81 105 VAL B C 1
ATOM 3020 O O . VAL B 1 105 ? 6.641 37.375 4.957 1 97.81 105 VAL B O 1
ATOM 3023 N N . ARG B 1 106 ? 4.902 36.562 6.074 1 98.12 106 ARG B N 1
ATOM 3024 C CA . ARG B 1 106 ? 5.715 35.594 6.77 1 98.12 106 ARG B CA 1
ATOM 3025 C C . ARG B 1 106 ? 5.156 34.188 6.566 1 98.12 106 ARG B C 1
ATOM 3027 O O . ARG B 1 106 ? 3.941 34 6.449 1 98.12 106 ARG B O 1
ATOM 3034 N N . ILE B 1 107 ? 6.059 33.25 6.52 1 98.31 107 ILE B N 1
ATOM 3035 C CA . ILE B 1 107 ? 5.695 31.828 6.348 1 98.31 107 ILE B CA 1
ATOM 3036 C C . ILE B 1 107 ? 6.152 31.031 7.566 1 98.31 107 ILE B C 1
ATOM 3038 O O . ILE B 1 107 ? 7.309 31.125 7.98 1 98.31 107 ILE B O 1
ATOM 3042 N N . LEU B 1 108 ? 5.246 30.266 8.164 1 98 108 LEU B N 1
ATOM 3043 C CA . LEU B 1 108 ? 5.551 29.453 9.328 1 98 108 LEU B CA 1
ATOM 3044 C C . LEU B 1 108 ? 6.344 28.203 8.922 1 98 108 LEU B C 1
ATOM 3046 O O . LEU B 1 108 ? 6.082 27.609 7.875 1 98 108 LEU B O 1
ATOM 3050 N N . PRO B 1 109 ? 7.352 27.828 9.727 1 97.81 109 PRO B N 1
ATOM 3051 C CA . PRO B 1 109 ? 8.102 26.594 9.461 1 97.81 109 PRO B CA 1
ATOM 3052 C C . PRO B 1 109 ? 7.32 25.328 9.828 1 97.81 109 PRO B C 1
ATOM 3054 O O . PRO B 1 109 ? 6.285 25.422 10.492 1 97.81 109 PRO B O 1
ATOM 3057 N N . GLY B 1 110 ? 7.762 24.203 9.297 1 97.31 110 GLY B N 1
ATOM 3058 C CA . GLY B 1 110 ? 7.234 22.922 9.719 1 97.31 110 GLY B CA 1
ATOM 3059 C C . GLY B 1 110 ? 7.957 22.328 10.914 1 97.31 110 GLY B C 1
ATOM 3060 O O . GLY B 1 110 ? 8.695 23.031 11.609 1 97.31 110 GLY B O 1
ATOM 3061 N N . LEU B 1 111 ? 7.629 21.094 11.234 1 97.88 111 LEU B N 1
ATOM 3062 C CA . LEU B 1 111 ? 8.328 20.328 12.273 1 97.88 111 LEU B CA 1
ATOM 3063 C C . LEU B 1 111 ? 9.078 19.156 11.664 1 97.88 111 LEU B C 1
ATOM 3065 O O . LEU B 1 111 ? 8.617 18.547 10.688 1 97.88 111 LEU B O 1
ATOM 3069 N N . ALA B 1 112 ? 10.234 18.844 12.211 1 98.25 112 ALA B N 1
ATOM 3070 C CA . ALA B 1 112 ? 11.023 17.688 11.781 1 98.25 112 ALA B CA 1
ATOM 3071 C C . ALA B 1 112 ? 11.422 16.828 12.961 1 98.25 112 ALA B C 1
ATOM 3073 O O . ALA B 1 112 ? 11.758 17.328 14.031 1 98.25 112 ALA B O 1
ATOM 3074 N N . GLN B 1 113 ? 11.234 15.594 12.836 1 98.44 113 GLN B N 1
ATOM 3075 C CA . GLN B 1 113 ? 11.789 14.57 13.727 1 98.44 113 GLN B CA 1
ATOM 3076 C C . GLN B 1 113 ? 13.016 13.914 13.109 1 98.44 113 GLN B C 1
ATOM 3078 O O . GLN B 1 113 ? 12.906 13.172 12.133 1 98.44 113 GLN B O 1
ATOM 3083 N N . ARG B 1 114 ? 14.172 14.094 13.68 1 97.94 114 ARG B N 1
ATOM 3084 C CA . ARG B 1 114 ? 15.414 13.742 13 1 97.94 114 ARG B CA 1
ATOM 3085 C C . ARG B 1 114 ? 16 12.453 13.555 1 97.94 114 ARG B C 1
ATOM 3087 O O . ARG B 1 114 ? 17.141 12.094 13.227 1 97.94 114 ARG B O 1
ATOM 3094 N N . ASP B 1 115 ? 15.227 11.828 14.43 1 96.19 115 ASP B N 1
ATOM 3095 C CA . ASP B 1 115 ? 15.648 10.484 14.812 1 96.19 115 ASP B CA 1
ATOM 3096 C C . ASP B 1 115 ? 15.891 9.617 13.578 1 96.19 115 ASP B C 1
ATOM 3098 O O . ASP B 1 115 ? 14.977 9.391 12.781 1 96.19 115 ASP B O 1
ATOM 3102 N N . LYS B 1 116 ? 17.047 9.039 13.414 1 93.06 116 LYS B N 1
ATOM 3103 C CA . LYS B 1 116 ? 17.422 8.289 12.211 1 93.06 116 LYS B CA 1
ATOM 3104 C C . LYS B 1 116 ? 16.547 7.051 12.047 1 93.06 116 LYS B C 1
ATOM 3106 O O . LYS B 1 116 ? 16.281 6.609 10.93 1 93.06 116 LYS B O 1
ATOM 3111 N N . GLY B 1 117 ? 16.031 6.527 13.125 1 93.44 117 GLY B N 1
ATOM 3112 C CA . GLY B 1 117 ? 15.18 5.344 13.086 1 93.44 117 GLY B CA 1
ATOM 3113 C C . GLY B 1 117 ? 13.734 5.66 12.758 1 93.44 117 GLY B C 1
ATOM 3114 O O . GLY B 1 117 ? 12.969 4.77 12.398 1 93.44 117 GLY B O 1
ATOM 3115 N N . ALA B 1 118 ? 13.406 6.961 12.898 1 95.94 118 ALA B N 1
ATOM 3116 C CA . ALA B 1 118 ? 12.023 7.359 12.656 1 95.94 118 ALA B CA 1
ATOM 3117 C C . ALA B 1 118 ? 11.945 8.797 12.133 1 95.94 118 ALA B C 1
ATOM 3119 O O . ALA B 1 118 ? 11.242 9.633 12.695 1 95.94 118 ALA B O 1
ATOM 3120 N N . PRO B 1 119 ? 12.703 9.062 11.031 1 98.31 119 PRO B N 1
ATOM 3121 C CA . PRO B 1 119 ? 12.648 10.414 10.477 1 98.31 119 PRO B CA 1
ATOM 3122 C C . PRO B 1 119 ? 11.25 10.797 9.992 1 98.31 119 PRO B C 1
ATOM 3124 O O . PRO B 1 119 ? 10.555 9.977 9.391 1 98.31 119 PRO B O 1
ATOM 3127 N N . ASP B 1 120 ? 10.859 12.016 10.258 1 98.56 120 ASP B N 1
ATOM 3128 C CA . ASP B 1 120 ? 9.523 12.453 9.891 1 98.56 120 ASP B CA 1
ATOM 3129 C C . ASP B 1 120 ? 9.461 13.969 9.75 1 98.56 120 ASP B C 1
ATOM 3131 O O . ASP B 1 120 ? 10.328 14.688 10.258 1 98.56 120 ASP B O 1
ATOM 3135 N N . VAL B 1 121 ? 8.547 14.43 8.961 1 97.81 121 VAL B N 1
ATOM 3136 C CA . VAL B 1 121 ? 8.367 15.867 8.758 1 97.81 121 VAL B CA 1
ATOM 3137 C C . VAL B 1 121 ? 6.875 16.188 8.625 1 97.81 121 VAL B C 1
ATOM 3139 O O . VAL B 1 121 ? 6.086 15.336 8.203 1 97.81 121 VAL B O 1
ATOM 3142 N N . MET B 1 122 ? 6.535 17.297 9.055 1 96.81 122 MET B N 1
ATOM 3143 C CA . MET B 1 122 ? 5.211 17.828 8.75 1 96.81 122 MET B CA 1
ATOM 3144 C C . MET B 1 122 ? 5.277 19.312 8.43 1 96.81 122 MET B C 1
ATOM 3146 O O . MET B 1 122 ? 6.176 20.016 8.898 1 96.81 122 MET B O 1
ATOM 3150 N N . ARG B 1 123 ? 4.43 19.75 7.59 1 96 123 ARG B N 1
ATOM 3151 C CA . ARG B 1 123 ? 4.273 21.141 7.184 1 96 123 ARG B CA 1
ATOM 3152 C C . ARG B 1 123 ? 2.807 21.5 6.973 1 96 123 ARG B C 1
ATOM 3154 O O . ARG B 1 123 ? 2.137 20.891 6.125 1 96 123 ARG B O 1
ATOM 3161 N N . GLY B 1 124 ? 2.311 22.406 7.664 1 94.19 124 GLY B N 1
ATOM 3162 C CA . GLY B 1 124 ? 0.896 22.75 7.715 1 94.19 124 GLY B CA 1
ATOM 3163 C C . GLY B 1 124 ? 0.2 22.234 8.961 1 94.19 124 GLY B C 1
ATOM 3164 O O . GLY B 1 124 ? -0.541 22.969 9.617 1 94.19 124 GLY B O 1
ATOM 3165 N N . GLU B 1 125 ? 0.456 21 9.336 1 95.88 125 GLU B N 1
ATOM 3166 C CA . GLU B 1 125 ? -0.192 20.375 10.477 1 95.88 125 GLU B CA 1
ATOM 3167 C C . GLU B 1 125 ? 0.238 21.016 11.789 1 95.88 125 GLU B C 1
ATOM 3169 O O . GLU B 1 125 ? -0.528 21.047 12.758 1 95.88 125 GLU B O 1
ATOM 3174 N N . GLU B 1 126 ? 1.476 21.562 11.828 1 96.12 126 GLU B N 1
ATOM 3175 C CA . GLU B 1 126 ? 1.945 22.234 13.031 1 96.12 126 GLU B CA 1
ATOM 3176 C C . GLU B 1 126 ? 1.055 23.438 13.383 1 96.12 126 GLU B C 1
ATOM 3178 O O . GLU B 1 126 ? 0.865 23.75 14.562 1 96.12 126 GLU B O 1
ATOM 3183 N N . THR B 1 127 ? 0.556 24.109 12.352 1 95.75 127 THR B N 1
ATOM 3184 C CA . THR B 1 127 ? -0.315 25.266 12.562 1 95.75 127 THR B CA 1
ATOM 3185 C C . THR B 1 127 ? -1.668 24.812 13.117 1 95.75 127 THR B C 1
ATOM 3187 O O . THR B 1 127 ? -2.248 25.5 13.969 1 95.75 127 THR B O 1
ATOM 3190 N N . GLN B 1 128 ? -2.146 23.688 12.602 1 95.31 128 GLN B N 1
ATOM 3191 C CA . GLN B 1 128 ? -3.371 23.109 13.148 1 95.31 128 GLN B CA 1
ATOM 3192 C C . GLN B 1 128 ? -3.195 22.75 14.617 1 95.31 128 GLN B C 1
ATOM 3194 O O . GLN B 1 128 ? -4.09 22.984 15.438 1 95.31 128 GLN B O 1
ATOM 3199 N N . LEU B 1 129 ? -2.062 22.203 14.953 1 95.5 129 LEU B N 1
ATOM 3200 C CA . LEU B 1 129 ? -1.762 21.844 16.328 1 95.5 129 LEU B CA 1
ATOM 3201 C C . LEU B 1 129 ? -1.772 23.094 17.219 1 95.5 129 LEU B C 1
ATOM 3203 O O . LEU B 1 129 ? -2.332 23.062 18.328 1 95.5 129 LEU B O 1
ATOM 3207 N N . LEU B 1 130 ? -1.19 24.141 16.75 1 92.75 130 LEU B N 1
ATOM 3208 C CA . LEU B 1 130 ? -1.152 25.406 17.469 1 92.75 130 LEU B CA 1
ATOM 3209 C C . LEU B 1 130 ? -2.562 25.891 17.797 1 92.75 130 LEU B C 1
ATOM 3211 O O . LEU B 1 130 ? -2.803 26.469 18.859 1 92.75 130 LEU B O 1
ATOM 3215 N N . GLY B 1 131 ? -3.447 25.672 16.844 1 92.94 131 GLY B N 1
ATOM 3216 C CA . GLY B 1 131 ? -4.82 26.125 17 1 92.94 131 GLY B CA 1
ATOM 3217 C C . GLY B 1 131 ? -5.66 25.188 17.859 1 92.94 131 GLY B C 1
ATOM 3218 O O . GLY B 1 131 ? -6.652 25.609 18.453 1 92.94 131 GLY B O 1
ATOM 3219 N N . ALA B 1 132 ? -5.312 23.969 17.859 1 91.38 132 ALA B N 1
ATOM 3220 C CA . ALA B 1 132 ? -6.113 22.938 18.531 1 91.38 132 ALA B CA 1
ATOM 3221 C C . ALA B 1 132 ? -5.754 22.844 20 1 91.38 132 ALA B C 1
ATOM 3223 O O . ALA B 1 132 ? -6.617 22.562 20.844 1 91.38 132 ALA B O 1
ATOM 3224 N N . LEU B 1 133 ? -4.477 23.016 20.25 1 85.12 133 LEU B N 1
ATOM 3225 C CA . LEU B 1 133 ? -4.02 22.734 21.609 1 85.12 133 LEU B CA 1
ATOM 3226 C C . LEU B 1 133 ? -3.863 24.016 22.422 1 85.12 133 LEU B C 1
ATOM 3228 O O . LEU B 1 133 ? -3.449 25.047 21.875 1 85.12 133 LEU B O 1
ATOM 3232 N N . SER B 1 134 ? -4.562 24.062 23.469 1 68.75 134 SER B N 1
ATOM 3233 C CA . SER B 1 134 ? -4.492 25.219 24.344 1 68.75 134 SER B CA 1
ATOM 3234 C C . SER B 1 134 ? -3.314 25.125 25.312 1 68.75 134 SER B C 1
ATOM 3236 O O . SER B 1 134 ? -2.904 24.016 25.688 1 68.75 134 SER B O 1
ATOM 3238 N N . SER B 1 135 ? -2.816 26.219 25.484 1 58.59 135 SER B N 1
ATOM 3239 C CA . SER B 1 135 ? -1.688 26.297 26.406 1 58.59 135 SER B CA 1
ATOM 3240 C C . SER B 1 135 ? -2.021 25.656 27.75 1 58.59 135 SER B C 1
ATOM 3242 O O . SER B 1 135 ? -1.131 25.156 28.438 1 58.59 135 SER B O 1
ATOM 3244 N N . GLY B 1 136 ? -3.205 25.594 28.031 1 62.06 136 GLY B N 1
ATOM 3245 C CA . GLY B 1 136 ? -3.535 25.109 29.359 1 62.06 136 GLY B CA 1
ATOM 3246 C C . GLY B 1 136 ? -3.814 23.625 29.406 1 62.06 136 GLY B C 1
ATOM 3247 O O . GLY B 1 136 ? -4.094 23.062 30.469 1 62.06 136 GLY B O 1
ATOM 3248 N N . ASP B 1 137 ? -3.658 22.984 28.297 1 68.12 137 ASP B N 1
ATOM 3249 C CA . ASP B 1 137 ? -3.938 21.562 28.281 1 68.12 137 ASP B CA 1
ATOM 3250 C C . ASP B 1 137 ? -2.812 20.781 28.953 1 68.12 137 ASP B C 1
ATOM 3252 O O . ASP B 1 137 ? -1.634 21.031 28.703 1 68.12 137 ASP B O 1
ATOM 3256 N N . SER B 1 138 ? -3.143 20.125 30.062 1 77.62 138 SER B N 1
ATOM 3257 C CA . SER B 1 138 ? -2.152 19.328 30.766 1 77.62 138 SER B CA 1
ATOM 3258 C C . SER B 1 138 ? -2.303 17.844 30.438 1 77.62 138 SER B C 1
ATOM 3260 O O . SER B 1 138 ? -3.381 17.391 30.047 1 77.62 138 SER B O 1
ATOM 3262 N N . GLY B 1 139 ? -1.193 17.188 30.422 1 87.62 139 GLY B N 1
ATOM 3263 C CA . GLY B 1 139 ? -1.19 15.75 30.219 1 87.62 139 GLY B CA 1
ATOM 3264 C C . GLY B 1 139 ? -0.813 15.344 28.797 1 87.62 139 GLY B C 1
ATOM 3265 O O . GLY B 1 139 ? -0.55 16.203 27.953 1 87.62 139 GLY B O 1
ATOM 3266 N N . GLU B 1 140 ? -0.671 14.148 28.578 1 92.62 140 GLU B N 1
ATOM 3267 C CA . GLU B 1 140 ? -0.293 13.594 27.281 1 92.62 140 GLU B CA 1
ATOM 3268 C C . GLU B 1 140 ? -1.521 13.32 26.422 1 92.62 140 GLU B C 1
ATOM 3270 O O . GLU B 1 140 ? -2.541 12.836 26.922 1 92.62 140 GLU B O 1
ATOM 3275 N N . LYS B 1 141 ? -1.479 13.734 25.188 1 94.06 141 LYS B N 1
ATOM 3276 C CA . LYS B 1 141 ? -2.525 13.477 24.203 1 94.06 141 LYS B CA 1
ATOM 3277 C C . LYS B 1 141 ? -1.937 12.938 22.906 1 94.06 141 LYS B C 1
ATOM 3279 O O . LYS B 1 141 ? -0.769 13.18 22.594 1 94.06 141 LYS B O 1
ATOM 3284 N N . LEU B 1 142 ? -2.689 12.172 22.266 1 96.81 142 LEU B N 1
ATOM 3285 C CA . LEU B 1 142 ? -2.389 11.711 20.922 1 96.81 142 LEU B CA 1
ATOM 3286 C C . LEU B 1 142 ? -3.299 12.391 19.906 1 96.81 142 LEU B C 1
ATOM 3288 O O . LEU B 1 142 ? -4.516 12.195 19.922 1 96.81 142 LEU B O 1
ATOM 3292 N N . VAL B 1 143 ? -2.713 13.188 19.016 1 97.44 143 VAL B N 1
ATOM 3293 C CA . VAL B 1 143 ? -3.506 13.938 18.062 1 97.44 143 VAL B CA 1
ATOM 3294 C C . VAL B 1 143 ? -3.473 13.242 16.703 1 97.44 143 VAL B C 1
ATOM 3296 O O . VAL B 1 143 ? -2.398 13.016 16.141 1 97.44 143 VAL B O 1
ATOM 3299 N N . CYS B 1 144 ? -4.602 12.891 16.25 1 98.44 144 CYS B N 1
ATOM 3300 C CA . CYS B 1 144 ? -4.762 12.289 14.93 1 98.44 144 CYS B CA 1
ATOM 3301 C C . CYS B 1 144 ? -5.176 13.328 13.891 1 98.44 144 CYS B C 1
ATOM 3303 O O . CYS B 1 144 ? -6.188 14.008 14.062 1 98.44 144 CYS B O 1
ATOM 3305 N N . MET B 1 145 ? -4.391 13.445 12.844 1 98 145 MET B N 1
ATOM 3306 C CA . MET B 1 145 ? -4.633 14.398 11.773 1 98 145 MET B CA 1
ATOM 3307 C C . MET B 1 145 ? -4.699 13.703 10.422 1 98 145 MET B C 1
ATOM 3309 O O . MET B 1 145 ? -3.705 13.656 9.695 1 98 145 MET B O 1
ATOM 3313 N N . PRO B 1 146 ? -5.898 13.258 10.047 1 97.31 146 PRO B N 1
ATOM 3314 C CA . PRO B 1 146 ? -6.059 12.469 8.82 1 97.31 146 PRO B CA 1
ATOM 3315 C C . PRO B 1 146 ? -5.809 13.289 7.559 1 97.31 146 PRO B C 1
ATOM 3317 O O . PRO B 1 146 ? -6.098 14.492 7.527 1 97.31 146 PRO B O 1
ATOM 3320 N N . GLY B 1 147 ? -5.316 12.672 6.449 1 93.88 147 GLY B N 1
ATOM 3321 C CA . GLY B 1 147 ? -5.09 13.281 5.152 1 93.88 147 GLY B CA 1
ATOM 3322 C C . GLY B 1 147 ? -4.363 12.375 4.18 1 93.88 147 GLY B C 1
ATOM 3323 O O . GLY B 1 147 ? -4.387 11.148 4.332 1 93.88 147 GLY B O 1
ATOM 3324 N N . THR B 1 148 ? -3.762 12.969 3.145 1 93.62 148 THR B N 1
ATOM 3325 C CA . THR B 1 148 ? -2.908 12.227 2.217 1 93.62 148 THR B CA 1
ATOM 3326 C C . THR B 1 148 ? -1.797 11.5 2.967 1 93.62 148 THR B C 1
ATOM 3328 O O . THR B 1 148 ? -1.523 10.328 2.697 1 93.62 148 THR B O 1
ATOM 3331 N N . HIS B 1 149 ? -1.225 12.219 3.82 1 96.31 149 HIS B N 1
ATOM 3332 C CA . HIS B 1 149 ? -0.292 11.688 4.805 1 96.31 149 HIS B CA 1
ATOM 3333 C C . HIS B 1 149 ? -0.779 11.953 6.227 1 96.31 149 HIS B C 1
ATOM 3335 O O . HIS B 1 149 ? -0.58 13.047 6.758 1 96.31 149 HIS B O 1
ATOM 3341 N N . SER B 1 150 ? -1.399 10.953 6.785 1 97.81 150 SER B N 1
ATOM 3342 C CA . SER B 1 150 ? -1.996 11.102 8.109 1 97.81 150 SER B CA 1
ATOM 3343 C C . SER B 1 150 ? -0.925 11.188 9.195 1 97.81 150 SER B C 1
ATOM 3345 O O . SER B 1 150 ? 0.056 10.445 9.164 1 97.81 150 SER B O 1
ATOM 3347 N N . LYS B 1 151 ? -1.128 12.102 10.148 1 98.25 151 LYS B N 1
ATOM 3348 C CA . LYS B 1 151 ? -0.168 12.289 11.227 1 98.25 151 LYS B CA 1
ATOM 3349 C C . LYS B 1 151 ? -0.766 11.883 12.57 1 98.25 151 LYS B C 1
ATOM 3351 O O . LYS B 1 151 ? -1.936 12.156 12.844 1 98.25 151 LYS B O 1
ATOM 3356 N N . TRP B 1 152 ? -0.03 11.234 13.312 1 98.56 152 TRP B N 1
ATOM 3357 C CA . TRP B 1 152 ? -0.287 11 14.727 1 98.56 152 TRP B CA 1
ATOM 3358 C C . TRP B 1 152 ? 0.788 11.656 15.586 1 98.56 152 TRP B C 1
ATOM 3360 O O . TRP B 1 152 ? 1.966 11.297 15.5 1 98.56 152 TRP B O 1
ATOM 3370 N N . VAL B 1 153 ? 0.39 12.609 16.391 1 97.88 153 VAL B N 1
ATOM 3371 C CA . VAL B 1 153 ? 1.335 13.469 17.094 1 97.88 153 VAL B CA 1
ATOM 3372 C C . VAL B 1 153 ? 1.162 13.305 18.609 1 97.88 153 VAL B C 1
ATOM 3374 O O . VAL B 1 153 ? 0.05 13.422 19.125 1 97.88 153 VAL B O 1
ATOM 3377 N N . THR B 1 154 ? 2.193 13 19.297 1 96.88 154 THR B N 1
ATOM 3378 C CA . THR B 1 154 ? 2.191 12.992 20.75 1 96.88 154 THR B CA 1
ATOM 3379 C C . THR B 1 154 ? 2.514 14.375 21.297 1 96.88 154 THR B C 1
ATOM 3381 O O . THR B 1 154 ? 3.58 14.93 21.031 1 96.88 154 THR B O 1
ATOM 3384 N N . VAL B 1 155 ? 1.581 14.906 22.016 1 94.75 155 VAL B N 1
ATOM 3385 C CA . VAL B 1 155 ? 1.734 16.234 22.609 1 94.75 155 VAL B CA 1
ATOM 3386 C C . VAL B 1 155 ? 1.711 16.125 24.125 1 94.75 155 VAL B C 1
ATOM 3388 O O . VAL B 1 155 ? 0.874 15.406 24.688 1 94.75 155 VAL B O 1
ATOM 3391 N N . LYS B 1 156 ? 2.688 16.719 24.75 1 92.19 156 LYS B N 1
ATOM 3392 C CA . LYS B 1 156 ? 2.764 16.781 26.203 1 92.19 156 LYS B CA 1
ATOM 3393 C C . LYS B 1 156 ? 3.035 18.203 26.688 1 92.19 156 LYS B C 1
ATOM 3395 O O . LYS B 1 156 ? 4.012 18.828 26.266 1 92.19 156 LYS B O 1
ATOM 3400 N N . ASP B 1 157 ? 2.164 18.719 27.531 1 87.69 157 ASP B N 1
ATOM 3401 C CA . ASP B 1 157 ? 2.322 20.016 28.172 1 87.69 157 ASP B CA 1
ATOM 3402 C C . ASP B 1 157 ? 2.646 21.094 27.141 1 87.69 157 ASP B C 1
ATOM 3404 O O . ASP B 1 157 ? 3.611 21.844 27.312 1 87.69 157 ASP B O 1
ATOM 3408 N N . GLY B 1 158 ? 1.919 21.078 26 1 84.25 158 GLY B N 1
ATOM 3409 C CA . GLY B 1 158 ? 2.012 22.125 25 1 84.25 158 GLY B CA 1
ATOM 3410 C C . GLY B 1 158 ? 3.156 21.922 24.016 1 84.25 158 GLY B C 1
ATOM 3411 O O . GLY B 1 158 ? 3.422 22.766 23.172 1 84.25 158 GLY B O 1
ATOM 3412 N N . GLY B 1 159 ? 3.824 20.797 24.156 1 92.25 159 GLY B N 1
ATOM 3413 C CA . GLY B 1 159 ? 4.926 20.5 23.266 1 92.25 159 GLY B CA 1
ATOM 3414 C C . GLY B 1 159 ? 4.723 19.219 22.469 1 92.25 159 GLY B C 1
ATOM 3415 O O . GLY B 1 159 ? 4.074 18.281 22.953 1 92.25 159 GLY B O 1
ATOM 3416 N N . VAL B 1 160 ? 5.25 19.203 21.25 1 95.62 160 VAL B N 1
ATOM 3417 C CA . VAL B 1 160 ? 5.285 17.984 20.453 1 95.62 160 VAL B CA 1
ATOM 3418 C C . VAL B 1 160 ? 6.516 17.156 20.828 1 95.62 160 VAL B C 1
ATOM 3420 O O . VAL B 1 160 ? 7.645 17.641 20.75 1 95.62 160 VAL B O 1
ATOM 3423 N N . THR B 1 161 ? 6.34 15.938 21.219 1 96.19 161 THR B N 1
ATOM 3424 C CA . THR B 1 161 ? 7.461 15.102 21.625 1 96.19 161 THR B CA 1
ATOM 3425 C C . THR B 1 161 ? 7.871 14.156 20.5 1 96.19 161 THR B C 1
ATOM 3427 O O . THR B 1 161 ? 9.055 13.883 20.328 1 96.19 161 THR B O 1
ATOM 3430 N N . ARG B 1 162 ? 6.883 13.672 19.766 1 96.94 162 ARG B N 1
ATOM 3431 C CA . ARG B 1 162 ? 7.109 12.758 18.656 1 96.94 162 ARG B CA 1
ATOM 3432 C C . ARG B 1 162 ? 5.902 12.719 17.719 1 96.94 162 ARG B C 1
ATOM 3434 O O . ARG B 1 162 ? 4.801 13.109 18.109 1 96.94 162 ARG B O 1
ATOM 3441 N N . PHE B 1 163 ? 6.145 12.328 16.516 1 98 163 PHE B N 1
ATOM 3442 C CA . PHE B 1 163 ? 5.012 12.102 15.625 1 98 163 PHE B CA 1
ATOM 3443 C C . PHE B 1 163 ? 5.359 11.062 14.57 1 98 163 PHE B C 1
ATOM 3445 O O . PHE B 1 163 ? 6.535 10.758 14.352 1 98 163 PHE B O 1
ATOM 3452 N N . ALA B 1 164 ? 4.387 10.461 14.016 1 98.44 164 ALA B N 1
ATOM 3453 C CA . ALA B 1 164 ? 4.492 9.445 12.977 1 98.44 164 ALA B CA 1
ATOM 3454 C C . ALA B 1 164 ? 3.52 9.727 11.836 1 98.44 164 ALA B C 1
ATOM 3456 O O . ALA B 1 164 ? 2.346 10.023 12.07 1 98.44 164 ALA B O 1
ATOM 3457 N N . THR B 1 165 ? 4.062 9.703 10.617 1 98.56 165 THR B N 1
ATOM 3458 C CA . THR B 1 165 ? 3.25 9.922 9.43 1 98.56 165 THR B CA 1
ATOM 3459 C C . THR B 1 165 ? 2.912 8.594 8.758 1 98.56 165 THR B C 1
ATOM 3461 O O . THR B 1 165 ? 3.791 7.754 8.555 1 98.56 165 THR B O 1
ATOM 3464 N N . PHE B 1 166 ? 1.641 8.391 8.477 1 98.56 166 PHE B N 1
ATOM 3465 C CA . PHE B 1 166 ? 1.15 7.227 7.746 1 98.56 166 PHE B CA 1
ATOM 3466 C C . PHE B 1 166 ? 0.588 7.633 6.391 1 98.56 166 PHE B C 1
ATOM 3468 O O . PHE B 1 166 ? -0.121 8.633 6.281 1 98.56 166 PHE B O 1
ATOM 3475 N N . MET B 1 167 ? 0.846 6.887 5.383 1 97.94 167 MET B N 1
ATOM 3476 C CA . MET B 1 167 ? 0.518 7.266 4.012 1 97.94 167 MET B CA 1
ATOM 3477 C C . MET B 1 167 ? -0.893 6.816 3.645 1 97.94 167 MET B C 1
ATOM 3479 O O . MET B 1 167 ? -1.165 6.492 2.488 1 97.94 167 MET B O 1
ATOM 3483 N N . THR B 1 168 ? -1.715 6.824 4.559 1 98.38 168 THR B N 1
ATOM 3484 C CA . THR B 1 168 ? -3.023 6.188 4.449 1 98.38 168 THR B CA 1
ATOM 3485 C C . THR B 1 168 ? -3.793 6.738 3.252 1 98.38 168 THR B C 1
ATOM 3487 O O . THR B 1 168 ? -4.234 5.98 2.387 1 98.38 168 THR B O 1
ATOM 3490 N N . GLY B 1 169 ? -3.969 8.031 3.145 1 97.25 169 GLY B N 1
ATOM 3491 C CA . GLY B 1 169 ? -4.73 8.617 2.053 1 97.25 169 GLY B CA 1
ATOM 3492 C C . GLY B 1 169 ? -4.102 8.383 0.692 1 97.25 169 GLY B C 1
ATOM 3493 O O . GLY B 1 169 ? -4.797 8.039 -0.267 1 97.25 169 GLY B O 1
ATOM 3494 N N . GLU B 1 170 ? -2.848 8.617 0.66 1 96.62 170 GLU B N 1
ATOM 3495 C CA . GLU B 1 170 ? -2.137 8.453 -0.605 1 96.62 170 GLU B CA 1
ATOM 3496 C C . GLU B 1 170 ? -2.176 7.004 -1.073 1 96.62 170 GLU B C 1
ATOM 3498 O O . GLU B 1 170 ? -2.361 6.734 -2.262 1 96.62 170 GLU B O 1
ATOM 3503 N N . LEU B 1 171 ? -1.969 6.043 -0.167 1 98.44 171 LEU B N 1
ATOM 3504 C CA . LEU B 1 171 ? -2.012 4.621 -0.502 1 98.44 171 LEU B CA 1
ATOM 3505 C C . LEU B 1 171 ? -3.412 4.207 -0.942 1 98.44 171 LEU B C 1
ATOM 3507 O O . LEU B 1 171 ? -3.566 3.434 -1.889 1 98.44 171 LEU B O 1
ATOM 3511 N N . PHE B 1 172 ? -4.41 4.73 -0.232 1 98.31 172 PHE B N 1
ATOM 3512 C CA . PHE B 1 172 ? -5.773 4.453 -0.667 1 98.31 172 PHE B CA 1
ATOM 3513 C C . PHE B 1 172 ? -5.973 4.863 -2.121 1 98.31 172 PHE B C 1
ATOM 3515 O O . PHE B 1 172 ? -6.512 4.094 -2.918 1 98.31 172 PHE B O 1
ATOM 3522 N N . GLU B 1 173 ? -5.516 6.043 -2.441 1 96.75 173 GLU B N 1
ATOM 3523 C CA . GLU B 1 173 ? -5.676 6.559 -3.799 1 96.75 173 GLU B CA 1
ATOM 3524 C C . GLU B 1 173 ? -4.906 5.711 -4.805 1 96.75 173 GLU B C 1
ATOM 3526 O O . GLU B 1 173 ? -5.457 5.305 -5.832 1 96.75 173 GLU B O 1
ATOM 3531 N N . ALA B 1 174 ? -3.67 5.414 -4.523 1 97.5 174 ALA B N 1
ATOM 3532 C CA . ALA B 1 174 ? -2.83 4.645 -5.438 1 97.5 174 ALA B CA 1
ATOM 3533 C C . ALA B 1 174 ? -3.381 3.236 -5.637 1 97.5 174 ALA B C 1
ATOM 3535 O O . ALA B 1 174 ? -3.453 2.744 -6.766 1 97.5 174 ALA B O 1
ATOM 3536 N N . ILE B 1 175 ? -3.799 2.6 -4.547 1 98.31 175 ILE B N 1
ATOM 3537 C CA . ILE B 1 175 ? -4.242 1.211 -4.59 1 98.31 175 ILE B CA 1
ATOM 3538 C C . ILE B 1 175 ? -5.59 1.121 -5.305 1 98.31 175 ILE B C 1
ATOM 3540 O O . ILE B 1 175 ? -5.801 0.235 -6.137 1 98.31 175 ILE B O 1
ATOM 3544 N N . SER B 1 176 ? -6.488 2.057 -5.02 1 98.12 176 SER B N 1
ATOM 3545 C CA . SER B 1 176 ? -7.836 2.018 -5.582 1 98.12 176 SER B CA 1
ATOM 3546 C C . SER B 1 176 ? -7.824 2.371 -7.062 1 98.12 176 SER B C 1
ATOM 3548 O O . SER B 1 176 ? -8.758 2.027 -7.797 1 98.12 176 SER B O 1
ATOM 3550 N N . LYS B 1 177 ? -6.73 2.996 -7.543 1 97.06 177 LYS B N 1
ATOM 3551 C CA . LYS B 1 177 ? -6.742 3.496 -8.914 1 97.06 177 LYS B CA 1
ATOM 3552 C C . LYS B 1 177 ? -5.715 2.768 -9.773 1 97.06 177 LYS B C 1
ATOM 3554 O O . LYS B 1 177 ? -5.887 2.646 -10.992 1 97.06 177 LYS B O 1
ATOM 3559 N N . GLN B 1 178 ? -4.645 2.277 -9.125 1 96.75 178 GLN B N 1
ATOM 3560 C CA . GLN B 1 178 ? -3.49 1.853 -9.906 1 96.75 178 GLN B CA 1
ATOM 3561 C C . GLN B 1 178 ? -3.191 0.372 -9.688 1 96.75 178 GLN B C 1
ATOM 3563 O O . GLN B 1 178 ? -2.08 -0.088 -9.953 1 96.75 178 GLN B O 1
ATOM 3568 N N . THR B 1 179 ? -4.016 -0.374 -9.148 1 96.88 179 THR B N 1
ATOM 3569 C CA . THR B 1 179 ? -3.885 -1.818 -8.992 1 96.88 179 THR B CA 1
ATOM 3570 C C . THR B 1 179 ? -5.137 -2.533 -9.492 1 96.88 179 THR B C 1
ATOM 3572 O O . THR B 1 179 ? -6.094 -1.891 -9.93 1 96.88 179 THR B O 1
ATOM 3575 N N . ILE B 1 180 ? -5.156 -3.85 -9.422 1 94.44 180 ILE B N 1
ATOM 3576 C CA . ILE B 1 180 ? -6.281 -4.672 -9.859 1 94.44 180 ILE B CA 1
ATOM 3577 C C . ILE B 1 180 ? -7.527 -4.305 -9.055 1 94.44 180 ILE B C 1
ATOM 3579 O O . ILE B 1 180 ? -8.648 -4.629 -9.461 1 94.44 180 ILE B O 1
ATOM 3583 N N . LEU B 1 181 ? -7.348 -3.594 -7.914 1 97.88 181 LEU B N 1
ATOM 3584 C CA . LEU B 1 181 ? -8.477 -3.268 -7.051 1 97.88 181 LEU B CA 1
ATOM 3585 C C . LEU B 1 181 ? -9.312 -2.146 -7.652 1 97.88 181 LEU B C 1
ATOM 3587 O O . LEU B 1 181 ? -10.438 -1.899 -7.207 1 97.88 181 LEU B O 1
ATOM 3591 N N . SER B 1 182 ? -8.75 -1.413 -8.656 1 97.38 182 SER B N 1
ATOM 3592 C CA . SER B 1 182 ? -9.562 -0.442 -9.383 1 97.38 182 SER B CA 1
ATOM 3593 C C . SER B 1 182 ? -10.836 -1.083 -9.93 1 97.38 182 SER B C 1
ATOM 3595 O O . SER B 1 182 ? -11.891 -0.445 -9.984 1 97.38 182 SER B O 1
ATOM 3597 N N . HIS B 1 183 ? -10.719 -2.391 -10.258 1 94.06 183 HIS B N 1
ATOM 3598 C CA . HIS B 1 183 ? -11.859 -3.139 -10.773 1 94.06 183 HIS B CA 1
ATOM 3599 C C . HIS B 1 183 ? -12.852 -3.471 -9.656 1 94.06 183 HIS B C 1
ATOM 3601 O O . HIS B 1 183 ? -14.055 -3.557 -9.898 1 94.06 183 HIS B O 1
ATOM 3607 N N . ALA B 1 184 ? -12.336 -3.65 -8.484 1 95.38 184 ALA B N 1
ATOM 3608 C CA . ALA B 1 184 ? -13.172 -4.051 -7.355 1 95.38 184 ALA B CA 1
ATOM 3609 C C . ALA B 1 184 ? -13.992 -2.873 -6.84 1 95.38 184 ALA B C 1
ATOM 3611 O O . ALA B 1 184 ? -15.094 -3.061 -6.312 1 95.38 184 ALA B O 1
ATOM 3612 N N . VAL B 1 185 ? -13.453 -1.696 -7.023 1 97.19 185 VAL B N 1
ATOM 3613 C CA . VAL B 1 185 ? -14.109 -0.559 -6.391 1 97.19 185 VAL B CA 1
ATOM 3614 C C . VAL B 1 185 ? -14.75 0.328 -7.457 1 97.19 185 VAL B C 1
ATOM 3616 O O . VAL B 1 185 ? -15.289 1.394 -7.148 1 97.19 185 VAL B O 1
ATOM 3619 N N . ALA B 1 186 ? -14.742 -0.301 -8.648 1 89.31 186 ALA B N 1
ATOM 3620 C CA . ALA B 1 186 ? -15.336 0.449 -9.75 1 89.31 186 ALA B CA 1
ATOM 3621 C C . ALA B 1 186 ? -16.797 0.771 -9.469 1 89.31 186 ALA B C 1
ATOM 3623 O O . ALA B 1 186 ? -17.562 -0.089 -9.008 1 89.31 186 ALA B O 1
ATOM 3624 N N . GLU B 1 187 ? -17.25 1.992 -9.477 1 92.88 187 GLU B N 1
ATOM 3625 C CA . GLU B 1 187 ? -18.625 2.459 -9.359 1 92.88 187 GLU B CA 1
ATOM 3626 C C . GLU B 1 187 ? -19.078 2.527 -7.902 1 92.88 187 GLU B C 1
ATOM 3628 O O . GLU B 1 187 ? -20.266 2.451 -7.605 1 92.88 187 GLU B O 1
ATOM 3633 N N . ALA B 1 188 ? -18.172 2.303 -7.059 1 96.56 188 ALA B N 1
ATOM 3634 C CA . ALA B 1 188 ? -18.5 2.393 -5.637 1 96.56 188 ALA B CA 1
ATOM 3635 C C . ALA B 1 188 ? -19.172 3.719 -5.312 1 96.56 188 ALA B C 1
ATOM 3637 O O . ALA B 1 188 ? -18.797 4.766 -5.844 1 96.56 188 ALA B O 1
ATOM 3638 N N . GLU B 1 189 ? -20.109 3.635 -4.484 1 97 189 GLU B N 1
ATOM 3639 C CA . GLU B 1 189 ? -20.781 4.82 -3.963 1 97 189 GLU B CA 1
ATOM 3640 C C . GLU B 1 189 ? -20.141 5.293 -2.664 1 97 189 GLU B C 1
ATOM 3642 O O . GLU B 1 189 ? -19.219 4.656 -2.158 1 97 189 GLU B O 1
ATOM 3647 N N . ALA B 1 190 ? -20.641 6.469 -2.258 1 96 190 ALA B N 1
ATOM 3648 C CA . ALA B 1 190 ? -20.172 6.988 -0.976 1 96 190 ALA B CA 1
ATOM 3649 C C . ALA B 1 190 ? -20.672 6.129 0.181 1 96 190 ALA B C 1
ATOM 3651 O O . ALA B 1 190 ? -21.766 5.547 0.107 1 96 190 ALA B O 1
ATOM 3652 N N . PHE B 1 191 ? -19.859 5.988 1.176 1 97.12 191 PHE B N 1
ATOM 3653 C CA . PHE B 1 191 ? -20.234 5.293 2.402 1 97.12 191 PHE B CA 1
ATOM 3654 C C . PHE B 1 191 ? -19.797 6.09 3.629 1 97.12 191 PHE B C 1
ATOM 3656 O O . PHE B 1 191 ? -19.016 7.031 3.518 1 97.12 191 PHE B O 1
ATOM 3663 N N . THR B 1 192 ? -20.375 5.746 4.785 1 96.88 192 THR B N 1
ATOM 3664 C CA . THR B 1 192 ? -20.078 6.48 6.012 1 96.88 192 THR B CA 1
ATOM 3665 C C . THR B 1 192 ? -19.266 5.617 6.969 1 96.88 192 THR B C 1
ATOM 3667 O O . THR B 1 192 ? -19.031 4.434 6.711 1 96.88 192 THR B O 1
ATOM 3670 N N . GLY B 1 193 ? -18.891 6.23 8.07 1 97.69 193 GLY B N 1
ATOM 3671 C CA . GLY B 1 193 ? -18.094 5.547 9.078 1 97.69 193 GLY B CA 1
ATOM 3672 C C . GLY B 1 193 ? -18.859 4.457 9.797 1 97.69 193 GLY B C 1
ATOM 3673 O O . GLY B 1 193 ? -18.266 3.633 10.5 1 97.69 193 GLY B O 1
ATOM 3674 N N . GLU B 1 194 ? -20.125 4.379 9.562 1 97.75 194 GLU B N 1
ATOM 3675 C CA . GLU B 1 194 ? -20.953 3.377 10.219 1 97.75 194 GLU B CA 1
ATOM 3676 C C . GLU B 1 194 ? -21.109 2.139 9.336 1 97.75 194 GLU B C 1
ATOM 3678 O O . GLU B 1 194 ? -21.656 1.125 9.781 1 97.75 194 GLU B O 1
ATOM 3683 N N . HIS B 1 195 ? -20.641 2.291 8.109 1 98.31 195 HIS B N 1
ATOM 3684 C CA . HIS B 1 195 ? -20.781 1.177 7.18 1 98.31 195 HIS B CA 1
ATOM 3685 C C . HIS B 1 195 ? -20.188 -0.102 7.754 1 98.31 195 HIS B C 1
ATOM 3687 O O . HIS B 1 195 ? -19.031 -0.108 8.195 1 98.31 195 HIS B O 1
ATOM 3693 N N . GLU B 1 196 ? -20.859 -1.176 7.738 1 98.5 196 GLU B N 1
ATOM 3694 C CA . GLU B 1 196 ? -20.484 -2.414 8.414 1 98.5 196 GLU B CA 1
ATOM 3695 C C . GLU B 1 196 ? -19.188 -2.984 7.844 1 98.5 196 GLU B C 1
ATOM 3697 O O . GLU B 1 196 ? -18.312 -3.42 8.594 1 98.5 196 GLU B O 1
ATOM 3702 N N . ALA B 1 197 ? -19.062 -2.994 6.504 1 98.44 197 ALA B N 1
ATOM 3703 C CA . ALA B 1 197 ? -17.859 -3.529 5.871 1 98.44 197 ALA B CA 1
ATOM 3704 C C . ALA B 1 197 ? -16.625 -2.715 6.254 1 98.44 197 ALA B C 1
ATOM 3706 O O . ALA B 1 197 ? -15.539 -3.264 6.402 1 98.44 197 ALA B O 1
ATOM 3707 N N . PHE B 1 198 ? -16.875 -1.383 6.438 1 98.81 198 PHE B N 1
ATOM 3708 C CA . PHE B 1 198 ? -15.805 -0.491 6.855 1 98.81 198 PHE B CA 1
ATOM 3709 C C . PHE B 1 198 ? -15.367 -0.797 8.281 1 98.81 198 PHE B C 1
ATOM 3711 O O . PHE B 1 198 ? -14.195 -1.066 8.531 1 98.81 198 PHE B O 1
ATOM 3718 N N . THR B 1 199 ? -16.281 -0.888 9.195 1 98.88 199 THR B N 1
ATOM 3719 C CA . THR B 1 199 ? -15.953 -1.062 10.602 1 98.88 199 THR B CA 1
ATOM 3720 C C . THR B 1 199 ? -15.398 -2.459 10.859 1 98.88 199 THR B C 1
ATOM 3722 O O . THR B 1 199 ? -14.492 -2.633 11.688 1 98.88 199 THR B O 1
ATOM 3725 N N . ALA B 1 200 ? -15.875 -3.459 10.148 1 98.75 200 ALA B N 1
ATOM 3726 C CA . ALA B 1 200 ? -15.352 -4.816 10.281 1 98.75 200 ALA B CA 1
ATOM 3727 C C . ALA B 1 200 ? -13.898 -4.895 9.828 1 98.75 200 ALA B C 1
ATOM 3729 O O . ALA B 1 200 ? -13.078 -5.547 10.469 1 98.75 200 ALA B O 1
ATOM 3730 N N . ALA B 1 201 ? -13.617 -4.227 8.719 1 98.81 201 ALA B N 1
ATOM 3731 C CA . ALA B 1 201 ? -12.25 -4.215 8.211 1 98.81 201 ALA B CA 1
ATOM 3732 C C . ALA B 1 201 ? -11.312 -3.488 9.164 1 98.81 201 ALA B C 1
ATOM 3734 O O . ALA B 1 201 ? -10.18 -3.924 9.383 1 98.81 201 ALA B O 1
ATOM 3735 N N . VAL B 1 202 ? -11.773 -2.363 9.758 1 98.94 202 VAL B N 1
ATOM 3736 C CA . VAL B 1 202 ? -10.992 -1.628 10.742 1 98.94 202 VAL B CA 1
ATOM 3737 C C . VAL B 1 202 ? -10.617 -2.553 11.898 1 98.94 202 VAL B C 1
ATOM 3739 O O . VAL B 1 202 ? -9.445 -2.652 12.266 1 98.94 202 VAL B O 1
ATOM 3742 N N . ARG B 1 203 ? -11.57 -3.279 12.438 1 98.88 203 ARG B N 1
ATOM 3743 C CA . ARG B 1 203 ? -11.344 -4.164 13.57 1 98.88 203 ARG B CA 1
ATOM 3744 C C . ARG B 1 203 ? -10.391 -5.297 13.203 1 98.88 203 ARG B C 1
ATOM 3746 O O . ARG B 1 203 ? -9.469 -5.609 13.953 1 98.88 203 ARG B O 1
ATOM 3753 N N . ASP B 1 204 ? -10.602 -5.859 12.07 1 98.75 204 ASP B N 1
ATOM 3754 C CA . ASP B 1 204 ? -9.82 -7.008 11.625 1 98.75 204 ASP B CA 1
ATOM 3755 C C . ASP B 1 204 ? -8.344 -6.637 11.477 1 98.75 204 ASP B C 1
ATOM 3757 O O . ASP B 1 204 ? -7.477 -7.293 12.055 1 98.75 204 ASP B O 1
ATOM 3761 N N . ILE B 1 205 ? -8.086 -5.551 10.812 1 98.81 205 ILE B N 1
ATOM 3762 C CA . ILE B 1 205 ? -6.703 -5.219 10.492 1 98.81 205 ILE B CA 1
ATOM 3763 C C . ILE B 1 205 ? -6.027 -4.605 11.719 1 98.81 205 ILE B C 1
ATOM 3765 O O . ILE B 1 205 ? -4.832 -4.809 11.945 1 98.81 205 ILE B O 1
ATOM 3769 N N . TYR B 1 206 ? -6.789 -3.867 12.523 1 98.81 206 TYR B N 1
ATOM 3770 C CA . TYR B 1 206 ? -6.23 -3.393 13.789 1 98.81 206 TYR B CA 1
ATOM 3771 C C . TYR B 1 206 ? -5.703 -4.555 14.617 1 98.81 206 TYR B C 1
ATOM 3773 O O . TYR B 1 206 ? -4.633 -4.453 15.227 1 98.81 206 TYR B O 1
ATOM 3781 N N . ALA B 1 207 ? -6.418 -5.656 14.609 1 98.5 207 ALA B N 1
ATOM 3782 C CA . ALA B 1 207 ? -6.047 -6.828 15.391 1 98.5 207 ALA B CA 1
ATOM 3783 C C . ALA B 1 207 ? -4.988 -7.66 14.672 1 98.5 207 ALA B C 1
ATOM 3785 O O . ALA B 1 207 ? -4.156 -8.305 15.305 1 98.5 207 ALA B O 1
ATOM 3786 N N . HIS B 1 208 ? -4.996 -7.668 13.359 1 98.56 208 HIS B N 1
ATOM 3787 C CA . HIS B 1 208 ? -4.113 -8.492 12.547 1 98.56 208 HIS B CA 1
ATOM 3788 C C . HIS B 1 208 ? -3.457 -7.672 11.445 1 98.56 208 HIS B C 1
ATOM 3790 O O . HIS B 1 208 ? -3.668 -7.941 10.258 1 98.56 208 HIS B O 1
ATOM 3796 N N . PRO B 1 209 ? -2.586 -6.727 11.859 1 98.75 209 PRO B N 1
ATOM 3797 C CA . PRO B 1 209 ? -1.998 -5.828 10.867 1 98.75 209 PRO B CA 1
ATOM 3798 C C . PRO B 1 209 ? -1.164 -6.57 9.82 1 98.75 209 PRO B C 1
ATOM 3800 O O . PRO B 1 209 ? -1.036 -6.105 8.688 1 98.75 209 PRO B O 1
ATOM 3803 N N . GLU B 1 210 ? -0.598 -7.777 10.156 1 98.62 210 GLU B N 1
ATOM 3804 C CA . GLU B 1 210 ? 0.248 -8.555 9.25 1 98.62 210 GLU B CA 1
ATOM 3805 C C . GLU B 1 210 ? -0.551 -9.086 8.062 1 98.62 210 GLU B C 1
ATOM 3807 O O . GLU B 1 210 ? 0.025 -9.508 7.062 1 98.62 210 GLU B O 1
ATOM 3812 N N . LEU B 1 211 ? -1.879 -9.016 8.109 1 98.62 211 LEU B N 1
ATOM 3813 C CA . LEU B 1 211 ? -2.719 -9.578 7.055 1 98.62 211 LEU B CA 1
ATOM 3814 C C . LEU 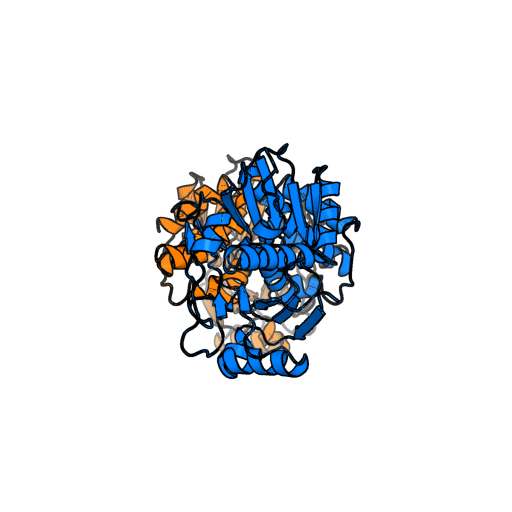B 1 211 ? -3.213 -8.484 6.113 1 98.62 211 LEU B C 1
ATOM 3816 O O . LEU B 1 211 ? -3.996 -8.75 5.199 1 98.62 211 LEU B O 1
ATOM 3820 N N . ALA B 1 212 ? -2.752 -7.273 6.266 1 98.69 212 ALA B N 1
ATOM 3821 C CA . ALA B 1 212 ? -3.283 -6.121 5.539 1 98.69 212 ALA B CA 1
ATOM 3822 C C . ALA B 1 212 ? -3.227 -6.348 4.031 1 98.69 212 ALA B C 1
ATOM 3824 O O . ALA B 1 212 ? -4.234 -6.195 3.336 1 98.69 212 ALA B O 1
ATOM 3825 N N . THR B 1 213 ? -2.084 -6.836 3.51 1 98.56 213 THR B N 1
ATOM 3826 C CA . THR B 1 213 ? -1.925 -6.918 2.062 1 98.56 213 THR B CA 1
ATOM 3827 C C . THR B 1 213 ? -2.611 -8.164 1.512 1 98.56 213 THR B C 1
ATOM 3829 O O . THR B 1 213 ? -2.895 -8.25 0.315 1 98.56 213 THR B O 1
ATOM 3832 N N . ASN B 1 214 ? -2.846 -9.172 2.342 1 98.62 214 ASN B N 1
ATOM 3833 C CA . ASN B 1 214 ? -3.711 -10.281 1.956 1 98.62 214 ASN B CA 1
ATOM 3834 C C . ASN B 1 214 ? -5.172 -9.852 1.87 1 98.62 214 ASN B C 1
ATOM 3836 O O . ASN B 1 214 ? -5.863 -10.18 0.906 1 98.62 214 ASN B O 1
ATOM 3840 N N . ARG B 1 215 ? -5.633 -9.086 2.891 1 98.69 215 ARG B N 1
ATOM 3841 C CA . ARG B 1 215 ? -7.016 -8.625 2.904 1 98.69 215 ARG B CA 1
ATOM 3842 C C . ARG B 1 215 ? -7.309 -7.734 1.699 1 98.69 215 ARG B C 1
ATOM 3844 O O . ARG B 1 215 ? -8.422 -7.734 1.176 1 98.69 215 ARG B O 1
ATOM 3851 N N . LEU B 1 216 ? -6.293 -6.988 1.282 1 98.69 216 LEU B N 1
ATOM 3852 C CA . LEU B 1 216 ? -6.477 -6.207 0.064 1 98.69 216 LEU B CA 1
ATOM 3853 C C . LEU B 1 216 ? -6.855 -7.105 -1.107 1 98.69 216 LEU B C 1
ATOM 3855 O O . LEU B 1 216 ? -7.816 -6.824 -1.826 1 98.69 216 LEU B O 1
ATOM 3859 N N . PHE B 1 217 ? -6.164 -8.188 -1.278 1 98.5 217 PHE B N 1
ATOM 3860 C CA . PHE B 1 217 ? -6.434 -9.062 -2.416 1 98.5 217 PHE B CA 1
ATOM 3861 C C . PHE B 1 217 ? -7.82 -9.672 -2.309 1 98.5 217 PHE B C 1
ATOM 3863 O O . PHE B 1 217 ? -8.484 -9.906 -3.322 1 98.5 217 PHE B O 1
ATOM 3870 N N . THR B 1 218 ? -8.305 -9.906 -1.105 1 98.5 218 THR B N 1
ATOM 3871 C CA . THR B 1 218 ? -9.602 -10.539 -0.904 1 98.5 218 THR B CA 1
ATOM 3872 C C . THR B 1 218 ? -10.727 -9.664 -1.444 1 98.5 218 THR B C 1
ATOM 3874 O O . THR B 1 218 ? -11.844 -10.133 -1.66 1 98.5 218 THR B O 1
ATOM 3877 N N . LEU B 1 219 ? -10.453 -8.398 -1.638 1 98.44 219 LEU B N 1
ATOM 3878 C CA . LEU B 1 219 ? -11.461 -7.535 -2.252 1 98.44 219 LEU B CA 1
ATOM 3879 C C . LEU B 1 219 ? -11.742 -7.969 -3.686 1 98.44 219 LEU B C 1
ATOM 3881 O O . LEU B 1 219 ? -12.906 -8.055 -4.094 1 98.44 219 LEU B O 1
ATOM 3885 N N . ARG B 1 220 ? -10.719 -8.258 -4.418 1 97.06 220 ARG B N 1
ATOM 3886 C CA . ARG B 1 220 ? -10.875 -8.68 -5.809 1 97.06 220 ARG B CA 1
ATOM 3887 C C . ARG B 1 220 ? -11.391 -10.109 -5.891 1 97.06 220 ARG B C 1
ATOM 3889 O O . ARG B 1 220 ? -12.32 -10.398 -6.645 1 97.06 220 ARG B O 1
ATOM 3896 N N . SER B 1 221 ? -10.719 -11.031 -5.059 1 97.75 221 SER B N 1
ATOM 3897 C CA . SER B 1 221 ? -11.148 -12.422 -5.102 1 97.75 221 SER B CA 1
ATOM 3898 C C . SER B 1 221 ? -12.57 -12.57 -4.559 1 97.75 221 SER B C 1
ATOM 3900 O O . SER B 1 221 ? -13.328 -13.422 -5.023 1 97.75 221 SER B O 1
ATOM 3902 N N . GLY B 1 222 ? -12.945 -11.688 -3.57 1 97.62 222 GLY B N 1
ATOM 3903 C CA . GLY B 1 222 ? -14.312 -11.688 -3.072 1 97.62 222 GLY B CA 1
ATOM 3904 C C . GLY 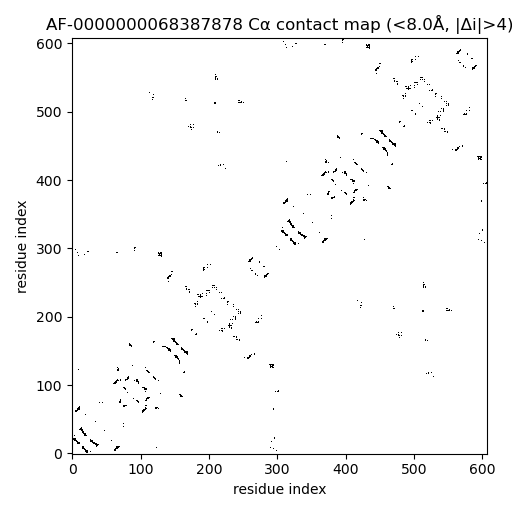B 1 222 ? -15.328 -11.258 -4.117 1 97.62 222 GLY B C 1
ATOM 3905 O O . GLY B 1 222 ? -16.438 -11.789 -4.16 1 97.62 222 GLY B O 1
ATOM 3906 N N . GLN B 1 223 ? -14.93 -10.266 -4.848 1 96.38 223 GLN B N 1
ATOM 3907 C CA . GLN B 1 223 ? -15.789 -9.859 -5.953 1 96.38 223 GLN B CA 1
ATOM 3908 C C . GLN B 1 223 ? -15.953 -10.984 -6.965 1 96.38 223 GLN B C 1
ATOM 3910 O O . GLN B 1 223 ? -17.078 -11.297 -7.375 1 96.38 223 GLN B O 1
ATOM 3915 N N . LEU B 1 224 ? -14.906 -11.656 -7.355 1 93.88 224 LEU B N 1
ATOM 3916 C CA . LEU B 1 224 ? -14.875 -12.703 -8.367 1 93.88 224 LEU B CA 1
ATOM 3917 C C . LEU B 1 224 ? -15.68 -13.922 -7.914 1 93.88 224 LEU B C 1
ATOM 3919 O O . LEU B 1 224 ? -16.422 -14.516 -8.703 1 93.88 224 LEU B O 1
ATOM 3923 N N . LEU B 1 225 ? -15.578 -14.281 -6.637 1 96.75 225 LEU B N 1
ATOM 3924 C CA . LEU B 1 225 ? -16.125 -15.547 -6.168 1 96.75 225 LEU B CA 1
ATOM 3925 C C . LEU B 1 225 ? -17.516 -15.367 -5.57 1 96.75 225 LEU B C 1
ATOM 3927 O O . LEU B 1 225 ? -18.344 -16.266 -5.625 1 96.75 225 LEU B O 1
ATOM 3931 N N . HIS B 1 226 ? -17.766 -14.141 -4.961 1 97.19 226 HIS B N 1
ATOM 3932 C CA . HIS B 1 226 ? -18.984 -14.008 -4.18 1 97.19 226 HIS B CA 1
ATOM 3933 C C . HIS B 1 226 ? -19.766 -12.766 -4.598 1 97.19 226 HIS B C 1
ATOM 3935 O O . HIS B 1 226 ? -20.812 -12.469 -4.02 1 97.19 226 HIS B O 1
ATOM 3941 N N . GLY B 1 227 ? -19.281 -12.039 -5.512 1 96.44 227 GLY B N 1
ATOM 3942 C CA . GLY B 1 227 ? -19.984 -10.844 -5.961 1 96.44 227 GLY B CA 1
ATOM 3943 C C . GLY B 1 227 ? -19.938 -9.711 -4.953 1 96.44 227 GLY B C 1
ATOM 3944 O O . GLY B 1 227 ? -20.938 -9 -4.766 1 96.44 227 GLY B O 1
ATOM 3945 N N . LEU B 1 228 ? -18.875 -9.609 -4.188 1 97.12 228 LEU B N 1
ATOM 3946 C CA . LEU B 1 228 ? -18.703 -8.477 -3.289 1 97.12 228 LEU B CA 1
ATOM 3947 C C . LEU B 1 228 ? -19.031 -7.164 -3.996 1 97.12 228 LEU B C 1
ATOM 3949 O O . LEU B 1 228 ? -18.469 -6.863 -5.051 1 97.12 228 LEU B O 1
ATOM 3953 N N . ALA B 1 229 ? -19.969 -6.441 -3.441 1 97.81 229 ALA B N 1
ATOM 3954 C CA . ALA B 1 229 ? -20.391 -5.184 -4.039 1 97.81 229 ALA B CA 1
ATOM 3955 C C . ALA B 1 229 ? -19.266 -4.152 -4.027 1 97.81 229 ALA B C 1
ATOM 3957 O O . ALA B 1 229 ? -18.484 -4.098 -3.08 1 97.81 229 ALA B O 1
ATOM 3958 N N . ALA B 1 230 ? -19.234 -3.271 -5 1 98.31 230 ALA B N 1
ATOM 3959 C CA . ALA B 1 230 ? -18.172 -2.275 -5.168 1 98.31 230 ALA B CA 1
ATOM 3960 C C . ALA B 1 230 ? -18.078 -1.363 -3.949 1 98.31 230 ALA B C 1
ATOM 3962 O O . ALA B 1 230 ? -16.984 -1.03 -3.5 1 98.31 230 ALA B O 1
ATOM 3963 N N . THR B 1 231 ? -19.234 -0.926 -3.406 1 98.69 231 THR B N 1
ATOM 3964 C CA . THR B 1 231 ? -19.25 -0.029 -2.258 1 98.69 231 THR B CA 1
ATOM 3965 C C . THR B 1 231 ? -18.688 -0.726 -1.021 1 98.69 231 THR B C 1
ATOM 3967 O O . THR B 1 231 ? -17.938 -0.124 -0.248 1 98.69 231 THR B O 1
ATOM 3970 N N . ASP B 1 232 ? -19.031 -2.01 -0.859 1 98.56 232 ASP B N 1
ATOM 3971 C CA . ASP B 1 232 ? -18.469 -2.787 0.241 1 98.56 232 ASP B CA 1
ATOM 3972 C C . ASP B 1 232 ? -16.953 -2.93 0.095 1 98.56 232 ASP B C 1
ATOM 3974 O O . ASP B 1 232 ? -16.219 -2.852 1.082 1 98.56 232 ASP B O 1
ATOM 3978 N N . ALA B 1 233 ? -16.531 -3.178 -1.139 1 98.62 233 ALA B N 1
ATOM 3979 C CA . ALA B 1 233 ? -15.109 -3.309 -1.405 1 98.62 233 ALA B CA 1
ATOM 3980 C C . ALA B 1 233 ? -14.367 -2.016 -1.078 1 98.62 233 ALA B C 1
ATOM 3982 O O . ALA B 1 233 ? -13.312 -2.041 -0.438 1 98.62 233 ALA B O 1
ATOM 3983 N N . LYS B 1 234 ? -14.906 -0.913 -1.502 1 98.75 234 LYS B N 1
ATOM 3984 C CA . LYS B 1 234 ? -14.297 0.383 -1.224 1 98.75 234 LYS B CA 1
ATOM 3985 C C . LYS B 1 234 ? -14.258 0.663 0.276 1 98.75 234 LYS B C 1
ATOM 3987 O O . LYS B 1 234 ? -13.258 1.162 0.797 1 98.75 234 LYS B O 1
ATOM 3992 N N . ALA B 1 235 ? -15.352 0.365 0.956 1 98.81 235 ALA B N 1
ATOM 3993 C CA . ALA B 1 235 ? -15.422 0.538 2.404 1 98.81 235 ALA B CA 1
ATOM 3994 C C . ALA B 1 235 ? -14.375 -0.319 3.113 1 98.81 235 ALA B C 1
ATOM 3996 O O . ALA B 1 235 ? -13.711 0.146 4.039 1 98.81 235 ALA B O 1
ATOM 3997 N N . ARG B 1 236 ? -14.219 -1.567 2.662 1 98.75 236 ARG B N 1
ATOM 3998 C CA . ARG B 1 236 ? -13.227 -2.459 3.244 1 98.75 236 ARG B CA 1
ATOM 3999 C C . ARG B 1 236 ? -11.812 -1.94 2.992 1 98.75 236 ARG B C 1
ATOM 4001 O O . ARG B 1 236 ? -10.961 -1.991 3.881 1 98.75 236 ARG B O 1
ATOM 4008 N N . LEU B 1 237 ? -11.625 -1.476 1.769 1 98.81 237 LEU B N 1
ATOM 4009 C CA . LEU B 1 237 ? -10.32 -0.915 1.445 1 98.81 237 LEU B CA 1
ATOM 4010 C C . LEU B 1 237 ? -9.961 0.217 2.402 1 98.81 237 LEU B C 1
ATOM 4012 O O . LEU B 1 237 ? -8.859 0.249 2.947 1 98.81 237 LEU B O 1
ATOM 4016 N N . SER B 1 238 ? -10.891 1.146 2.627 1 98.75 238 SER B N 1
ATOM 4017 C CA . SER B 1 238 ? -10.688 2.252 3.557 1 98.75 238 SER B CA 1
ATOM 4018 C C . SER B 1 238 ? -10.461 1.745 4.977 1 98.75 238 SER B C 1
ATOM 4020 O O . SER B 1 238 ? -9.57 2.23 5.68 1 98.75 238 SER B O 1
ATOM 4022 N N . GLY B 1 239 ? -11.258 0.734 5.359 1 98.88 239 GLY B N 1
ATOM 4023 C CA . GLY B 1 239 ? -11.125 0.156 6.684 1 98.88 239 GLY B CA 1
ATOM 4024 C C . GLY B 1 239 ? -9.781 -0.513 6.906 1 98.88 239 GLY B C 1
ATOM 4025 O O . GLY B 1 239 ? -9.195 -0.408 7.988 1 98.88 239 GLY B O 1
ATOM 4026 N N . ILE B 1 240 ? -9.297 -1.188 5.887 1 98.88 240 ILE B N 1
ATOM 4027 C CA . ILE B 1 240 ? -7.996 -1.846 5.953 1 98.88 240 ILE B CA 1
ATOM 4028 C C . ILE B 1 240 ? -6.902 -0.806 6.184 1 98.88 240 ILE B C 1
ATOM 4030 O O . ILE B 1 240 ? -6.074 -0.955 7.086 1 98.88 240 ILE B O 1
ATOM 4034 N N . MET B 1 241 ? -6.949 0.271 5.418 1 98.75 241 MET B N 1
ATOM 4035 C CA . MET B 1 241 ? -5.914 1.298 5.496 1 98.75 241 MET B CA 1
ATOM 4036 C C . MET B 1 241 ? -5.953 2.006 6.848 1 98.75 241 MET B C 1
ATOM 4038 O O . MET B 1 241 ? -4.918 2.182 7.492 1 98.75 241 MET B O 1
ATOM 4042 N N . ILE B 1 242 ? -7.113 2.377 7.289 1 98.88 242 ILE B N 1
ATOM 4043 C CA . ILE B 1 242 ? -7.266 3.135 8.523 1 98.88 242 ILE B CA 1
ATOM 4044 C C . ILE B 1 242 ? -7 2.227 9.727 1 98.88 242 ILE B C 1
ATOM 4046 O O . ILE B 1 242 ? -6.375 2.645 10.703 1 98.88 242 ILE B O 1
ATOM 4050 N N . GLY B 1 243 ? -7.457 0.968 9.664 1 98.94 243 GLY B N 1
ATOM 4051 C CA . GLY B 1 243 ? -7.152 0.02 10.719 1 98.94 243 GLY B CA 1
ATOM 4052 C C . GLY B 1 243 ? -5.664 -0.199 10.914 1 98.94 243 GLY B C 1
ATOM 4053 O O . GLY B 1 243 ? -5.184 -0.254 12.047 1 98.94 243 GLY B O 1
ATOM 4054 N N . LEU B 1 244 ? -4.957 -0.342 9.812 1 98.88 244 LEU B N 1
ATOM 4055 C CA . LEU B 1 244 ? -3.512 -0.519 9.859 1 98.88 244 LEU B CA 1
ATOM 4056 C C . LEU B 1 244 ? -2.832 0.706 10.469 1 98.88 244 LEU B C 1
ATOM 4058 O O . LEU B 1 244 ? -1.933 0.575 11.297 1 98.88 244 LEU B O 1
ATOM 4062 N N . GLU B 1 245 ? -3.264 1.874 10.086 1 98.81 245 GLU B N 1
ATOM 4063 C CA . GLU B 1 245 ? -2.756 3.137 10.617 1 98.81 245 GLU B CA 1
ATOM 4064 C C . GLU B 1 245 ? -2.926 3.207 12.133 1 98.81 245 GLU B C 1
ATOM 4066 O O . GLU B 1 245 ? -1.97 3.496 12.852 1 98.81 245 GLU B O 1
ATOM 4071 N N . ILE B 1 246 ? -4.125 2.908 12.562 1 98.75 246 ILE B N 1
ATOM 4072 C CA . ILE B 1 246 ? -4.422 3.039 13.992 1 98.75 246 ILE B CA 1
ATOM 4073 C C . ILE B 1 246 ? -3.611 2.016 14.781 1 98.75 246 ILE B C 1
ATOM 4075 O O . ILE B 1 246 ? -3.113 2.318 15.867 1 98.75 246 ILE B O 1
ATOM 4079 N N . ALA B 1 247 ? -3.447 0.787 14.203 1 98.75 247 ALA B N 1
ATOM 4080 C CA . ALA B 1 247 ? -2.596 -0.209 14.852 1 98.75 247 ALA B CA 1
ATOM 4081 C C . ALA B 1 247 ? -1.17 0.31 15.016 1 98.75 247 ALA B C 1
ATOM 4083 O O . ALA B 1 247 ? -0.562 0.154 16.078 1 98.75 247 ALA B O 1
ATOM 4084 N N . GLY B 1 248 ? -0.636 0.929 13.984 1 98.56 248 GLY B N 1
ATOM 4085 C CA . GLY B 1 248 ? 0.697 1.507 14.039 1 98.56 248 GLY B CA 1
ATOM 4086 C C . GLY B 1 248 ? 0.819 2.637 15.047 1 98.56 248 GLY B C 1
ATOM 4087 O O . GLY B 1 248 ? 1.78 2.688 15.812 1 98.56 248 GLY B O 1
ATOM 4088 N N . ALA B 1 249 ? -0.151 3.537 15.039 1 97.88 249 ALA B N 1
ATOM 4089 C CA . ALA B 1 249 ? -0.145 4.664 15.961 1 97.88 249 ALA B CA 1
ATOM 4090 C C . ALA B 1 249 ? -0.172 4.188 17.406 1 97.88 249 ALA B C 1
ATOM 4092 O O . ALA B 1 249 ? 0.58 4.688 18.25 1 97.88 249 ALA B O 1
ATOM 4093 N N . HIS B 1 250 ? -0.991 3.174 17.641 1 97.5 250 HIS B N 1
ATOM 4094 C CA . HIS B 1 250 ? -1.183 2.672 19 1 97.5 250 HIS B CA 1
ATOM 4095 C C . HIS B 1 250 ? 0.013 1.844 19.453 1 97.5 250 HIS B C 1
ATOM 4097 O O . HIS B 1 250 ? 0.173 1.582 20.641 1 97.5 250 HIS B O 1
ATOM 4103 N N . SER B 1 251 ? 0.826 1.385 18.5 1 96.31 251 SER B N 1
ATOM 4104 C CA . SER B 1 251 ? 2.041 0.676 18.891 1 96.31 251 SER B CA 1
ATOM 4105 C C . SER B 1 251 ? 3.088 1.636 19.438 1 96.31 251 SER B C 1
ATOM 4107 O O . SER B 1 251 ? 4.055 1.21 20.078 1 96.31 251 SER B O 1
ATOM 4109 N N . GLN B 1 252 ? 2.852 2.947 19.25 1 91.44 252 GLN B N 1
ATOM 4110 C CA . GLN B 1 252 ? 3.846 3.943 19.625 1 91.44 252 GLN B CA 1
ATOM 4111 C C . GLN B 1 252 ? 3.387 4.738 20.844 1 91.44 252 GLN B C 1
ATOM 4113 O O . GLN B 1 252 ? 4.094 5.633 21.312 1 91.44 252 GLN B O 1
ATOM 4118 N N . ALA B 1 253 ? 2.23 4.555 21.312 1 91.31 253 ALA B N 1
ATOM 4119 C CA . ALA B 1 253 ? 1.647 5.227 22.469 1 91.31 253 ALA B CA 1
ATOM 4120 C C . ALA B 1 253 ? 0.721 4.285 23.234 1 91.31 253 ALA B C 1
ATOM 4122 O O . ALA B 1 253 ? 0.226 3.303 22.688 1 91.31 253 ALA B O 1
ATOM 4123 N N . LYS B 1 254 ? 0.477 4.633 24.5 1 91.38 254 LYS B N 1
ATOM 4124 C CA . LYS B 1 254 ? -0.454 3.838 25.297 1 91.38 254 LYS B CA 1
ATOM 4125 C C . LYS B 1 254 ? -1.877 3.955 24.75 1 91.38 254 LYS B C 1
ATOM 4127 O O . LYS B 1 254 ? -2.318 5.043 24.391 1 91.38 254 LYS B O 1
ATOM 4132 N N . ARG B 1 255 ? -2.564 2.896 24.734 1 90.31 255 ARG B N 1
ATOM 4133 C CA . ARG B 1 255 ? -3.916 2.828 24.188 1 90.31 255 ARG B CA 1
ATOM 4134 C C . ARG B 1 255 ? -4.855 3.773 24.938 1 90.31 255 ARG B C 1
ATOM 4136 O O . ARG B 1 255 ? -5.805 4.301 24.359 1 90.31 255 ARG B O 1
ATOM 4143 N N . GLU B 1 256 ? -4.531 4.008 26.188 1 91.69 256 GLU B N 1
ATOM 4144 C CA . GLU B 1 256 ? -5.402 4.809 27.047 1 91.69 256 GLU B CA 1
ATOM 4145 C C . GLU B 1 256 ? -5.164 6.301 26.828 1 91.69 256 GLU B C 1
ATOM 4147 O O . GLU B 1 256 ? -5.938 7.133 27.312 1 91.69 256 GLU B O 1
ATOM 4152 N N . THR B 1 257 ? -4.129 6.652 26.125 1 93.44 257 THR B N 1
ATOM 4153 C CA . THR B 1 257 ? -3.867 8.062 25.859 1 93.44 257 THR B CA 1
ATOM 4154 C C . THR B 1 257 ? -5.031 8.703 25.109 1 93.44 257 THR B C 1
ATOM 4156 O O . THR B 1 257 ? -5.469 8.18 24.078 1 93.44 257 THR B O 1
ATOM 4159 N N . PRO B 1 258 ? -5.582 9.766 25.688 1 93.12 258 PRO B N 1
ATOM 4160 C CA . PRO B 1 258 ? -6.699 10.414 25 1 93.12 258 PRO B CA 1
ATOM 4161 C C . PRO B 1 258 ? -6.348 10.844 23.578 1 93.12 258 PRO B C 1
ATOM 4163 O O . PRO B 1 258 ? -5.242 11.336 23.344 1 93.12 258 PRO B O 1
ATOM 4166 N N . VAL B 1 259 ? -7.316 10.648 22.656 1 96.88 259 VAL B N 1
ATOM 4167 C CA . VAL B 1 259 ? -7.09 10.977 21.25 1 96.88 259 VAL B CA 1
ATOM 4168 C C . VAL B 1 259 ? -7.859 12.242 20.875 1 96.88 259 VAL B C 1
ATOM 4170 O O . VAL B 1 259 ? -9.023 12.398 21.266 1 96.88 259 VAL B O 1
ATOM 4173 N N . VAL B 1 260 ? -7.23 13.172 20.25 1 96.56 260 VAL B N 1
ATOM 4174 C CA . VAL B 1 260 ? -7.859 14.336 19.641 1 96.56 260 VAL B CA 1
ATOM 4175 C C . VAL B 1 260 ? -7.836 14.203 18.125 1 96.56 260 VAL B C 1
ATOM 4177 O O . VAL B 1 260 ? -6.766 14.062 17.516 1 96.56 260 VAL B O 1
ATOM 4180 N N . LEU B 1 261 ? -8.961 14.148 17.531 1 98 261 LEU B N 1
ATOM 4181 C CA . LEU B 1 261 ? -9.07 14.102 16.078 1 98 261 LEU B CA 1
ATOM 4182 C C . LEU B 1 261 ? -9.203 15.508 15.492 1 98 261 LEU B C 1
ATOM 4184 O O . LEU B 1 261 ? -10.148 16.234 15.82 1 98 261 LEU B O 1
ATOM 4188 N N . ILE B 1 262 ? -8.211 15.914 14.75 1 97.38 262 ILE B N 1
ATOM 4189 C CA . ILE B 1 262 ? -8.352 17.125 13.953 1 97.38 262 ILE B CA 1
ATOM 4190 C C . ILE B 1 262 ? -8.773 16.766 12.531 1 97.38 262 ILE B C 1
ATOM 4192 O O . ILE B 1 262 ? -7.953 16.344 11.711 1 97.38 262 ILE B O 1
ATOM 4196 N N . GLY B 1 263 ? -10 16.844 12.281 1 94.25 263 GLY B N 1
ATOM 4197 C CA . GLY B 1 263 ? -10.539 16.422 11 1 94.25 263 GLY B CA 1
ATOM 4198 C C . GLY B 1 263 ? -11.844 17.109 10.648 1 94.25 263 GLY B C 1
ATOM 4199 O O . GLY B 1 263 ? -12.5 17.688 11.516 1 94.25 263 GLY B O 1
ATOM 4200 N N . SER B 1 264 ? -12.148 17.156 9.383 1 90.62 264 SER B N 1
ATOM 4201 C CA . SER B 1 264 ? -13.391 17.734 8.891 1 90.62 264 SER B CA 1
ATOM 4202 C C . SER B 1 264 ? -14 16.875 7.785 1 90.62 264 SER B C 1
ATOM 4204 O O . SER B 1 264 ? -13.32 16.047 7.195 1 90.62 264 SER B O 1
ATOM 4206 N N . GLY B 1 265 ? -15.312 17 7.641 1 92.69 265 GLY B N 1
ATOM 4207 C CA . GLY B 1 265 ? -16 16.422 6.496 1 92.69 265 GLY B CA 1
ATOM 4208 C C . GLY B 1 265 ? -16.062 14.906 6.539 1 92.69 265 GLY B C 1
ATOM 4209 O O . GLY B 1 265 ? -16.094 14.312 7.617 1 92.69 265 GLY B O 1
ATOM 4210 N N . ALA B 1 266 ? -16.109 14.289 5.375 1 94.19 266 ALA B N 1
ATOM 4211 C CA . ALA B 1 266 ? -16.312 12.852 5.23 1 94.19 266 ALA B CA 1
ATOM 4212 C C . ALA B 1 266 ? -15.117 12.07 5.785 1 94.19 266 ALA B C 1
ATOM 4214 O O . ALA B 1 266 ? -15.297 11.016 6.402 1 94.19 266 ALA B O 1
ATOM 4215 N N . LEU B 1 267 ? -13.961 12.609 5.602 1 95.25 267 LEU B N 1
ATOM 4216 C CA . LEU B 1 267 ? -12.766 11.914 6.082 1 95.25 267 LEU B CA 1
ATOM 4217 C C . LEU B 1 267 ? -12.742 11.883 7.605 1 95.25 267 LEU B C 1
ATOM 4219 O O . LEU B 1 267 ? -12.438 10.844 8.203 1 95.25 267 LEU B O 1
ATOM 4223 N N . GLY B 1 268 ? -13.023 13.016 8.234 1 97.06 268 GLY B N 1
ATOM 4224 C CA . GLY B 1 268 ? -13.133 13.039 9.688 1 97.06 268 GLY B CA 1
ATOM 4225 C C . GLY B 1 268 ? -14.156 12.055 10.219 1 97.06 268 GLY B C 1
ATOM 4226 O O . GLY B 1 268 ? -13.898 11.352 11.203 1 97.06 268 GLY B O 1
ATOM 4227 N N . ALA B 1 269 ? -15.219 11.961 9.539 1 97.5 269 ALA B N 1
ATOM 4228 C CA . ALA B 1 269 ? -16.297 11.07 9.953 1 97.5 269 ALA B CA 1
ATOM 4229 C C . ALA B 1 269 ? -15.867 9.609 9.867 1 97.5 269 ALA B C 1
ATOM 4231 O O . ALA B 1 269 ? -16.281 8.789 10.688 1 97.5 269 ALA B O 1
ATOM 4232 N N . LEU B 1 270 ? -15.109 9.258 8.906 1 98.44 270 LEU B N 1
ATOM 4233 C CA . LEU B 1 270 ? -14.594 7.898 8.797 1 98.44 270 LEU B CA 1
ATOM 4234 C C . LEU B 1 270 ? -13.711 7.551 9.984 1 98.44 270 LEU B C 1
ATOM 4236 O O . LEU B 1 270 ? -13.812 6.453 10.539 1 98.44 270 LEU B O 1
ATOM 4240 N N . TYR B 1 271 ? -12.859 8.492 10.367 1 98.75 271 TYR B N 1
ATOM 4241 C CA . TYR B 1 271 ? -11.984 8.234 11.508 1 98.75 271 TYR B CA 1
ATOM 4242 C C . TYR B 1 271 ? -12.789 8.133 12.797 1 98.75 271 TYR B C 1
ATOM 4244 O O . TYR B 1 271 ? -12.492 7.305 13.664 1 98.75 271 TYR B O 1
ATOM 4252 N N . GLU B 1 272 ? -13.797 8.969 12.906 1 98.5 272 GLU B N 1
ATOM 4253 C CA . GLU B 1 272 ? -14.695 8.836 14.055 1 98.5 272 GLU B CA 1
ATOM 4254 C C . GLU B 1 272 ? -15.328 7.445 14.102 1 98.5 272 GLU B C 1
ATOM 4256 O O . GLU B 1 272 ? -15.406 6.824 15.164 1 98.5 272 GLU B O 1
ATOM 4261 N N . GLY B 1 273 ? -15.789 7.02 12.945 1 98.75 273 GLY B N 1
ATOM 4262 C CA . GLY B 1 273 ? -16.328 5.672 12.859 1 98.75 273 GLY B CA 1
ATOM 4263 C C . GLY B 1 273 ? -15.336 4.602 13.266 1 98.75 273 GLY B C 1
ATOM 4264 O O . GLY B 1 273 ? -15.688 3.65 13.969 1 98.75 273 GLY B O 1
ATOM 4265 N N . ALA B 1 274 ? -14.109 4.707 12.828 1 98.88 274 ALA B N 1
ATOM 4266 C CA . ALA B 1 274 ? -13.062 3.756 13.18 1 98.88 274 ALA B CA 1
ATOM 4267 C C . ALA B 1 274 ? -12.789 3.77 14.68 1 98.88 274 ALA B C 1
ATOM 4269 O O . ALA B 1 274 ? -12.625 2.713 15.297 1 98.88 274 ALA B O 1
ATOM 4270 N N . PHE B 1 275 ? -12.703 5.012 15.266 1 98.62 275 PHE B N 1
ATOM 4271 C CA . PHE B 1 275 ? -12.461 5.141 16.688 1 98.62 275 PHE B CA 1
ATOM 4272 C C . PHE B 1 275 ? -13.586 4.488 17.5 1 98.62 275 PHE B C 1
ATOM 4274 O O . PHE B 1 275 ? -13.328 3.785 18.469 1 98.62 275 PHE B O 1
ATOM 4281 N N . THR B 1 276 ? -14.773 4.688 17.047 1 98.31 276 THR B N 1
ATOM 4282 C CA . THR B 1 276 ? -15.922 4.074 17.703 1 98.31 276 THR B CA 1
ATOM 4283 C C . THR B 1 276 ? -15.852 2.551 17.609 1 98.31 276 THR B C 1
ATOM 4285 O O . THR B 1 276 ? -16.047 1.849 18.594 1 98.31 276 THR B O 1
ATOM 4288 N N . ALA B 1 277 ? -15.539 2.074 16.438 1 98.62 277 ALA B N 1
ATOM 4289 C CA . ALA B 1 277 ? -15.445 0.636 16.203 1 98.62 277 ALA B CA 1
ATOM 4290 C C . ALA B 1 277 ? -14.398 0.002 17.109 1 98.62 277 ALA B C 1
ATOM 4292 O O . ALA B 1 277 ? -14.523 -1.163 17.5 1 98.62 277 ALA B O 1
ATOM 4293 N N . LEU B 1 278 ? -13.391 0.748 17.5 1 98.44 278 LEU B N 1
ATOM 4294 C CA . LEU B 1 278 ? -12.273 0.221 18.281 1 98.44 278 LEU B CA 1
ATOM 4295 C C . LEU B 1 278 ? -12.391 0.65 19.75 1 98.44 278 LEU B C 1
ATOM 4297 O O . LEU B 1 278 ? -11.477 0.409 20.531 1 98.44 278 LEU B O 1
ATOM 4301 N N . ASP B 1 279 ? -13.422 1.345 20.125 1 97.75 279 ASP B N 1
ATOM 4302 C CA . ASP B 1 279 ? -13.688 1.817 21.469 1 97.75 279 ASP B CA 1
ATOM 4303 C C . ASP B 1 279 ? -12.602 2.785 21.938 1 97.75 279 ASP B C 1
ATOM 4305 O O . ASP B 1 279 ? -12.086 2.664 23.062 1 97.75 279 ASP B O 1
ATOM 4309 N N . ILE B 1 280 ? -12.188 3.637 21.031 1 97.5 280 ILE B N 1
ATOM 4310 C CA . ILE B 1 280 ? -11.227 4.684 21.359 1 97.5 280 ILE B CA 1
ATOM 4311 C C . ILE B 1 280 ? -11.961 5.953 21.766 1 97.5 280 ILE B C 1
ATOM 4313 O O . ILE B 1 280 ? -12.852 6.422 21.062 1 97.5 280 ILE B O 1
ATOM 4317 N N . HIS B 1 281 ? -11.641 6.484 22.938 1 95.56 281 HIS B N 1
ATOM 4318 C CA . HIS B 1 281 ? -12.172 7.773 23.375 1 95.56 281 HIS B CA 1
ATOM 4319 C C . HIS B 1 281 ? -11.477 8.922 22.656 1 95.56 281 HIS B C 1
ATOM 4321 O O . HIS B 1 281 ? -10.242 8.961 22.578 1 95.56 281 HIS B O 1
ATOM 4327 N N . TYR B 1 282 ? -12.312 9.797 22.078 1 96.5 282 TYR B N 1
ATOM 4328 C CA . TYR B 1 282 ? -11.719 10.875 21.297 1 96.5 282 TYR B CA 1
ATOM 4329 C C . TYR B 1 282 ? -12.531 12.156 21.438 1 96.5 282 TYR B C 1
ATOM 4331 O O . TYR B 1 282 ? -13.711 12.117 21.812 1 96.5 282 TYR B O 1
ATOM 4339 N N . THR B 1 283 ? -11.938 13.258 21.219 1 95.56 283 THR B N 1
ATOM 4340 C CA . THR B 1 283 ? -12.57 14.547 20.984 1 95.56 283 THR B CA 1
ATOM 4341 C C . THR B 1 283 ? -12.266 15.055 19.562 1 95.56 283 THR B C 1
ATOM 4343 O O . THR B 1 283 ? -11.289 14.625 18.953 1 95.56 283 THR B O 1
ATOM 4346 N N . VAL B 1 284 ? -13.141 15.875 19.016 1 96.56 284 VAL B N 1
ATOM 4347 C CA . VAL B 1 284 ? -12.984 16.328 17.641 1 96.56 284 VAL B CA 1
ATOM 4348 C C . VAL B 1 284 ? -12.773 17.844 17.609 1 96.56 284 VAL B C 1
ATOM 4350 O O . VAL B 1 284 ? -13.438 18.578 18.344 1 96.56 284 VAL B O 1
ATOM 4353 N N . ILE B 1 285 ? -11.828 18.219 16.922 1 95.69 285 ILE B N 1
ATOM 4354 C CA . ILE B 1 285 ? -11.633 19.625 16.562 1 95.69 285 ILE B CA 1
ATOM 4355 C C . ILE B 1 285 ? -11.672 19.781 15.047 1 95.69 285 ILE B C 1
ATOM 4357 O O . ILE B 1 285 ? -10.984 19.047 14.328 1 95.69 285 ILE B O 1
ATOM 4361 N N . ASP B 1 286 ? -12.469 20.672 14.57 1 95.12 286 ASP B N 1
ATOM 4362 C CA . ASP B 1 286 ? -12.57 20.922 13.133 1 95.12 286 ASP B CA 1
ATOM 4363 C C . ASP B 1 286 ? -11.242 21.406 12.562 1 95.12 286 ASP B C 1
ATOM 4365 O O . ASP B 1 286 ? -10.633 22.344 13.102 1 95.12 286 ASP B O 1
ATOM 4369 N N . ALA B 1 287 ? -10.844 20.812 11.461 1 92.44 287 ALA B N 1
ATOM 4370 C CA . ALA B 1 287 ? -9.531 21.109 10.891 1 92.44 287 ALA B CA 1
ATOM 4371 C C . ALA B 1 287 ? -9.445 22.562 10.422 1 92.44 287 ALA B C 1
ATOM 4373 O O . ALA B 1 287 ? -8.406 23.203 10.562 1 92.44 287 ALA B O 1
ATOM 4374 N N . ASP B 1 288 ? -10.477 23.109 9.82 1 89.56 288 ASP B N 1
ATOM 4375 C CA . ASP B 1 288 ? -10.508 24.5 9.359 1 89.56 288 ASP B CA 1
ATOM 4376 C C . ASP B 1 288 ? -10.414 25.469 10.531 1 89.56 288 ASP B C 1
ATOM 4378 O O . ASP B 1 288 ? -9.695 26.469 10.461 1 89.56 288 ASP B O 1
ATOM 4382 N N . ASP B 1 289 ? -11.156 25.094 11.547 1 93.25 289 ASP B N 1
ATOM 4383 C CA . ASP B 1 289 ? -11.109 25.922 12.75 1 93.25 289 ASP B CA 1
ATOM 4384 C C . ASP B 1 289 ? -9.727 25.891 13.383 1 93.25 289 ASP B C 1
ATOM 4386 O O . ASP B 1 289 ? -9.219 26.922 13.828 1 93.25 289 ASP B O 1
ATOM 4390 N N . ALA B 1 290 ? -9.164 24.734 13.375 1 94.75 290 ALA B N 1
ATOM 4391 C CA . ALA B 1 290 ? -7.855 24.578 14.008 1 94.75 290 ALA B CA 1
ATOM 4392 C C . ALA B 1 290 ? -6.801 25.422 13.305 1 94.75 290 ALA B C 1
ATOM 4394 O O . ALA B 1 290 ? -6.02 26.109 13.953 1 94.75 290 ALA B O 1
ATOM 4395 N N . VAL B 1 291 ? -6.754 25.359 12.016 1 95.38 291 VAL B N 1
ATOM 4396 C CA . VAL B 1 291 ? -5.727 26.094 11.289 1 95.38 291 VAL B CA 1
ATOM 4397 C C . VAL B 1 291 ? -5.965 27.594 11.414 1 95.38 291 VAL B C 1
ATOM 4399 O O . VAL B 1 291 ? -5.02 28.375 11.57 1 95.38 291 VAL B O 1
ATOM 4402 N N . ARG B 1 292 ? -7.207 28.047 11.367 1 94.5 292 ARG B N 1
ATOM 4403 C CA . ARG B 1 292 ? -7.52 29.469 11.516 1 94.5 292 ARG B CA 1
ATOM 4404 C C . ARG B 1 292 ? -7.105 29.969 12.891 1 94.5 292 ARG B C 1
ATOM 4406 O O . ARG B 1 292 ? -6.477 31.031 13.008 1 94.5 292 ARG B O 1
ATOM 4413 N N . ARG B 1 293 ? -7.43 29.188 13.867 1 94.12 293 ARG B N 1
ATOM 4414 C CA . ARG B 1 293 ? -7.062 29.562 15.234 1 94.12 293 ARG B CA 1
ATOM 4415 C C . ARG B 1 293 ? -5.547 29.578 15.406 1 94.12 293 ARG B C 1
ATOM 4417 O O . ARG B 1 293 ? -5.012 30.438 16.109 1 94.12 293 ARG B O 1
ATOM 4424 N N . GLY B 1 294 ? -4.926 28.594 14.805 1 95.38 294 GLY B N 1
ATOM 4425 C CA . GLY B 1 294 ? -3.473 28.547 14.852 1 95.38 294 GLY B CA 1
ATOM 4426 C C . GLY B 1 294 ? -2.824 29.766 14.203 1 95.38 294 GLY B C 1
ATOM 4427 O O . GLY B 1 294 ? -1.907 30.359 14.766 1 95.38 294 GLY B O 1
ATOM 4428 N N . LEU B 1 295 ? -3.338 30.125 13.055 1 96.38 295 LEU B N 1
ATOM 4429 C CA . LEU B 1 295 ? -2.82 31.297 12.344 1 96.38 295 LEU B CA 1
ATOM 4430 C C . LEU B 1 295 ? -3.098 32.562 13.125 1 96.38 295 LEU B C 1
ATOM 4432 O O . LEU B 1 295 ? -2.252 33.469 13.18 1 96.38 295 LEU B O 1
ATOM 4436 N N . LEU B 1 296 ? -4.227 32.625 13.734 1 95 296 LEU B N 1
ATOM 4437 C CA . LEU B 1 296 ? -4.57 33.781 14.547 1 95 296 LEU B CA 1
ATOM 4438 C C . LEU B 1 296 ? -3.623 33.906 15.734 1 95 296 LEU B C 1
ATOM 4440 O O . LEU B 1 296 ? -3.098 35 16 1 95 296 LEU B O 1
ATOM 4444 N N . ALA B 1 297 ? -3.436 32.812 16.359 1 93.25 297 ALA B N 1
ATOM 4445 C CA . ALA B 1 297 ? -2.541 32.812 17.516 1 93.25 297 ALA B CA 1
ATOM 4446 C C . ALA B 1 297 ? -1.129 33.219 17.109 1 93.25 297 ALA B C 1
ATOM 4448 O O . ALA B 1 297 ? -0.49 34 17.812 1 93.25 297 ALA B O 1
ATOM 4449 N N . ALA B 1 298 ? -0.708 32.688 16.062 1 94.88 298 ALA B N 1
ATOM 4450 C CA . ALA B 1 298 ? 0.634 33 15.578 1 94.88 298 ALA B CA 1
ATOM 4451 C C . ALA B 1 298 ? 0.751 34.469 15.18 1 94.88 298 ALA B C 1
ATOM 4453 O O . ALA B 1 298 ? 1.733 35.125 15.516 1 94.88 298 ALA B O 1
ATOM 4454 N N . ALA B 1 299 ? -0.248 34.969 14.461 1 95.75 299 ALA B N 1
ATOM 4455 C CA . ALA B 1 299 ? -0.239 36.344 14.016 1 95.75 299 ALA B CA 1
ATOM 4456 C C . ALA B 1 299 ? -0.195 37.312 15.211 1 95.75 299 ALA B C 1
ATOM 4458 O O . ALA B 1 299 ? 0.56 38.281 15.203 1 95.75 299 ALA B O 1
ATOM 4459 N N . ASN B 1 300 ? -0.963 37 16.188 1 94.88 300 ASN B N 1
ATOM 4460 C CA . ASN B 1 300 ? -0.999 37.844 17.391 1 94.88 300 ASN B CA 1
ATOM 4461 C C . ASN B 1 300 ? 0.34 37.812 18.125 1 94.88 300 ASN B C 1
ATOM 4463 O O . ASN B 1 300 ? 0.734 38.812 18.719 1 94.88 300 ASN B O 1
ATOM 4467 N N . ALA B 1 301 ? 0.993 36.75 18.062 1 93.56 301 ALA B N 1
ATOM 4468 C CA . ALA B 1 301 ? 2.289 36.625 18.719 1 93.56 301 ALA B CA 1
ATOM 4469 C C . ALA B 1 301 ? 3.377 37.344 17.938 1 93.56 301 ALA B C 1
ATOM 4471 O O . ALA B 1 301 ? 4.27 37.969 18.516 1 93.56 301 ALA B O 1
ATOM 4472 N N . ILE B 1 302 ? 3.324 37.25 16.641 1 94.31 302 ILE B N 1
ATOM 4473 C CA . ILE B 1 302 ? 4.344 37.812 15.766 1 94.31 302 ILE B CA 1
ATOM 4474 C C . ILE B 1 302 ? 4.164 39.312 15.68 1 94.31 302 ILE B C 1
ATOM 4476 O O . ILE B 1 302 ? 5.148 40.062 15.633 1 94.31 302 ILE B O 1
ATOM 4480 N N . TRP B 1 303 ? 2.859 39.719 15.594 1 94.38 303 TRP B N 1
ATOM 4481 C CA . TRP B 1 303 ? 2.514 41.125 15.492 1 94.38 303 TRP B CA 1
ATOM 4482 C C . TRP B 1 303 ? 1.577 41.531 16.625 1 94.38 303 TRP B C 1
ATOM 4484 O O . TRP B 1 303 ? 0.39 41.781 16.391 1 94.38 303 TRP B O 1
ATOM 4494 N N . PRO B 1 304 ? 2.123 41.719 17.812 1 88.56 304 PRO B N 1
ATOM 4495 C CA . PRO B 1 304 ? 1.266 42.062 18.953 1 88.56 304 PRO B CA 1
ATOM 4496 C C . PRO B 1 304 ? 0.573 43.406 18.797 1 88.56 304 PRO B C 1
ATOM 4498 O O . PRO B 1 304 ? 1.096 44.312 18.125 1 88.56 304 PRO B O 1
#

pLDDT: mean 95.34, std 5.13, range [58.59, 98.94]

Solvent-accessible surface area (backbone atoms only — not comparable to full-atom values): 29989 Å² total; per-residue (Å²): 128,86,55,80,52,37,32,35,32,48,29,32,59,59,32,28,37,36,35,36,21,20,85,89,60,49,76,77,43,74,49,75,49,66,60,4,39,66,50,21,66,75,70,32,52,68,55,54,51,48,53,55,37,56,74,69,62,54,69,80,71,48,35,35,42,33,35,20,38,39,17,34,88,85,33,75,49,66,23,57,61,44,62,50,59,36,52,55,66,54,41,58,76,42,45,33,73,49,80,96,48,91,38,56,34,32,24,35,27,22,40,27,32,75,49,86,92,56,23,32,69,43,58,39,57,56,40,24,47,53,30,63,52,50,82,79,48,74,56,64,36,36,34,37,36,73,46,52,60,19,34,39,35,36,34,44,66,53,17,40,59,49,61,49,46,25,38,45,40,47,49,50,52,34,43,48,65,61,41,79,41,27,69,30,33,51,86,40,60,91,80,59,31,77,35,62,50,19,33,51,26,19,52,49,18,40,76,38,30,33,38,44,51,35,55,55,43,28,38,42,31,26,28,74,75,69,59,50,48,22,41,48,35,43,32,25,52,52,13,35,42,52,12,24,45,51,32,27,54,47,73,76,44,65,81,80,47,44,31,38,36,38,32,53,70,72,65,31,42,36,51,51,23,44,31,56,64,66,72,49,65,68,49,80,42,48,38,68,58,14,34,52,42,13,44,47,53,42,46,44,67,76,59,112,130,86,54,80,51,38,33,37,31,47,29,32,60,58,32,28,38,36,34,36,21,20,85,89,58,49,74,77,43,75,49,77,49,66,62,4,40,66,48,21,66,76,72,31,52,67,55,56,51,49,54,55,36,57,73,69,64,54,68,80,72,48,36,33,42,33,36,20,38,38,18,33,87,84,33,75,50,65,23,58,62,45,62,49,60,36,50,55,68,54,41,59,75,42,45,33,73,49,80,96,49,92,37,57,35,32,24,34,27,22,40,28,32,75,49,85,91,55,23,32,71,46,58,38,58,59,40,26,47,52,30,63,51,50,82,80,47,75,57,65,35,36,35,38,34,74,44,54,60,19,34,40,33,37,33,44,66,53,18,40,59,48,60,49,45,25,40,44,41,45,47,50,52,33,44,49,65,60,40,80,41,27,69,31,33,50,86,39,60,90,78,58,31,78,35,63,49,21,32,51,26,19,51,50,16,40,75,38,29,32,38,45,50,36,55,56,43,28,37,42,32,27,28,75,76,70,59,52,48,22,40,48,34,43,32,26,53,52,12,35,42,51,12,24,47,51,32,27,54,45,72,74,44,66,81,81,47,45,31,37,35,38,33,53,70,71,67,31,42,36,51,51,24,45,30,56,63,67,72,50,66,68,48,79,41,48,39,69,56,14,33,51,43,12,44,46,54,42,46,46,68,74,59,112

Foldseek 3Di:
DADFAAKEWEAEQQKIKIFGAGLVLDGPDIDIDRCHQPNCLVVPVVVVVVVVCVVSVPDQAHEYEYWYCLCPPSHQHPLEADEPQDALCVQLVSWDFRPPGPYTYTYTHWHWYVDVVATDIDTLVSLLLLQPDDLPDADWAWEWEDDCWIKTFIDHNRTTHDMHTARLNVCLVCPCCPHPVVVLQPPADDDFLQDPLQLVLLVVCLVVVVCLVVQLVCSVVCCVPPNPHNNSSSSNSSSSSLSNVVSVSCVVDPQQHEYEYAEDDRRSRNNVSSCVSVVHHYHYDHNVSSNSSSSSVSCSVNPD/DADFAAKEWEAEQQ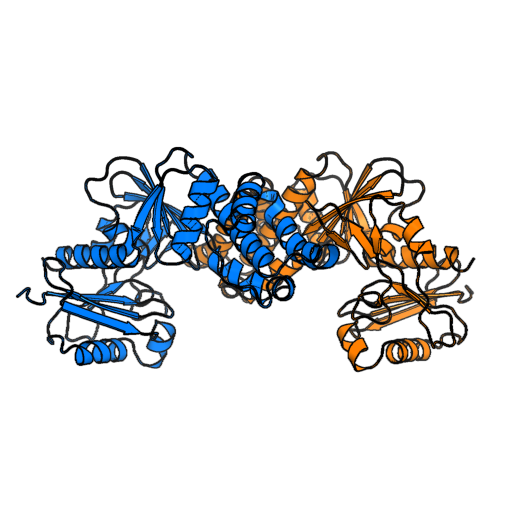KIKIFGAGLVLDGPDIDIDRCHQPNCLVVPVVVVVVVVCVVSVPDQAHEYEYWYCLCPPSHQHPLEADEPQDALCVQLVSWAFRPPGPYTYTYTHWHWYVDVVATDIDTLVSLLLLLPDDLPDADWAWEWEDDCWIKTFIDHNRTTHDMHTARLNVCLVCPCCPHPVVVLQPPADDDFLQDPLLLVLLVVCLVVVVCLVVQLVCSVVCCVPPNPHNNSSSSNSSSSSLSNVVSVSCVVDPQQHEYEYAEDDRRSRNNVSSCVSVVHHYHYDHNVSSNSSSSSVSCSVNPD

Organism: Agrobacterium fabrum (strain C58 / ATCC 33970) (NCBI:txid176299)

Nearest PDB structures (foldseek):
  3t69-assembly1_A  TM=9.790E-01  e=2.004E-42  Sinorhizobium meliloti 1021
  3t69-assembly1_B  TM=9.569E-01  e=1.124E-39  Sinorhizobium meliloti 1021
  3r1x-assembly1_A  TM=9.072E-01  e=4.326E-24  Klebsiella pneumoniae subsp. pneumoniae MGH 78578
  5f7r-assembly1_E  TM=4.837E-01  e=2.583E-05  Listeria monocytogenes EGD-e
  4mo5-assembly2_D  TM=4.632E-01  e=6.118E-04  Pseudomonas aeruginosa

Secondary structure (DSSP, 8-state):
-PPEEEEEEEE-SS-EEEEEEETT--EEEEEEES--HHHHHHH-HHHHHHHHHHHTT--TT--EEEEEGGGSTTSSS---EEESSEETTHHHHT-EEPTT-SS-EEE--EEEE--TTS-EEESSHHHHHHHHS-TT--SEEEEEE-STTEEEEEEETTEEEEEEEE-HHHHHHHHHHHSTHHHHSTTPPP--TT-HHHHHHHHHHHH-GGGHHHHHHHHHHHHHHH---HHHHHHHHHHHHHHHHHHHHHTSS-TTS-EEEE--HHHHHHHHHHHHHTT--EEEE-HHHHHHHHHHHHHHHH--/-PPEEEEEEEE-SS-EEEEEEETT--EEEEEEES--HHHHHHH-HHHHHHHHHHHTT--TT--EEEEEGGGSTTSSS---EEESSEETTHHHHT-EEPTT-SS-EEE--EEEE--TTS-EEESSHHHHHHHHS-TT--SEEEEEE-STTEEEEEEETTEEEEEEEE-HHHHHHHHHHHSTHHHHSTTPPP--TT-HHHHHHHHHHHH-GGGHHHHHHHHHHHHHHH---HHHHHHHHHHHHHHHHHHHHHTSS-TTS-EEEE--HHHHHHHHHHHHHTT--EEEE-HHHHHHHHHHHHHHHH--

InterPro domains:
  IPR007729 2-keto-3-deoxy-galactonokinase [PF05035] (10-297)
  IPR042257 2-keto-3-deoxy-galactonokinase, C-terminal domain [G3DSA:3.30.420.310] (80-304)
  IPR042258 2-keto-3-deoxy-galactonokinase, N-terminal [G3DSA:3.30.420.300] (1-79)
  IPR043129 ATPase, nucleotide binding domain [SSF53067] (1-75)